Protein AF-A0A2M8CYI6-F1 (afdb_monomer_lite)

Foldseek 3Di:
DFPDDDPFKTKDKDWDWDADPLGKTKIKIWIKMWGDDVQWIKIKIKMKMWIQGSVQSDIWIKMKIKIKTGGQFKIKMKIKIGGPDDKDWRDWDQDPPFDWADWAAFWFAIWIWGWFIWIKIKHFFTKMKMKMKGHDPPFQKMKMKMKMWTDDPADHTKTKIKIKMKHPPDPFKIWIKIWMAIPPPGIDIDIDIGGDDDPDDPPDQDDGNVNVSPDDDDDDNDRDMDIDDTDTDPTDIDFKAWPVPRHGAGEFEEALQFDDPFPRTPVHHHNALVVVLVVDEAQHEYEYEQHPVDCRRQAQAHEAAHHNYEYEFLQAFPWDDQVTIADPVRDGDDIDGNDHRDAAHEHEYPPAQGERYEYFYENYEYERHEYEQHAAEHYEYEFEAAPTEHENYEYYLYEQAQHQESYEYEYAHAGAYAYEYANYEFAHHQEESYEHYDHHPYHDHYECDDDDSHHPHLYEQEHYQAANYEDFDPLAEHEREAYHQVAQPDPDQPDRLFAGDDSYHFKDPPQVQWLFKFFVDPRQFAQFWRTTRNSQGQIWGWDPRFGCVQWDQAPLGIWGFFALPITKIWRAQGPSLQFAFKKKKKWQWFFDDPDQKAFQWWFDFDDQTRTWTFIDHNQWTKIWTAHPHQKIWMWIHDDCDDPNRDRLWMWMWIGGGRDIWIDILLHIDDTDGPDIDRDDTDHHGTITMGQDRDPSNGTGIMIGTIIMGSHGDDSVVVNRRSSMDSNYHYCHPHYDRDND

Sequence (740 aa):
MPLACSEERLLFGDMRFKADNNGNREGNAGIGIRQMKTGGILGGYAMFDRLRSGETDKLHSQMTFGAEWLAEEWEVRSNIYTPLSGEKEVATGTPAGAAIGNPFLSGGGIFVPVAGEQVIREKPLLGMDLEAGFKLPGQNFWLHSGAFTFGPDRSQGITGGRVRAHYDITEYIALTAEGQYDNKRGQQGWLGIRLRVPFGKTEKPDTGLKARMTAAPVRDVDVVTGAQVTKTSPDTATPVVNTATGVQQRILYVDNMAAPGGSGTKEAPFNTLADAETAMQPYDMIYVQAGDGTTAGQDQGITLNQIGVRLIGSGTDFIYNGGHFTHASGTGFKDFILAPATSAPVITNTGADGDGIIITADNIDVVGVTVDGASRDGIVIRANGMGASAQNVAIQNVNATNNRMGIFIHGTNDGAISAHIEGATTTANTQHGIAVYDDTDSLFEVDLGGGALGSSGNNVLTGNGLEDLAVDYDGRTLSVRNNWWGQASGPDADTPDIGITPQIYYGAPINDGLAGHWTFDTEWTTDTTAYDRSGQGNNGTLTGGLSLANQVAGQNREALDFDGINHLITYGNPASLLIDNNISIISKIQTLSTKTESTIFAESGAIVVRDYQLYLRNGEIVFRHANATETVSSGKLSGLTGANNNFSRQVAFTAEGLDATFYLDNEQASLPLDFQVNATPTNTSRRTSISAAFPNSMWEGKLDDIRIYNRALPASEIAELYRMNTSSIVDVGSFLTVAP

Radius of gyration: 49.77 Å; chains: 1; bounding box: 104×49×153 Å

Secondary structure (DSSP, 8-state):
-EEEE-SSEEEEEEEEEEE-TTS-EEEEEEEEEEEEETTEEEEEEEEEEEEE-TTT--EEEEEEEEEEEE-SSEEEEEEEEEE-S--EEEE--PPTTPPB---EEETTEEEEEEPPPBPEEEEEPEEEEEEEEEEPTTSSEEEEEEEEEEE-SSSPPEEEEEEEEEEESSSSEEEEEEEEEETTTEEEEEEEEEE----S--SS---THHHHTTPPP-S--S--EEE----BPPPEEEEPEETTT-SBPBEEEE-TTSPTT--SBTTB-BSSHHHHHHH--TT-EEEE--TTSS-TTS-B-EEE-STT-EEEETTS-EEE-TTTEE-TTSPPPP-EEEE----PPEE-B-STT--SEEE-SSS-EEES-EEE--SS-SEEEEEESTT-EEEEEEEES-EEESSSSSEEEEEETT-EEEEEEES-EEES-SS-SEEEEEE-SS-EEEESSSSSS------EE---SS-SEEEE-TTPEEE-TTBB-SSBTBS--SPPTT-SSPSEEES----TTEEEEE---GGGB-SSEE--TTSS--PEEEETT-SGGGEEE-SSSEEEEEESSS-EEEEE--GGG---S-EEEEEEEEE---SSEEEEEEEE-SSSS--EEEEEETTEEEEEEE-TTSEEEEEEE---SGGG--TT-EEEEEEETTEEEEEETTEEE-----EEEEPPP-----EEEES-SSTT---EEEEEEEEEESSPPPHHHHHHHHH--TT-EEE--SB-SS--

Structure (mmCIF, N/CA/C/O backbone):
data_AF-A0A2M8CYI6-F1
#
_entry.id   AF-A0A2M8CYI6-F1
#
loop_
_atom_site.group_PDB
_atom_site.id
_atom_site.type_symbol
_atom_site.label_atom_id
_atom_site.label_alt_id
_atom_site.label_comp_id
_atom_site.label_asym_id
_atom_site.label_entity_id
_atom_site.label_seq_id
_atom_site.pdbx_PDB_ins_code
_atom_site.Cartn_x
_atom_site.Cartn_y
_atom_site.Cartn_z
_atom_site.occupancy
_atom_site.B_iso_or_equiv
_atom_site.auth_seq_id
_atom_site.auth_comp_id
_atom_site.auth_asym_id
_atom_site.auth_atom_id
_atom_site.pdbx_PDB_model_num
ATOM 1 N N . MET A 1 1 ? -43.611 3.044 82.703 1.00 84.69 1 MET A N 1
ATOM 2 C CA . MET A 1 1 ? -43.933 4.053 83.736 1.00 84.69 1 MET A CA 1
ATOM 3 C C . MET A 1 1 ? -45.439 4.276 83.779 1.00 84.69 1 MET A C 1
ATOM 5 O O . MET A 1 1 ? -46.004 4.552 82.729 1.00 84.69 1 MET A O 1
ATOM 9 N N . PRO A 1 2 ? -46.110 4.137 84.933 1.00 86.62 2 PRO A N 1
ATOM 10 C CA . PRO A 1 2 ? -47.531 4.470 85.056 1.00 86.62 2 PRO A CA 1
ATOM 11 C C . PRO A 1 2 ? -47.754 5.976 84.828 1.00 86.62 2 PRO A C 1
ATOM 13 O O . PRO A 1 2 ? -47.018 6.791 85.374 1.00 86.62 2 PRO A O 1
ATOM 16 N N . LEU A 1 3 ? -48.753 6.332 84.019 1.00 90.69 3 LEU A N 1
ATOM 17 C CA . LEU A 1 3 ? -49.166 7.716 83.737 1.00 90.69 3 LEU A CA 1
ATOM 18 C C . LEU A 1 3 ? -50.488 8.054 84.436 1.00 90.69 3 LEU A C 1
ATOM 20 O O . LEU A 1 3 ? -50.642 9.141 84.980 1.00 90.69 3 LEU A O 1
ATOM 24 N N . ALA A 1 4 ? -51.427 7.105 84.445 1.00 91.06 4 ALA A N 1
ATOM 25 C CA . ALA A 1 4 ? -52.666 7.163 85.215 1.00 91.06 4 ALA A CA 1
ATOM 26 C C . ALA A 1 4 ? -53.081 5.739 85.605 1.00 91.06 4 ALA A C 1
ATOM 28 O O . ALA A 1 4 ? -52.938 4.813 84.807 1.00 91.06 4 ALA A O 1
ATOM 29 N N . CYS A 1 5 ? -53.584 5.543 86.822 1.00 86.50 5 CYS A N 1
ATOM 30 C CA . CYS A 1 5 ? -53.938 4.220 87.334 1.00 86.50 5 CYS A CA 1
ATOM 31 C C . CYS A 1 5 ? -55.245 4.269 88.140 1.00 86.50 5 CYS A C 1
ATOM 33 O O . CYS A 1 5 ? -55.545 5.270 88.786 1.00 86.50 5 CYS A O 1
ATOM 35 N N . SER A 1 6 ? -56.006 3.180 88.100 1.00 88.38 6 SER A N 1
ATOM 36 C CA . SER A 1 6 ? -57.155 2.867 88.961 1.00 88.38 6 SER A CA 1
ATOM 37 C C . SER A 1 6 ? -57.081 1.385 89.347 1.00 88.38 6 SER A C 1
ATOM 39 O O . SER A 1 6 ? -56.191 0.683 88.869 1.00 88.38 6 SER A O 1
ATOM 41 N N . GLU A 1 7 ? -58.016 0.875 90.153 1.00 82.88 7 GLU A N 1
ATOM 42 C CA . GLU A 1 7 ? -57.990 -0.538 90.574 1.00 82.88 7 GLU A CA 1
ATOM 43 C C . GLU A 1 7 ? -57.981 -1.537 89.405 1.00 82.88 7 GLU A C 1
ATOM 45 O O . GLU A 1 7 ? -57.383 -2.605 89.521 1.00 82.88 7 GLU A O 1
ATOM 50 N N . GLU A 1 8 ? -58.584 -1.180 88.265 1.00 89.81 8 GLU A N 1
ATOM 51 C CA . GLU A 1 8 ? -58.709 -2.074 87.108 1.00 89.81 8 GLU A CA 1
ATOM 52 C C . GLU A 1 8 ? -58.065 -1.542 85.820 1.00 89.81 8 GLU A C 1
ATOM 54 O O . GLU A 1 8 ? -58.042 -2.251 84.815 1.00 89.81 8 GLU A O 1
ATOM 59 N N . ARG A 1 9 ? -57.553 -0.306 85.796 1.00 93.88 9 ARG A N 1
ATOM 60 C CA . ARG A 1 9 ? -56.973 0.305 84.583 1.00 93.88 9 ARG A CA 1
ATOM 61 C C . ARG A 1 9 ? -55.606 0.895 84.840 1.00 93.88 9 ARG A C 1
ATOM 63 O O . ARG A 1 9 ? -55.430 1.620 85.813 1.00 93.88 9 ARG A O 1
ATOM 70 N N . LEU A 1 10 ? -54.699 0.692 83.893 1.00 94.06 10 LEU A N 1
ATOM 71 C CA . LEU A 1 10 ? -53.395 1.335 83.855 1.00 94.06 10 LEU A CA 1
ATOM 72 C C . LEU A 1 10 ? -53.159 1.958 82.482 1.00 94.06 10 LEU A C 1
ATOM 74 O O . LEU A 1 10 ? -53.078 1.248 81.485 1.00 94.06 10 LEU A O 1
ATOM 78 N N . LEU A 1 11 ? -52.982 3.274 82.453 1.00 95.56 11 LEU A N 1
ATOM 79 C CA . LEU A 1 11 ? -52.333 3.988 81.362 1.00 95.56 11 LEU A CA 1
ATOM 80 C C . LEU A 1 11 ? -50.841 4.087 81.689 1.00 95.56 11 LEU A C 1
ATOM 82 O O . LEU A 1 11 ? -50.479 4.535 82.779 1.00 95.56 11 LEU A O 1
ATOM 86 N N . PHE A 1 12 ? -49.972 3.690 80.767 1.00 94.31 12 PHE A N 1
ATOM 87 C CA . PHE A 1 12 ? -48.526 3.688 80.972 1.00 94.31 12 PHE A CA 1
ATOM 88 C C . PHE A 1 12 ? -47.776 4.241 79.759 1.00 94.31 12 PHE A C 1
ATOM 90 O O . PHE A 1 12 ? -48.208 4.087 78.622 1.00 94.31 12 PHE A O 1
ATOM 97 N N . GLY A 1 13 ? -46.632 4.868 80.014 1.00 93.62 13 GLY A N 1
ATOM 98 C CA . GLY A 1 13 ? -45.628 5.214 79.015 1.00 93.62 13 GLY A CA 1
ATOM 99 C C . GLY A 1 13 ? -44.461 4.236 79.080 1.00 93.62 13 GLY A C 1
ATOM 100 O O . GLY A 1 13 ? -44.137 3.725 80.155 1.00 93.62 13 GLY A O 1
ATOM 101 N N . ASP A 1 14 ? -43.821 3.974 77.952 1.00 91.88 14 ASP A N 1
ATOM 102 C CA . ASP A 1 14 ? -42.649 3.105 77.849 1.00 91.88 14 ASP A CA 1
ATOM 103 C C . ASP A 1 14 ? -41.581 3.807 77.014 1.00 91.88 14 ASP A C 1
ATOM 105 O O . ASP A 1 14 ? -41.886 4.413 75.988 1.00 91.88 14 ASP A O 1
ATOM 109 N N . MET A 1 15 ? -40.335 3.745 77.472 1.00 91.19 15 MET A N 1
ATOM 110 C CA . MET A 1 15 ? -39.181 4.249 76.737 1.00 91.19 15 MET A CA 1
ATOM 111 C C . MET A 1 15 ? -38.081 3.201 76.790 1.00 91.19 15 MET A C 1
ATOM 113 O O . MET A 1 15 ? -37.804 2.650 77.859 1.00 91.19 15 MET A O 1
ATOM 117 N N . ARG A 1 16 ? -37.458 2.928 75.644 1.00 89.19 16 ARG A N 1
ATOM 118 C CA . ARG A 1 16 ? -36.380 1.947 75.505 1.00 89.19 16 ARG A CA 1
ATOM 119 C C . ARG A 1 16 ? -35.252 2.527 74.680 1.00 89.19 16 ARG A C 1
ATOM 121 O O . ARG A 1 16 ? -35.480 3.297 73.754 1.00 89.19 16 ARG A O 1
ATOM 128 N N . PHE A 1 17 ? -34.046 2.117 75.035 1.00 89.88 17 PHE A N 1
ATOM 129 C CA . PHE A 1 17 ? -32.847 2.382 74.265 1.00 89.88 17 PHE A CA 1
ATOM 130 C C . PHE A 1 17 ? -32.081 1.077 74.130 1.00 89.88 17 PHE A C 1
ATOM 132 O O . PHE A 1 17 ? -31.921 0.350 75.114 1.00 89.88 17 PHE A O 1
ATOM 139 N N . LYS A 1 18 ? -31.612 0.793 72.920 1.00 85.19 18 LYS A N 1
ATOM 140 C CA . LYS A 1 18 ? -30.794 -0.374 72.610 1.00 85.19 18 LYS A CA 1
ATOM 141 C C . LYS A 1 18 ? -29.590 0.062 71.784 1.00 85.19 18 LYS A C 1
ATOM 143 O O . LYS A 1 18 ? -29.688 0.926 70.916 1.00 85.19 18 LYS A O 1
ATOM 148 N N . ALA A 1 19 ? -28.448 -0.536 72.086 1.00 84.12 19 ALA A N 1
ATOM 149 C CA . ALA A 1 19 ? -27.247 -0.445 71.277 1.00 84.12 19 ALA A CA 1
ATOM 150 C C . ALA A 1 19 ? -26.646 -1.845 71.169 1.00 84.12 19 ALA A C 1
ATOM 152 O O . ALA A 1 19 ? -26.674 -2.598 72.146 1.00 84.12 19 ALA A O 1
ATOM 153 N N . ASP A 1 20 ? -26.128 -2.187 69.997 1.00 77.44 20 ASP A N 1
ATOM 154 C CA . ASP A 1 20 ? -25.489 -3.475 69.742 1.00 77.44 20 ASP A CA 1
ATOM 155 C C . ASP A 1 20 ? -24.033 -3.312 69.270 1.00 77.44 20 ASP A C 1
ATOM 157 O O . ASP A 1 20 ? -23.503 -2.206 69.134 1.00 77.44 20 ASP A O 1
ATOM 161 N N . ASN A 1 21 ? -23.362 -4.443 69.063 1.00 76.12 21 ASN A N 1
ATOM 162 C CA . ASN A 1 21 ? -21.988 -4.517 68.568 1.00 76.12 21 ASN A CA 1
ATOM 163 C C . ASN A 1 21 ? -21.862 -4.268 67.055 1.00 76.12 21 ASN A C 1
ATOM 165 O O . ASN A 1 21 ? -20.744 -4.108 66.574 1.00 76.12 21 ASN A O 1
ATOM 169 N N . ASN A 1 22 ? -22.979 -4.200 66.328 1.00 69.44 22 ASN A N 1
ATOM 170 C CA . ASN A 1 22 ? -23.018 -3.894 64.900 1.00 69.44 22 ASN A CA 1
ATOM 171 C C . ASN A 1 22 ? -23.160 -2.385 64.642 1.00 69.44 22 ASN A C 1
ATOM 173 O O . ASN A 1 22 ? -23.341 -1.968 63.504 1.00 69.44 22 ASN A O 1
ATOM 177 N N . GLY A 1 23 ? -23.077 -1.557 65.690 1.00 78.75 23 GLY A N 1
ATOM 178 C CA . GLY A 1 23 ? -23.150 -0.100 65.597 1.00 78.75 23 GLY A CA 1
ATOM 179 C C . GLY A 1 23 ? -24.576 0.450 65.540 1.00 78.75 23 GLY A C 1
ATOM 180 O O . GLY A 1 23 ? -24.738 1.672 65.481 1.00 78.75 23 GLY A O 1
ATOM 181 N N . ASN A 1 24 ? -25.600 -0.409 65.602 1.00 82.06 24 ASN A N 1
ATOM 182 C CA . ASN A 1 24 ? -26.986 0.034 65.621 1.00 82.06 24 ASN A CA 1
ATOM 183 C C . ASN A 1 24 ? -27.279 0.761 66.931 1.00 82.06 24 ASN A C 1
ATOM 185 O O . ASN A 1 24 ? -26.907 0.314 68.022 1.00 82.06 24 ASN A O 1
ATOM 189 N N . ARG A 1 25 ? -27.978 1.892 66.826 1.00 88.38 25 ARG A N 1
ATOM 190 C CA . ARG A 1 25 ? -28.493 2.632 67.982 1.00 88.38 25 ARG A CA 1
ATOM 191 C C . ARG A 1 25 ? -29.968 2.883 67.785 1.00 88.38 25 ARG A C 1
ATOM 193 O O . ARG A 1 25 ? -30.353 3.590 66.858 1.00 88.38 25 ARG A O 1
ATOM 200 N N . GLU A 1 26 ? -30.774 2.349 68.683 1.00 87.38 26 GLU A N 1
ATOM 201 C CA . GLU A 1 26 ? -32.219 2.438 68.598 1.00 87.38 26 GLU A CA 1
ATOM 202 C C . GLU A 1 26 ? -32.817 3.074 69.849 1.00 87.38 26 GLU A C 1
ATOM 204 O O . GLU A 1 26 ? -32.412 2.791 70.980 1.00 87.38 26 GLU A O 1
ATOM 209 N N . GLY A 1 27 ? -33.773 3.972 69.628 1.00 89.94 27 GLY A N 1
ATOM 210 C CA . GLY A 1 27 ? -34.606 4.558 70.663 1.00 89.94 27 GLY A CA 1
ATOM 211 C C . GLY A 1 27 ? -36.076 4.344 70.336 1.00 89.94 27 GLY A C 1
ATOM 212 O O . GLY A 1 27 ? -36.507 4.569 69.205 1.00 89.94 27 GLY A O 1
ATOM 213 N N . ASN A 1 28 ? -36.851 3.957 71.341 1.00 90.44 28 ASN A N 1
ATOM 214 C CA . ASN A 1 28 ? -38.277 3.711 71.208 1.00 90.44 28 ASN A CA 1
ATOM 215 C C . ASN A 1 28 ? -39.036 4.440 72.317 1.00 90.44 28 ASN A C 1
ATOM 217 O O . ASN A 1 28 ? -38.618 4.416 73.477 1.00 90.44 28 ASN A O 1
ATOM 221 N N . ALA A 1 29 ? -40.173 5.041 71.987 1.00 94.00 29 ALA A N 1
ATOM 222 C CA . ALA A 1 29 ? -41.048 5.681 72.963 1.00 94.00 29 ALA A CA 1
ATOM 223 C C . ALA A 1 29 ? -42.514 5.456 72.599 1.00 94.00 29 ALA A C 1
ATOM 225 O O . ALA A 1 29 ? -42.891 5.558 71.433 1.00 94.00 29 ALA A O 1
ATOM 226 N N . GLY A 1 30 ? -43.358 5.180 73.589 1.00 94.12 30 GLY A N 1
ATOM 227 C CA . GLY A 1 30 ? -44.773 4.957 73.329 1.00 94.12 30 GLY A CA 1
ATOM 228 C C . GLY A 1 30 ? -45.658 4.960 74.559 1.00 94.12 30 GLY A C 1
ATOM 229 O O . GLY A 1 30 ? -45.215 5.184 75.688 1.00 94.12 30 GLY A O 1
ATOM 230 N N . ILE A 1 31 ? -46.940 4.723 74.306 1.00 96.31 31 ILE A N 1
ATOM 231 C CA . ILE A 1 31 ? -48.007 4.744 75.301 1.00 96.31 31 ILE A CA 1
ATOM 232 C C . ILE A 1 31 ? -48.863 3.488 75.160 1.00 96.31 31 ILE A C 1
ATOM 234 O O . ILE A 1 31 ? -49.073 2.979 74.058 1.00 96.31 31 ILE A O 1
ATOM 238 N N . GLY A 1 32 ? -49.373 2.989 76.278 1.00 96.31 32 GLY A N 1
ATOM 239 C CA . GLY A 1 32 ? -50.263 1.842 76.301 1.00 96.31 32 GLY A CA 1
ATOM 240 C C . GLY A 1 32 ? -51.297 1.922 77.405 1.00 96.31 32 GLY A C 1
ATOM 241 O O . GLY A 1 32 ? -51.148 2.652 78.386 1.00 96.31 32 GLY A O 1
ATOM 242 N N . ILE A 1 33 ? -52.360 1.148 77.233 1.00 96.38 33 ILE A N 1
ATOM 243 C CA . ILE A 1 33 ? -53.440 0.993 78.196 1.00 96.38 33 ILE A CA 1
ATOM 244 C C . ILE A 1 33 ? -53.646 -0.488 78.496 1.00 96.38 33 ILE A C 1
ATOM 246 O O . ILE A 1 33 ? -53.590 -1.329 77.602 1.00 96.38 33 ILE A O 1
ATOM 250 N N . ARG A 1 34 ? -53.896 -0.807 79.762 1.00 96.44 34 ARG A N 1
ATOM 251 C CA . ARG A 1 34 ? -54.278 -2.135 80.237 1.00 96.44 34 ARG A CA 1
ATOM 252 C C . ARG A 1 34 ? -55.538 -2.042 81.072 1.00 96.44 34 ARG A C 1
ATOM 254 O O . ARG A 1 34 ? -55.675 -1.138 81.894 1.00 96.44 34 ARG A O 1
ATOM 261 N N . GLN A 1 35 ? -56.435 -2.993 80.866 1.00 95.31 35 GLN A N 1
ATOM 262 C CA . GLN A 1 35 ? -57.683 -3.149 81.595 1.00 95.31 35 GLN A CA 1
ATOM 263 C C . GLN A 1 35 ? -57.755 -4.568 82.151 1.00 95.31 35 GLN A C 1
ATOM 265 O O . GLN A 1 35 ? -57.738 -5.543 81.400 1.00 95.31 35 GLN A O 1
ATOM 270 N N . MET A 1 36 ? -57.907 -4.676 83.464 1.00 93.88 36 MET A N 1
ATOM 271 C CA . MET A 1 36 ? -58.189 -5.932 84.138 1.00 93.88 36 MET A CA 1
ATOM 272 C C . MET A 1 36 ? -59.605 -6.402 83.788 1.00 93.88 36 MET A C 1
ATOM 274 O O . MET A 1 36 ? -60.551 -5.611 83.761 1.00 93.88 36 MET A O 1
ATOM 278 N N . LYS A 1 37 ? -59.738 -7.687 83.477 1.00 92.06 37 LYS A N 1
ATOM 279 C CA . LYS A 1 37 ? -60.981 -8.398 83.179 1.00 92.06 37 LYS A CA 1
ATOM 280 C C . LYS A 1 37 ? -61.021 -9.683 84.003 1.00 92.06 37 LYS A C 1
ATOM 282 O O . LYS A 1 37 ? -60.021 -10.105 84.584 1.00 92.06 37 LYS A O 1
ATOM 287 N N . THR A 1 38 ? -62.177 -10.335 84.040 1.00 88.69 38 THR A N 1
ATOM 288 C CA . THR A 1 38 ? -62.292 -11.666 84.640 1.00 88.69 38 THR A CA 1
ATOM 289 C C . THR A 1 38 ? -61.351 -12.633 83.916 1.00 88.69 38 THR A C 1
ATOM 291 O O . THR A 1 38 ? -61.503 -12.863 82.719 1.00 88.69 38 THR A O 1
ATOM 294 N N . GLY A 1 39 ? -60.363 -13.172 84.633 1.00 86.88 39 GLY A N 1
ATOM 295 C CA . GLY A 1 39 ? -59.419 -14.166 84.110 1.00 86.88 39 GLY A CA 1
ATOM 296 C C . GLY A 1 39 ? -58.203 -13.622 83.346 1.00 86.88 39 GLY A C 1
ATOM 297 O O . GLY A 1 39 ? -57.393 -14.425 82.890 1.00 86.88 39 GLY A O 1
ATOM 298 N N . GLY A 1 40 ? -58.028 -12.301 83.213 1.00 93.25 40 GLY A N 1
ATOM 299 C CA . GLY A 1 40 ? -56.863 -11.748 82.515 1.00 93.25 40 GLY A CA 1
ATOM 300 C C . GLY A 1 40 ? -56.850 -10.228 82.372 1.00 93.25 40 GLY A C 1
ATOM 301 O O . GLY A 1 40 ? -57.756 -9.528 82.817 1.00 93.25 40 GLY A O 1
ATOM 302 N N . ILE A 1 41 ? -55.807 -9.703 81.739 1.00 96.25 41 ILE A N 1
ATOM 303 C CA . ILE A 1 41 ? -55.648 -8.284 81.412 1.00 96.25 41 ILE A CA 1
ATOM 304 C C . ILE A 1 41 ? -55.648 -8.135 79.900 1.00 96.25 41 ILE A C 1
ATOM 306 O O . ILE A 1 41 ? -54.809 -8.730 79.228 1.00 96.25 41 ILE A O 1
ATOM 310 N N . LEU A 1 42 ? -56.539 -7.290 79.388 1.00 96.56 42 LEU A N 1
ATOM 311 C CA . LEU A 1 42 ? -56.519 -6.850 77.998 1.00 96.56 42 LEU A CA 1
ATOM 312 C C . LEU A 1 42 ? -55.676 -5.577 77.890 1.00 96.56 42 LEU A C 1
ATOM 314 O O . LEU A 1 42 ? -55.958 -4.589 78.573 1.00 96.56 42 LEU A O 1
ATOM 318 N N . GLY A 1 43 ? -54.653 -5.601 77.043 1.00 96.31 43 GLY A N 1
ATOM 319 C CA . GLY A 1 43 ? -53.737 -4.491 76.815 1.00 96.31 43 GLY A CA 1
ATOM 320 C C . GLY A 1 43 ? -53.620 -4.110 75.345 1.00 96.31 43 GLY A C 1
ATOM 321 O O . GLY A 1 43 ? -53.745 -4.954 74.463 1.00 96.31 43 GLY A O 1
ATOM 322 N N . GLY A 1 44 ? -53.347 -2.834 75.095 1.00 96.56 44 GLY A N 1
ATOM 323 C CA . GLY A 1 44 ? -52.979 -2.324 73.778 1.00 96.56 44 GLY A CA 1
ATOM 324 C C . GLY A 1 44 ? -51.986 -1.174 73.898 1.00 96.56 44 GLY A C 1
ATOM 325 O O . GLY A 1 44 ? -52.055 -0.398 74.855 1.00 96.56 44 GLY A O 1
ATOM 326 N N . TYR A 1 45 ? -51.054 -1.062 72.956 1.00 96.12 45 TYR A N 1
ATOM 327 C CA . TYR A 1 45 ? -50.051 0.003 72.950 1.00 96.12 45 TYR A CA 1
ATOM 328 C C . TYR A 1 45 ? -49.631 0.422 71.544 1.00 96.12 45 TYR A C 1
ATOM 330 O O . TYR A 1 45 ? -49.740 -0.346 70.590 1.00 96.12 45 TYR A O 1
ATOM 338 N N . ALA A 1 46 ? -49.115 1.645 71.443 1.00 95.62 46 ALA A N 1
ATOM 339 C CA . ALA A 1 46 ? -48.480 2.179 70.248 1.00 95.62 46 ALA A CA 1
ATOM 340 C C . ALA A 1 46 ? -47.096 2.731 70.607 1.00 95.62 46 ALA A C 1
ATOM 342 O O . ALA A 1 46 ? -46.947 3.436 71.609 1.00 95.62 46 ALA A O 1
ATOM 343 N N . MET A 1 47 ? -46.092 2.412 69.794 1.00 93.25 47 MET A N 1
ATOM 344 C CA . MET A 1 47 ? -44.701 2.827 69.977 1.00 93.25 47 MET A CA 1
ATOM 345 C C . MET A 1 47 ? -44.192 3.485 68.699 1.00 93.25 47 MET A C 1
ATOM 347 O O . MET A 1 47 ? -44.538 3.061 67.599 1.00 93.25 47 MET A O 1
ATOM 351 N N . PHE A 1 48 ? -43.377 4.520 68.858 1.00 94.50 48 PHE A N 1
ATOM 352 C CA . PHE A 1 48 ? -42.551 5.082 67.803 1.00 94.50 48 PHE A CA 1
ATOM 353 C C . PHE A 1 48 ? -41.123 4.581 67.984 1.00 94.50 48 PHE A C 1
ATOM 355 O O . PHE A 1 48 ? -40.547 4.723 69.066 1.00 94.50 48 PHE A O 1
ATOM 362 N N . ASP A 1 49 ? -40.565 4.034 66.915 1.00 91.19 49 ASP A N 1
ATOM 363 C CA . ASP A 1 49 ? -39.261 3.391 66.884 1.00 91.19 49 ASP A CA 1
ATOM 364 C C . ASP A 1 49 ? -38.329 4.191 65.956 1.00 91.19 49 ASP A C 1
ATOM 366 O O . ASP A 1 49 ? -38.713 4.603 64.851 1.00 91.19 49 ASP A O 1
ATOM 370 N N . ARG A 1 50 ? -37.106 4.473 66.420 1.00 91.94 50 ARG A N 1
ATOM 371 C CA . ARG A 1 50 ? -36.089 5.232 65.682 1.00 91.94 50 ARG A CA 1
ATOM 372 C C . ARG A 1 50 ? -34.746 4.519 65.753 1.00 91.94 50 ARG A C 1
ATOM 374 O O . ARG A 1 50 ? -34.068 4.578 66.777 1.00 91.94 50 ARG A O 1
ATOM 381 N N . LEU A 1 51 ? -34.338 3.948 64.628 1.00 88.81 51 LEU A N 1
ATOM 382 C CA . LEU A 1 51 ? -33.055 3.277 64.445 1.00 88.81 51 LEU A CA 1
ATOM 383 C C . LEU A 1 51 ? -32.067 4.202 63.725 1.00 88.81 51 LEU A C 1
ATOM 385 O O . LEU A 1 51 ? -32.405 4.812 62.713 1.00 88.81 51 LEU A O 1
ATOM 389 N N . ARG A 1 52 ? -30.830 4.276 64.211 1.00 88.38 52 ARG A N 1
ATOM 390 C CA . ARG A 1 52 ? -29.646 4.671 63.441 1.00 88.38 52 ARG A CA 1
ATOM 391 C C . ARG A 1 52 ? -28.901 3.392 63.074 1.00 88.38 52 ARG A C 1
ATOM 393 O O . ARG A 1 52 ? -28.396 2.720 63.973 1.00 88.38 52 ARG A O 1
ATOM 400 N N . SER A 1 53 ? -28.889 3.062 61.785 1.00 80.75 53 SER A N 1
ATOM 401 C CA . SER A 1 53 ? -28.239 1.859 61.259 1.00 80.75 53 SER A CA 1
ATOM 402 C C . SER A 1 53 ? -26.729 1.958 61.449 1.00 80.75 53 SER A C 1
ATOM 404 O O . SER A 1 53 ? -26.126 2.967 61.082 1.00 80.75 53 SER A O 1
ATOM 406 N N . GLY A 1 54 ? -26.119 0.931 62.032 1.00 71.94 54 GLY A N 1
ATOM 407 C CA . GLY A 1 54 ? -24.669 0.839 62.184 1.00 71.94 54 GLY A CA 1
ATOM 408 C C . GLY A 1 54 ? -23.942 0.534 60.876 1.00 71.94 54 GLY A C 1
ATOM 409 O O . GLY A 1 54 ? -22.762 0.846 60.749 1.00 71.94 54 GLY A O 1
ATOM 410 N N . GLU A 1 55 ? -24.655 -0.013 59.888 1.00 70.50 55 GLU A N 1
ATOM 411 C CA . GLU A 1 55 ? -24.113 -0.342 58.567 1.00 70.50 55 GLU A CA 1
ATOM 412 C C . GLU A 1 55 ? -24.020 0.894 57.658 1.00 70.50 55 GLU A C 1
ATOM 414 O O . GLU A 1 55 ? -23.059 1.052 56.910 1.00 70.50 55 GLU A O 1
ATOM 419 N N . THR A 1 56 ? -25.003 1.795 57.730 1.00 70.44 56 THR A N 1
ATOM 420 C CA . THR A 1 56 ? -25.188 2.861 56.725 1.00 70.44 56 THR A CA 1
ATOM 421 C C . THR A 1 56 ? -25.195 4.275 57.307 1.00 70.44 56 THR A C 1
ATOM 423 O O . THR A 1 56 ? -25.270 5.265 56.573 1.00 70.44 56 THR A O 1
ATOM 426 N N . ASP A 1 57 ? -25.197 4.380 58.636 1.00 80.19 57 ASP A N 1
ATOM 427 C CA . ASP A 1 57 ? -25.425 5.600 59.410 1.00 80.19 57 ASP A CA 1
ATOM 428 C C . ASP A 1 57 ? -26.773 6.301 59.132 1.00 80.19 57 ASP A C 1
ATOM 430 O O . ASP A 1 57 ? -27.024 7.427 59.579 1.00 80.19 57 ASP A O 1
ATOM 434 N N . LYS A 1 58 ? -27.687 5.653 58.393 1.00 84.12 58 LYS A N 1
ATOM 435 C CA . LYS A 1 58 ? -28.995 6.218 58.056 1.00 84.12 58 LYS A CA 1
ATOM 436 C C . LYS A 1 58 ? -29.991 6.024 59.194 1.00 84.12 58 LYS A C 1
ATOM 438 O O . LYS A 1 58 ? -30.002 5.027 59.911 1.00 84.12 58 LYS A O 1
ATOM 443 N N . LEU A 1 59 ? -30.875 7.012 59.332 1.00 88.81 59 LEU A N 1
ATOM 444 C CA . LEU A 1 59 ? -31.945 6.999 60.327 1.00 88.81 59 LEU A CA 1
ATOM 445 C C . LEU A 1 59 ? -33.241 6.406 59.762 1.00 88.81 59 LEU A C 1
ATOM 447 O O . LEU A 1 59 ? -33.798 6.983 58.829 1.00 88.81 59 LEU A O 1
ATOM 451 N N . HIS A 1 60 ? -33.782 5.359 60.369 1.00 88.25 60 HIS A N 1
ATOM 452 C CA . HIS A 1 60 ? -35.051 4.734 59.987 1.00 88.25 60 HIS A CA 1
ATOM 453 C C . HIS A 1 60 ? -36.100 4.900 61.080 1.00 88.25 60 HIS A C 1
ATOM 455 O O . HIS A 1 60 ? -35.774 4.926 62.266 1.00 88.25 60 HIS A O 1
ATOM 461 N N . SER A 1 61 ? -37.360 5.051 60.678 1.00 90.88 61 SER A N 1
ATOM 462 C CA . SER A 1 61 ? -38.492 5.181 61.595 1.00 90.88 61 SER A CA 1
ATOM 463 C C . SER A 1 61 ? -39.597 4.191 61.286 1.00 90.88 61 SER A C 1
ATOM 465 O O . SER A 1 61 ? -39.920 3.958 60.119 1.00 90.88 61 SER A O 1
ATOM 467 N N . GLN A 1 62 ? -40.216 3.684 62.346 1.00 91.44 62 GLN A N 1
ATOM 468 C CA . GLN A 1 62 ? -41.315 2.729 62.302 1.00 91.44 62 GLN A CA 1
ATOM 469 C C . GLN A 1 62 ? -42.310 3.035 63.435 1.00 91.44 62 GLN A C 1
ATOM 471 O O . GLN A 1 62 ? -41.962 3.690 64.419 1.00 91.44 62 GLN A O 1
ATOM 476 N N . MET A 1 63 ? -43.559 2.606 63.276 1.00 92.62 63 MET A N 1
ATOM 477 C CA . MET A 1 63 ? -44.519 2.504 64.374 1.00 92.62 63 MET A CA 1
ATOM 478 C C . MET A 1 63 ? -44.817 1.048 64.683 1.00 92.62 63 MET A C 1
ATOM 480 O O . MET A 1 63 ? -45.058 0.266 63.765 1.00 92.62 63 MET A O 1
ATOM 484 N N . THR A 1 64 ? -44.914 0.721 65.965 1.00 94.00 64 THR A N 1
ATOM 485 C CA . THR A 1 64 ? -45.382 -0.584 66.430 1.00 94.00 64 THR A CA 1
ATOM 486 C C . THR A 1 64 ? -46.739 -0.445 67.106 1.00 94.00 64 THR A C 1
ATOM 488 O O . THR A 1 64 ? -46.891 0.360 68.025 1.00 94.00 64 THR A O 1
ATOM 491 N N . PHE A 1 65 ? -47.709 -1.262 66.706 1.00 95.50 65 PHE A N 1
ATOM 492 C CA . PHE A 1 65 ? -48.999 -1.402 67.379 1.00 95.50 65 PHE A CA 1
ATOM 493 C C . PHE A 1 65 ? -49.100 -2.799 67.978 1.00 95.50 65 PHE A C 1
ATOM 495 O O . PHE A 1 65 ? -49.002 -3.784 67.251 1.00 95.50 65 PHE A O 1
ATOM 502 N N . GLY A 1 66 ? -49.280 -2.883 69.294 1.00 95.94 66 GLY A N 1
ATOM 503 C CA . GLY A 1 66 ? -49.326 -4.147 70.021 1.00 95.94 66 GLY A CA 1
ATOM 504 C C . GLY A 1 66 ? -50.653 -4.373 70.730 1.00 95.94 66 GLY A C 1
ATOM 505 O O . GLY A 1 66 ? -51.271 -3.429 71.227 1.00 95.94 66 GLY A O 1
ATOM 506 N N . ALA A 1 67 ? -51.061 -5.636 70.809 1.00 96.75 67 ALA A N 1
ATOM 507 C CA . ALA A 1 67 ? -52.192 -6.106 71.599 1.00 96.75 67 ALA A CA 1
ATOM 508 C C . ALA A 1 67 ? -51.746 -7.256 72.512 1.00 96.75 67 ALA A C 1
ATOM 510 O O . ALA A 1 67 ? -50.931 -8.090 72.119 1.00 96.75 67 ALA A O 1
ATOM 511 N N . GLU A 1 68 ? -52.272 -7.297 73.736 1.00 96.50 68 GLU A N 1
ATOM 512 C CA . GLU A 1 68 ? -51.871 -8.259 74.766 1.00 96.50 68 GLU A CA 1
ATOM 513 C C . GLU A 1 68 ? -53.088 -8.834 75.500 1.00 96.50 68 GLU A C 1
ATOM 515 O O . GLU A 1 68 ? -53.994 -8.097 75.895 1.00 96.50 68 GLU A O 1
ATOM 520 N N . TRP A 1 69 ? -53.063 -10.140 75.766 1.00 96.62 69 TRP A N 1
ATOM 521 C CA . TRP A 1 69 ? -53.889 -10.791 76.779 1.00 96.62 69 TRP A CA 1
ATOM 522 C C . TRP A 1 69 ? -52.985 -11.464 77.813 1.00 96.62 69 TRP A C 1
ATOM 524 O O . TRP A 1 69 ? -52.238 -12.384 77.481 1.00 96.62 69 TRP A O 1
ATOM 534 N N . LEU A 1 70 ? -53.038 -11.005 79.066 1.00 94.69 70 LEU A N 1
ATOM 535 C CA . LEU A 1 70 ? -52.169 -11.478 80.149 1.00 94.69 70 LEU A CA 1
ATOM 536 C C . LEU A 1 70 ? -53.007 -12.167 81.236 1.00 94.69 70 LEU A C 1
ATOM 538 O O . LEU A 1 70 ? -53.672 -11.489 82.019 1.00 94.69 70 LEU A O 1
ATOM 542 N N . ALA A 1 71 ? -52.972 -13.497 81.309 1.00 92.44 71 ALA A N 1
ATOM 543 C CA . ALA A 1 71 ? -53.516 -14.268 82.431 1.00 92.44 71 ALA A CA 1
ATOM 544 C C . ALA A 1 71 ? -52.415 -14.550 83.472 1.00 92.44 71 ALA A C 1
ATOM 546 O O . ALA A 1 71 ? -51.266 -14.159 83.283 1.00 92.44 71 ALA A O 1
ATOM 547 N N . GLU A 1 72 ? -52.720 -15.209 84.593 1.00 87.69 72 GLU A N 1
ATOM 548 C CA . GLU A 1 72 ? -51.687 -15.524 85.599 1.00 87.69 72 GLU A CA 1
ATOM 549 C C . GLU A 1 72 ? -50.664 -16.543 85.085 1.00 87.69 72 GLU A C 1
ATOM 551 O O . GLU A 1 72 ? -49.462 -16.355 85.273 1.00 87.69 72 GLU A O 1
ATOM 556 N N . GLU A 1 73 ? -51.137 -17.567 84.375 1.00 90.62 73 GLU A N 1
ATOM 557 C CA . GLU A 1 73 ? -50.328 -18.717 83.949 1.00 90.62 73 GLU A CA 1
ATOM 558 C C . GLU A 1 73 ? -50.096 -18.785 82.437 1.00 90.62 73 GLU A C 1
ATOM 560 O O . GLU A 1 73 ? -49.300 -19.597 81.980 1.00 90.62 73 GLU A O 1
ATOM 565 N N . TRP A 1 74 ? -50.737 -17.926 81.644 1.00 93.06 74 TRP A N 1
ATOM 566 C CA . TRP A 1 74 ? -50.503 -17.853 80.202 1.00 93.06 74 TRP A CA 1
ATOM 567 C C . TRP A 1 74 ? -50.655 -16.429 79.665 1.00 93.06 74 TRP A C 1
ATOM 569 O O . TRP A 1 74 ? -51.227 -15.554 80.316 1.00 93.06 74 TRP A O 1
ATOM 579 N N . GLU A 1 75 ? -50.096 -16.166 78.490 1.00 95.44 75 GLU A N 1
ATOM 580 C CA . GLU A 1 75 ? -50.262 -14.907 77.770 1.00 95.44 75 GLU A CA 1
ATOM 581 C C . GLU A 1 75 ? -50.213 -15.100 76.260 1.00 95.44 75 GLU A C 1
ATOM 583 O O . GLU A 1 75 ? -49.591 -16.035 75.764 1.00 95.44 75 GLU A O 1
ATOM 588 N N . VAL A 1 76 ? -50.852 -14.184 75.539 1.00 95.94 76 VAL A N 1
ATOM 589 C CA . VAL A 1 76 ? -50.722 -14.049 74.087 1.00 95.94 76 VAL A CA 1
ATOM 590 C C . VAL A 1 76 ? -50.502 -12.581 73.764 1.00 95.94 76 VAL A C 1
ATOM 592 O O . VAL A 1 76 ? -51.148 -11.706 74.346 1.00 95.94 76 VAL A O 1
ATOM 595 N N . ARG A 1 77 ? -49.574 -12.307 72.853 1.00 96.19 77 ARG A N 1
ATOM 596 C CA . ARG A 1 77 ? -49.233 -10.960 72.402 1.00 96.19 77 ARG A CA 1
ATOM 597 C C . ARG A 1 77 ? -49.038 -10.957 70.899 1.00 96.19 77 ARG A C 1
ATOM 599 O O . ARG A 1 77 ? -48.508 -11.917 70.352 1.00 96.19 77 ARG A O 1
ATOM 606 N N . SER A 1 78 ? -49.448 -9.878 70.252 1.00 95.69 78 SER A N 1
ATOM 607 C CA . SER A 1 78 ? -49.243 -9.677 68.820 1.00 95.69 78 SER A CA 1
ATOM 608 C C . SER A 1 78 ? -48.817 -8.249 68.544 1.00 95.69 78 SER A C 1
ATOM 610 O O . SER A 1 78 ? -49.407 -7.327 69.116 1.00 95.69 78 SER A O 1
ATOM 612 N N . ASN A 1 79 ? -47.876 -8.065 67.626 1.00 96.25 79 ASN A N 1
ATOM 613 C CA . ASN A 1 79 ? -47.410 -6.755 67.187 1.00 96.25 79 ASN A CA 1
ATOM 614 C C . ASN A 1 79 ? -47.537 -6.598 65.671 1.00 96.25 79 ASN A C 1
ATOM 616 O O . ASN A 1 79 ? -47.346 -7.552 64.924 1.00 96.25 79 ASN A O 1
ATOM 620 N N . ILE A 1 80 ? -47.823 -5.379 65.217 1.00 93.62 80 ILE A N 1
ATOM 621 C CA . ILE A 1 80 ? -47.747 -4.967 63.812 1.00 93.62 80 ILE A CA 1
ATOM 622 C C . ILE A 1 80 ? -46.773 -3.796 63.716 1.00 93.62 80 ILE A C 1
ATOM 624 O O . ILE A 1 80 ? -46.895 -2.816 64.450 1.00 93.62 80 ILE A O 1
ATOM 628 N N . TYR A 1 81 ? -45.844 -3.891 62.776 1.00 92.31 81 TYR A N 1
ATOM 629 C CA . TYR A 1 81 ? -44.728 -2.982 62.562 1.00 92.31 81 TYR A CA 1
ATOM 630 C C . TYR A 1 81 ? -44.906 -2.246 61.241 1.00 92.31 81 TYR A C 1
ATOM 632 O O . TYR A 1 81 ? -44.825 -2.864 60.185 1.00 92.31 81 TYR A O 1
ATOM 640 N N . THR A 1 82 ? -45.144 -0.936 61.282 1.00 91.31 82 THR A N 1
ATOM 641 C CA . THR A 1 82 ? -45.454 -0.105 60.109 1.00 91.31 82 THR A CA 1
ATOM 642 C C . THR A 1 82 ? -44.337 0.906 59.827 1.00 91.31 82 THR A C 1
ATOM 644 O O . THR A 1 82 ? -44.124 1.811 60.635 1.00 91.31 82 THR A O 1
ATOM 647 N N . PRO A 1 83 ? -43.614 0.787 58.700 1.00 88.69 83 PRO A N 1
ATOM 648 C CA . PRO A 1 83 ? -42.614 1.754 58.251 1.00 88.69 83 PRO A CA 1
ATOM 649 C C . PRO A 1 83 ? -43.141 3.190 58.182 1.00 88.69 83 PRO A C 1
ATOM 651 O O . PRO A 1 83 ? -44.205 3.434 57.621 1.00 88.69 83 PRO A O 1
ATOM 654 N N . LEU A 1 84 ? -42.366 4.151 58.692 1.00 88.31 84 LEU A N 1
ATOM 655 C CA . LEU A 1 84 ? -42.620 5.589 58.524 1.00 88.31 84 LEU A CA 1
ATOM 656 C C . LEU A 1 84 ? -41.589 6.284 57.624 1.00 88.31 84 LEU A C 1
ATOM 658 O O . LEU A 1 84 ? -41.864 7.360 57.097 1.00 88.31 84 LEU A O 1
ATOM 662 N N . SER A 1 85 ? -40.394 5.712 57.456 1.00 83.56 85 SER A N 1
ATOM 663 C CA . SER A 1 85 ? -39.381 6.219 56.522 1.00 83.56 85 SER A CA 1
ATOM 664 C C . SER A 1 85 ? -39.298 5.364 55.260 1.00 83.56 85 SER A C 1
ATOM 666 O O . SER A 1 85 ? -39.315 4.139 55.344 1.00 83.56 85 SER A O 1
ATOM 668 N N . GLY A 1 86 ? -39.167 6.019 54.104 1.00 78.00 86 GLY A N 1
ATOM 669 C CA . GLY A 1 86 ? -38.935 5.360 52.816 1.00 78.00 86 GLY A CA 1
ATOM 670 C C . GLY A 1 86 ? -37.484 4.914 52.599 1.00 78.00 86 GLY A C 1
ATOM 671 O O . GLY A 1 86 ? -36.643 5.019 53.492 1.00 78.00 86 GLY A O 1
ATOM 672 N N . GLU A 1 87 ? -37.207 4.436 51.385 1.00 74.62 87 GLU A N 1
ATOM 673 C CA . GLU A 1 87 ? -35.885 3.972 50.942 1.00 74.62 87 GLU A CA 1
ATOM 674 C C . GLU A 1 87 ? -34.804 5.051 51.082 1.00 74.62 87 GLU A C 1
ATOM 676 O O . GLU A 1 87 ? -35.018 6.215 50.735 1.00 74.62 87 GLU A O 1
ATOM 681 N N . LYS A 1 88 ? -33.620 4.647 51.556 1.00 75.69 88 LYS A N 1
ATOM 682 C CA . LYS A 1 88 ? -32.431 5.501 51.649 1.00 75.69 88 LYS A CA 1
ATOM 683 C C . LYS A 1 88 ? -31.261 4.877 50.900 1.00 75.69 88 LYS A C 1
ATOM 685 O O . LYS A 1 88 ? -30.994 3.687 51.041 1.00 75.69 88 LYS A O 1
ATOM 690 N N . GLU A 1 89 ? -30.580 5.697 50.108 1.00 69.25 89 GLU A N 1
ATOM 691 C CA . GLU A 1 89 ? -29.409 5.314 49.317 1.00 69.25 89 GLU A CA 1
ATOM 692 C C . GLU A 1 89 ? -28.128 5.430 50.150 1.00 69.25 89 GLU A C 1
ATOM 694 O O . GLU A 1 89 ? -27.962 6.390 50.916 1.00 69.25 89 GLU A O 1
ATOM 699 N N . VAL A 1 90 ? -27.262 4.421 50.043 1.00 62.75 90 VAL A N 1
ATOM 700 C CA . VAL A 1 90 ? -26.142 4.214 50.974 1.00 62.75 90 VAL A CA 1
ATOM 701 C C . VAL A 1 90 ? -24.784 4.285 50.277 1.00 62.75 90 VAL A C 1
ATOM 703 O O . VAL A 1 90 ? -23.878 4.899 50.834 1.00 62.75 90 VAL A O 1
ATOM 706 N N . ALA A 1 91 ? -24.645 3.720 49.073 1.00 57.50 91 ALA A N 1
ATOM 707 C CA . ALA A 1 91 ? -23.391 3.742 48.319 1.00 57.50 91 ALA A CA 1
ATOM 708 C C . ALA A 1 91 ? -23.614 3.629 46.800 1.00 57.50 91 ALA A C 1
ATOM 710 O O . ALA A 1 91 ? -24.475 2.861 46.359 1.00 57.50 91 ALA A O 1
ATOM 711 N N . THR A 1 92 ? -22.786 4.362 46.048 1.00 52.72 92 THR A N 1
ATOM 712 C CA . THR A 1 92 ? -22.496 4.185 44.620 1.00 52.72 92 THR A CA 1
ATOM 713 C C . THR A 1 92 ? -21.018 3.828 44.478 1.00 52.72 92 THR A C 1
ATOM 715 O O . THR A 1 92 ? -20.163 4.371 45.184 1.00 52.72 92 THR A O 1
ATOM 718 N N . GLY A 1 93 ? -20.702 2.886 43.599 1.00 50.66 93 GLY A N 1
ATOM 719 C CA . GLY A 1 93 ? -19.321 2.567 43.270 1.00 50.66 93 GLY A CA 1
ATOM 720 C C . GLY A 1 93 ? -19.230 1.474 42.218 1.00 50.66 93 GLY A C 1
ATOM 721 O O . GLY A 1 93 ? -19.880 0.432 42.330 1.00 50.66 93 GLY A O 1
ATOM 722 N N . THR A 1 94 ? -18.403 1.708 41.202 1.00 47.31 94 THR A N 1
ATOM 723 C CA . THR A 1 94 ? -17.980 0.684 40.247 1.00 47.31 94 THR A CA 1
ATOM 724 C C . THR A 1 94 ? -17.096 -0.329 40.979 1.00 47.31 94 THR A C 1
ATOM 726 O O . THR A 1 94 ? -16.105 0.075 41.595 1.00 47.31 94 THR A O 1
ATOM 729 N N . PRO A 1 95 ? -17.407 -1.636 40.954 1.00 46.78 95 PRO A N 1
ATOM 730 C CA . PRO A 1 95 ? -16.539 -2.634 41.563 1.00 46.78 95 PRO A CA 1
ATOM 731 C C . PRO A 1 95 ? -15.137 -2.581 40.944 1.00 46.78 95 PRO A C 1
ATOM 733 O O . PRO A 1 95 ? -14.991 -2.585 39.720 1.00 46.78 95 PRO A O 1
ATOM 736 N N . ALA A 1 96 ? -14.096 -2.592 41.777 1.00 42.09 96 ALA A N 1
ATOM 737 C CA . ALA A 1 96 ? -12.755 -2.923 41.309 1.00 42.09 96 ALA A CA 1
ATOM 738 C C . ALA A 1 96 ? -12.786 -4.355 40.739 1.00 42.09 96 ALA A C 1
ATOM 740 O O . ALA A 1 96 ? -13.113 -5.296 41.461 1.00 42.09 96 ALA A O 1
ATOM 741 N N . GLY A 1 97 ? -12.500 -4.513 39.441 1.00 49.28 97 GLY A N 1
ATOM 742 C CA . GLY A 1 97 ? -12.598 -5.801 38.740 1.00 49.28 97 GLY A CA 1
ATOM 743 C C . GLY A 1 97 ? -13.973 -6.122 38.138 1.00 49.28 97 GLY A C 1
ATOM 744 O O . GLY A 1 97 ? -14.271 -7.296 37.926 1.00 49.28 97 GLY A O 1
ATOM 745 N N . ALA A 1 98 ? -14.819 -5.116 37.872 1.00 52.62 98 ALA A N 1
ATOM 746 C CA . ALA A 1 98 ? -16.040 -5.302 37.085 1.00 52.62 98 ALA A CA 1
ATOM 747 C C . ALA A 1 98 ? -15.730 -6.008 35.751 1.00 52.62 98 ALA A C 1
ATOM 749 O O . ALA A 1 98 ? -14.757 -5.664 35.078 1.00 52.62 98 ALA A O 1
ATOM 750 N N . ALA A 1 99 ? -16.544 -7.005 35.388 1.00 55.44 99 ALA A N 1
ATOM 751 C CA . ALA A 1 99 ? -16.373 -7.746 34.146 1.00 55.44 99 ALA A CA 1
ATOM 752 C C . ALA A 1 99 ? -16.453 -6.779 32.960 1.00 55.44 99 ALA A C 1
ATOM 754 O O . ALA A 1 99 ? -17.465 -6.105 32.758 1.00 55.44 99 ALA A O 1
ATOM 755 N N . ILE A 1 100 ? -15.359 -6.707 32.214 1.00 64.50 100 ILE A N 1
ATOM 756 C CA . ILE A 1 100 ? -15.263 -5.949 30.979 1.00 64.50 100 ILE A CA 1
ATOM 757 C C . ILE A 1 100 ? -15.795 -6.862 29.868 1.00 64.50 100 ILE A C 1
ATOM 759 O O . ILE A 1 100 ? -15.304 -7.983 29.723 1.00 64.50 100 ILE A O 1
ATOM 763 N N . GLY A 1 101 ? -16.829 -6.438 29.139 1.00 70.56 101 GLY A N 1
ATOM 764 C CA . GLY A 1 101 ? -17.332 -7.223 28.007 1.00 70.56 101 GLY A CA 1
ATOM 765 C C . GLY A 1 101 ? -16.486 -7.034 26.745 1.00 70.56 101 GLY A C 1
ATOM 766 O O . GLY A 1 101 ? -15.471 -6.340 26.754 1.00 70.56 101 GLY A O 1
ATOM 767 N N . ASN A 1 102 ? -16.897 -7.667 25.646 1.00 79.25 102 ASN A N 1
ATOM 768 C CA . ASN A 1 102 ? -16.140 -7.612 24.394 1.00 79.25 102 ASN A CA 1
ATOM 769 C C . ASN A 1 102 ? -16.192 -6.206 23.767 1.00 79.25 102 ASN A C 1
ATOM 771 O O . ASN A 1 102 ? -17.255 -5.573 23.809 1.00 79.25 102 ASN A O 1
ATOM 775 N N . PRO A 1 103 ? -15.087 -5.721 23.169 1.00 86.25 103 PRO A N 1
ATOM 776 C CA . PRO A 1 103 ? -15.086 -4.450 22.460 1.00 86.25 103 PRO A CA 1
ATOM 777 C C . PRO A 1 103 ? -16.014 -4.503 21.238 1.00 86.25 103 PRO A C 1
ATOM 779 O O . PRO A 1 103 ? -16.196 -5.550 20.619 1.00 86.25 103 PRO A O 1
ATOM 782 N N . PHE A 1 104 ? -16.601 -3.365 20.879 1.00 86.81 104 PHE A N 1
ATOM 783 C CA . PHE A 1 104 ? -17.500 -3.227 19.739 1.00 86.81 104 PHE A CA 1
ATOM 784 C C . PHE A 1 104 ? -17.347 -1.865 19.054 1.00 86.81 104 PHE A C 1
ATOM 786 O O . PHE A 1 104 ? -16.906 -0.882 19.649 1.00 86.81 104 PHE A O 1
ATOM 793 N N . LEU A 1 105 ? -17.742 -1.815 17.783 1.00 90.00 105 LEU A N 1
ATOM 794 C CA . LEU A 1 105 ? -17.732 -0.611 16.952 1.00 90.00 105 LEU A CA 1
ATOM 795 C C . LEU A 1 105 ? -19.041 0.174 17.094 1.00 90.00 105 LEU A C 1
ATOM 797 O O . LEU A 1 105 ? -20.119 -0.398 16.891 1.00 90.00 105 LEU A O 1
ATOM 801 N N . SER A 1 106 ? -18.945 1.474 17.370 1.00 87.56 106 SER A N 1
ATOM 802 C CA . SER A 1 106 ? -20.085 2.398 17.466 1.00 87.56 106 SER A CA 1
ATOM 803 C C . SER A 1 106 ? -19.632 3.824 17.162 1.00 87.56 106 SER A C 1
ATOM 805 O O . SER A 1 106 ? -18.522 4.202 17.547 1.00 87.56 106 SER A O 1
ATOM 807 N N . GLY A 1 107 ? -20.454 4.633 16.489 1.00 89.62 107 GLY A N 1
ATOM 808 C CA . GLY A 1 107 ? -20.050 5.988 16.120 1.00 89.62 107 GLY A CA 1
ATOM 809 C C . GLY A 1 107 ? -18.762 5.987 15.292 1.00 89.62 107 GLY A C 1
ATOM 810 O O . GLY A 1 107 ? -18.586 5.172 14.390 1.00 89.62 107 GLY A O 1
ATOM 811 N N . GLY A 1 108 ? -17.841 6.892 15.620 1.00 91.12 108 GLY A N 1
ATOM 812 C CA . GLY A 1 108 ? -16.500 6.953 15.032 1.00 91.12 108 GLY A CA 1
ATOM 813 C C . GLY A 1 108 ? -15.414 6.334 15.914 1.00 91.12 108 GLY A C 1
ATOM 814 O O . GLY A 1 108 ? -14.324 6.889 15.975 1.00 91.12 108 GLY A O 1
ATOM 815 N N . GLY A 1 109 ? -15.692 5.268 16.677 1.00 93.12 109 GLY A N 1
ATOM 816 C CA . GLY A 1 109 ? -14.687 4.682 17.572 1.00 93.12 109 GLY A CA 1
ATOM 817 C C . GLY A 1 109 ? -14.968 3.252 18.032 1.00 93.12 109 GLY A C 1
ATOM 818 O O . GLY A 1 109 ? -15.916 2.596 17.593 1.00 93.12 109 GLY A O 1
ATOM 819 N N . ILE A 1 110 ? -14.109 2.778 18.935 1.00 92.06 110 ILE A N 1
ATOM 820 C CA . ILE A 1 110 ? -14.202 1.460 19.572 1.00 92.06 110 ILE A CA 1
ATOM 821 C C . ILE A 1 110 ? -14.611 1.660 21.027 1.00 92.06 110 ILE A C 1
ATOM 823 O O . ILE A 1 110 ? -14.036 2.489 21.735 1.00 92.06 110 ILE A O 1
ATOM 827 N N . PHE A 1 111 ? -15.590 0.885 21.475 1.00 88.19 111 PHE A N 1
ATOM 828 C CA . PHE A 1 111 ? -16.138 0.972 22.818 1.00 88.19 111 PHE A CA 1
ATOM 829 C C . PHE A 1 111 ? -16.156 -0.382 23.499 1.00 88.19 111 PHE A C 1
ATOM 831 O O . PHE A 1 111 ? -16.202 -1.425 22.855 1.00 88.19 111 PHE A O 1
ATOM 838 N N . VAL A 1 112 ? -16.144 -0.358 24.822 1.00 83.94 112 VAL A N 1
ATOM 839 C CA . VAL A 1 112 ? -16.164 -1.551 25.655 1.00 83.94 112 VAL A CA 1
ATOM 840 C C . VAL A 1 112 ? -17.276 -1.406 26.689 1.00 83.94 112 VAL A C 1
ATOM 842 O O . VAL A 1 112 ? -17.348 -0.373 27.356 1.00 83.94 112 VAL A O 1
ATOM 845 N N . PRO A 1 113 ? -18.158 -2.403 26.854 1.00 78.00 113 PRO A N 1
ATOM 846 C CA . PRO A 1 113 ? -19.195 -2.341 27.869 1.00 78.00 113 PRO A CA 1
ATOM 847 C C . PRO A 1 113 ? -18.596 -2.625 29.252 1.00 78.00 113 PRO A C 1
ATOM 849 O O . PRO A 1 113 ? -17.873 -3.607 29.456 1.00 78.00 113 PRO A O 1
ATOM 852 N N . VAL A 1 114 ? -18.930 -1.766 30.213 1.00 69.94 114 VAL A N 1
ATOM 853 C CA . VAL A 1 114 ? -18.569 -1.901 31.625 1.00 69.94 114 VAL A CA 1
ATOM 854 C C . VAL A 1 114 ? -19.847 -2.132 32.426 1.00 69.94 114 VAL A C 1
ATOM 856 O O . VAL A 1 114 ? -20.788 -1.338 32.337 1.00 69.94 114 VAL A O 1
ATOM 859 N N . ALA A 1 115 ? -19.876 -3.213 33.213 1.00 59.56 115 ALA A N 1
ATOM 860 C CA . ALA A 1 115 ? -21.019 -3.547 34.060 1.00 59.56 115 ALA A CA 1
ATOM 861 C C . ALA A 1 115 ? -21.409 -2.356 34.960 1.00 59.56 115 ALA A C 1
ATOM 863 O O . ALA A 1 115 ? -20.557 -1.784 35.645 1.00 59.56 115 ALA A O 1
ATOM 864 N N . GLY A 1 116 ? -22.694 -1.985 34.941 1.00 54.28 116 GLY A N 1
ATOM 865 C CA . GLY A 1 116 ? -23.210 -0.800 35.633 1.00 54.28 116 GLY A CA 1
ATOM 866 C C . GLY A 1 116 ? -22.999 -0.799 37.156 1.00 54.28 116 GLY A C 1
ATOM 867 O O . GLY A 1 116 ? -22.891 -1.850 37.791 1.00 54.28 116 GLY A O 1
ATOM 868 N N . GLU A 1 117 ? -22.975 0.401 37.751 1.00 51.72 117 GLU A N 1
ATOM 869 C CA . GLU A 1 117 ? -22.834 0.610 39.202 1.00 51.72 117 GLU A CA 1
ATOM 870 C C . GLU A 1 117 ? -23.887 -0.166 40.015 1.00 51.72 117 GLU A C 1
ATOM 872 O O . GLU A 1 117 ? -25.072 -0.185 39.671 1.00 51.72 117 GLU A O 1
ATOM 877 N N . GLN A 1 118 ? -23.472 -0.761 41.142 1.00 53.66 118 GLN A N 1
ATOM 878 C CA . GLN A 1 118 ? -24.407 -1.311 42.125 1.00 53.66 118 GLN A CA 1
ATOM 879 C C . GLN A 1 118 ? -24.839 -0.221 43.109 1.00 53.66 118 GLN A C 1
ATOM 881 O O . GLN A 1 118 ? -24.009 0.360 43.806 1.00 53.66 118 GLN A O 1
ATOM 886 N N . VAL A 1 119 ? -26.150 0.019 43.209 1.00 56.09 119 VAL A N 1
ATOM 887 C CA . VAL A 1 119 ? -26.733 0.927 44.209 1.00 56.09 119 VAL A CA 1
ATOM 888 C C . VAL A 1 119 ? -27.322 0.117 45.359 1.00 56.09 119 VAL A C 1
ATOM 890 O O . VAL A 1 119 ? -28.268 -0.648 45.163 1.00 56.09 119 VAL A O 1
ATOM 893 N N . ILE A 1 120 ? -26.808 0.310 46.576 1.00 61.28 120 ILE A N 1
ATOM 894 C CA . ILE A 1 120 ? -27.373 -0.305 47.787 1.00 61.28 120 ILE A CA 1
ATOM 895 C C . ILE A 1 120 ? -28.435 0.625 48.389 1.00 61.28 120 ILE A C 1
ATOM 897 O O . ILE A 1 120 ? -28.185 1.807 48.649 1.00 61.28 120 ILE A O 1
ATOM 901 N N . ARG A 1 121 ? -29.632 0.074 48.630 1.00 69.31 121 ARG A N 1
ATOM 902 C CA . ARG A 1 121 ? -30.767 0.749 49.280 1.00 69.31 121 ARG A CA 1
ATOM 903 C C . ARG A 1 121 ? -31.154 0.023 50.562 1.00 69.31 121 ARG A C 1
ATOM 905 O O . ARG A 1 121 ? -31.283 -1.200 50.555 1.00 69.31 121 ARG A O 1
ATOM 912 N N . GLU A 1 122 ? -31.408 0.793 51.615 1.00 74.31 122 GLU A N 1
ATOM 913 C CA . GLU A 1 122 ? -31.887 0.313 52.914 1.00 74.31 122 GLU A CA 1
ATOM 914 C C . GLU A 1 122 ? -33.267 0.921 53.222 1.00 74.31 122 GLU A C 1
ATOM 916 O O . GLU A 1 122 ? -33.497 2.113 52.980 1.00 74.31 122 GLU A O 1
ATOM 921 N N . LYS A 1 123 ? -34.198 0.122 53.762 1.00 78.62 123 LYS A N 1
ATOM 922 C CA . LYS A 1 123 ? -35.504 0.593 54.261 1.00 78.62 123 LYS A CA 1
ATOM 923 C C . LYS A 1 123 ? -36.036 -0.258 55.420 1.00 78.62 123 LYS A C 1
ATOM 925 O O . LYS A 1 123 ? -35.744 -1.454 55.439 1.00 78.62 123 LYS A O 1
ATOM 930 N N . PRO A 1 124 ? -36.860 0.300 56.328 1.00 84.19 124 PRO A N 1
ATOM 931 C CA . PRO A 1 124 ? -37.608 -0.486 57.306 1.00 84.19 124 PRO A CA 1
ATOM 932 C C . PRO A 1 124 ? -38.726 -1.293 56.632 1.00 84.19 124 PRO A C 1
ATOM 934 O O . PRO A 1 124 ? -39.352 -0.825 55.678 1.00 84.19 124 PRO A O 1
ATOM 937 N N . LEU A 1 125 ? -38.989 -2.501 57.132 1.00 85.31 125 LEU A N 1
ATOM 938 C CA . LEU A 1 125 ? -39.980 -3.425 56.568 1.00 85.31 125 LEU A CA 1
ATOM 939 C C . LEU A 1 125 ? -41.321 -3.380 57.314 1.00 85.31 125 LEU A C 1
ATOM 941 O O . LEU A 1 125 ? -41.370 -3.151 58.522 1.00 85.31 125 LEU A O 1
ATOM 945 N N . LEU A 1 126 ? -42.418 -3.614 56.588 1.00 88.12 126 LEU A N 1
ATOM 946 C CA . LEU A 1 126 ? -43.723 -3.902 57.188 1.00 88.12 126 LEU A CA 1
ATOM 947 C C . LEU A 1 126 ? -43.683 -5.315 57.763 1.00 88.12 126 LEU A C 1
ATOM 949 O O . LEU A 1 126 ? -43.272 -6.242 57.066 1.00 88.12 126 LEU A O 1
ATOM 953 N N . GLY A 1 127 ? -44.133 -5.502 58.997 1.00 90.44 127 GLY A N 1
ATOM 954 C CA . GLY A 1 127 ? -44.143 -6.831 59.595 1.00 90.44 127 GLY A CA 1
ATOM 955 C C . GLY A 1 127 ? -45.161 -7.021 60.694 1.00 90.44 127 GLY A C 1
ATOM 956 O O . GLY A 1 127 ? -45.881 -6.100 61.077 1.00 90.44 127 GLY A O 1
ATOM 957 N N . MET A 1 128 ? -45.215 -8.245 61.193 1.00 92.12 128 MET A N 1
ATOM 958 C CA . MET A 1 128 ? -46.024 -8.631 62.335 1.00 92.12 128 MET A CA 1
ATOM 959 C C . MET A 1 128 ? -45.366 -9.772 63.106 1.00 92.12 128 MET A C 1
ATOM 961 O O . MET A 1 128 ? -44.640 -10.584 62.526 1.00 92.12 128 MET A O 1
ATOM 965 N N . ASP A 1 129 ? -45.670 -9.859 64.395 1.00 93.81 129 ASP A N 1
ATOM 966 C CA . ASP A 1 129 ? -45.348 -11.012 65.227 1.00 93.81 129 ASP A CA 1
ATOM 967 C C . ASP A 1 129 ? -46.555 -11.474 66.052 1.00 93.81 129 ASP A C 1
ATOM 969 O O . ASP A 1 129 ? -47.521 -10.735 66.276 1.00 93.81 129 ASP A O 1
ATOM 973 N N . LEU A 1 130 ? -46.498 -12.735 66.468 1.00 94.56 130 LEU A N 1
ATOM 974 C CA . LEU A 1 130 ? -47.422 -13.351 67.408 1.00 94.56 130 LEU A CA 1
ATOM 975 C C . LEU A 1 130 ? -46.617 -14.245 68.351 1.00 94.56 130 LEU A C 1
ATOM 977 O O . LEU A 1 130 ? -45.904 -15.138 67.895 1.00 94.56 130 LEU A O 1
ATOM 981 N N . GLU A 1 131 ? -46.757 -14.039 69.657 1.00 95.25 131 GLU A N 1
ATOM 982 C CA . GLU A 1 131 ? -46.100 -14.822 70.705 1.00 95.25 131 GLU A CA 1
ATOM 983 C C . GLU A 1 131 ? -47.137 -15.329 71.714 1.00 95.25 131 GLU A C 1
ATOM 985 O O . GLU A 1 131 ? -47.988 -14.575 72.190 1.00 95.25 131 GLU A O 1
ATOM 990 N N . ALA A 1 132 ? -47.046 -16.609 72.070 1.00 96.00 132 ALA A N 1
ATOM 991 C CA . ALA A 1 132 ? -47.794 -17.216 73.161 1.00 96.00 132 ALA A CA 1
ATOM 992 C C . ALA A 1 132 ? -46.824 -17.705 74.241 1.00 96.00 132 ALA A C 1
ATOM 994 O O . ALA A 1 132 ? -45.787 -18.296 73.939 1.00 96.00 132 ALA A O 1
ATOM 995 N N . GLY A 1 133 ? -47.161 -17.465 75.506 1.00 94.75 133 GLY A N 1
ATOM 996 C CA . GLY A 1 133 ? -46.346 -17.847 76.652 1.00 94.75 133 GLY A CA 1
ATOM 997 C C . GLY A 1 133 ? -47.141 -18.573 77.720 1.00 94.75 133 GLY A C 1
ATOM 998 O O . GLY A 1 133 ? -48.315 -18.281 77.930 1.00 94.75 133 GLY A O 1
ATOM 999 N N . PHE A 1 134 ? -46.490 -19.485 78.432 1.00 94.75 134 PHE A N 1
ATOM 1000 C CA . PHE A 1 134 ? -47.061 -20.188 79.574 1.00 94.75 134 PHE A CA 1
ATOM 1001 C C . PHE A 1 134 ? -46.065 -20.279 80.729 1.00 94.75 134 PHE A C 1
ATOM 1003 O O . PHE A 1 134 ? -44.852 -20.390 80.536 1.00 94.75 134 PHE A O 1
ATOM 1010 N N . LYS A 1 135 ? -46.599 -20.226 81.945 1.00 92.31 135 LYS A N 1
ATOM 1011 C CA . LYS A 1 135 ? -45.867 -20.404 83.193 1.00 92.31 135 LYS A CA 1
ATOM 1012 C C . LYS A 1 135 ? -45.884 -21.880 83.568 1.00 92.31 135 LYS A C 1
ATOM 1014 O O . LYS A 1 135 ? -46.940 -22.507 83.552 1.00 92.31 135 LYS A O 1
ATOM 1019 N N . LEU A 1 136 ? -44.733 -22.440 83.927 1.00 90.00 136 LEU A N 1
ATOM 1020 C CA . LEU A 1 136 ? -44.684 -23.807 84.437 1.00 90.00 136 LEU A CA 1
ATOM 1021 C C . LEU A 1 136 ? -45.338 -23.877 85.831 1.00 90.00 136 LEU A C 1
ATOM 1023 O O . LEU A 1 136 ? -44.990 -23.070 86.701 1.00 90.00 136 LEU A O 1
ATOM 1027 N N . PRO A 1 137 ? -46.251 -24.837 86.080 1.00 84.56 137 PRO A N 1
ATOM 1028 C CA . PRO A 1 137 ? -46.922 -24.969 87.370 1.00 84.56 137 PRO A CA 1
ATOM 1029 C C . PRO A 1 137 ? -45.933 -25.092 88.533 1.00 84.56 137 PRO A C 1
ATOM 1031 O O . PRO A 1 137 ? -44.981 -25.871 88.481 1.00 84.56 137 PRO A O 1
ATOM 1034 N N . GLY A 1 138 ? -46.156 -24.314 89.595 1.00 78.06 138 GLY A N 1
ATOM 1035 C CA . GLY A 1 138 ? -45.317 -24.325 90.799 1.00 78.06 138 GLY A CA 1
ATOM 1036 C C . GLY A 1 138 ? -43.914 -23.726 90.630 1.00 78.06 138 GLY A C 1
ATOM 1037 O O . GLY A 1 138 ? -43.134 -23.764 91.578 1.00 78.06 138 GLY A O 1
ATOM 1038 N N . GLN A 1 139 ? -43.581 -23.162 89.464 1.00 82.94 139 GLN A N 1
ATOM 1039 C CA . GLN A 1 139 ? -42.273 -22.569 89.185 1.00 82.94 139 GLN A CA 1
ATOM 1040 C C . GLN A 1 139 ? -42.412 -21.119 88.721 1.00 82.94 139 GLN A C 1
ATOM 1042 O O . GLN A 1 139 ? -43.373 -20.747 88.055 1.00 82.94 139 GLN A O 1
ATOM 1047 N N . ASN A 1 140 ? -41.410 -20.288 88.999 1.00 87.06 140 ASN A N 1
ATOM 1048 C CA . ASN A 1 140 ? -41.298 -18.950 88.410 1.00 87.06 140 ASN A CA 1
ATOM 1049 C C . ASN A 1 140 ? -40.583 -18.992 87.052 1.00 87.06 140 ASN A C 1
ATOM 1051 O O . ASN A 1 140 ? -39.707 -18.182 86.765 1.00 87.06 140 ASN A O 1
ATOM 1055 N N . PHE A 1 141 ? -40.946 -19.979 86.234 1.00 93.19 141 PHE A N 1
ATOM 1056 C CA . PHE A 1 141 ? -40.380 -20.208 84.915 1.00 93.19 141 PHE A CA 1
ATOM 1057 C C . PHE A 1 141 ? -41.455 -20.015 83.854 1.00 93.19 141 PHE A C 1
ATOM 1059 O O . PHE A 1 141 ? -42.534 -20.601 83.939 1.00 93.19 141 PHE A O 1
ATOM 1066 N N . TRP A 1 142 ? -41.139 -19.221 82.844 1.00 93.12 142 TRP A N 1
ATOM 1067 C CA . TRP A 1 142 ? -41.985 -18.970 81.691 1.00 93.12 142 TRP A CA 1
ATOM 1068 C C . TRP A 1 142 ? -41.309 -19.458 80.425 1.00 93.12 142 TRP A C 1
ATOM 1070 O O . TRP A 1 142 ? -40.125 -19.184 80.218 1.00 93.12 142 TRP A O 1
ATOM 1080 N N . LEU A 1 143 ? -42.093 -20.098 79.564 1.00 95.00 143 LEU A N 1
ATOM 1081 C CA . LEU A 1 143 ? -41.701 -20.436 78.206 1.00 95.00 143 LEU A CA 1
ATOM 1082 C C . LEU A 1 143 ? -42.634 -19.750 77.213 1.00 95.00 143 LEU A C 1
ATOM 1084 O O . LEU A 1 143 ? -43.851 -19.754 77.383 1.00 95.00 143 LEU A O 1
ATOM 1088 N N . HIS A 1 144 ? -42.046 -19.201 76.163 1.00 94.94 144 HIS A N 1
ATOM 1089 C CA . HIS A 1 144 ? -42.696 -18.476 75.088 1.00 94.94 144 HIS A CA 1
ATOM 1090 C C . HIS A 1 144 ? -42.304 -19.080 73.754 1.00 94.94 144 HIS A C 1
ATOM 1092 O O . HIS A 1 144 ? -41.144 -19.432 73.540 1.00 94.94 144 HIS A O 1
ATOM 1098 N N . SER A 1 145 ? -43.268 -19.157 72.848 1.00 94.75 145 SER A N 1
ATOM 1099 C CA . SER A 1 145 ? -43.050 -19.511 71.454 1.00 94.75 145 SER A CA 1
ATOM 1100 C C . SER A 1 145 ? -43.836 -18.550 70.575 1.00 94.75 145 SER A C 1
ATOM 1102 O O . SER A 1 145 ? -44.994 -18.238 70.858 1.00 94.75 145 SER A O 1
ATOM 1104 N N . GLY A 1 146 ? -43.198 -18.062 69.522 1.00 93.81 146 GLY A N 1
ATOM 1105 C CA . GLY A 1 146 ? -43.804 -17.120 68.601 1.00 93.81 146 GLY A CA 1
ATOM 1106 C C . GLY A 1 146 ? -43.282 -17.261 67.183 1.00 93.81 146 GLY A C 1
ATOM 1107 O O . GLY A 1 146 ? -42.268 -17.915 66.930 1.00 93.81 146 GLY A O 1
ATOM 1108 N N . ALA A 1 147 ? -43.993 -16.628 66.263 1.00 93.50 147 ALA A N 1
ATOM 1109 C CA . ALA A 1 147 ? -43.618 -16.508 64.865 1.00 93.50 147 ALA A CA 1
ATOM 1110 C C . ALA A 1 147 ? -43.670 -15.038 64.451 1.00 93.50 147 ALA A C 1
ATOM 1112 O O . ALA A 1 147 ? -44.503 -14.274 64.941 1.00 93.50 147 ALA A O 1
ATOM 1113 N N . PHE A 1 148 ? -42.787 -14.652 63.538 1.00 92.19 148 PHE A N 1
ATOM 1114 C CA . PHE A 1 148 ? -42.736 -13.304 62.990 1.00 92.19 148 PHE A CA 1
ATOM 1115 C C . PHE A 1 148 ? -42.534 -13.346 61.479 1.00 92.19 148 PHE A C 1
ATOM 1117 O O . PHE A 1 148 ? -41.889 -14.248 60.935 1.00 92.19 148 PHE A O 1
ATOM 1124 N N . THR A 1 149 ? -43.083 -12.350 60.794 1.00 89.69 149 THR A N 1
ATOM 1125 C CA . THR A 1 149 ? -42.876 -12.146 59.363 1.00 89.69 149 THR A CA 1
ATOM 1126 C C . THR A 1 149 ? -42.739 -10.661 59.060 1.00 89.69 149 THR A C 1
ATOM 1128 O O . THR A 1 149 ? -43.498 -9.836 59.564 1.00 89.69 149 THR A O 1
ATOM 1131 N N . PHE A 1 150 ? -41.760 -10.322 58.231 1.00 87.50 150 PHE A N 1
ATOM 1132 C CA . PHE A 1 150 ? -41.532 -8.989 57.695 1.00 87.50 150 PHE A CA 1
ATOM 1133 C C . PHE A 1 150 ? -41.558 -9.109 56.172 1.00 87.50 150 PHE A C 1
ATOM 1135 O O . PHE A 1 150 ? -40.702 -9.755 55.557 1.00 87.50 150 PHE A O 1
ATOM 1142 N N . GLY A 1 151 ? -42.620 -8.561 55.585 1.00 74.38 151 GLY A N 1
ATOM 1143 C CA . GLY A 1 151 ? -42.959 -8.719 54.178 1.00 74.38 151 GLY A CA 1
ATOM 1144 C C . GLY A 1 151 ? -42.079 -7.856 53.270 1.00 74.38 151 GLY A C 1
ATOM 1145 O O . GLY A 1 151 ? -41.670 -6.759 53.667 1.00 74.38 151 GLY A O 1
ATOM 1146 N N . PRO A 1 152 ? -41.782 -8.318 52.043 1.00 63.88 152 PRO A N 1
ATOM 1147 C CA . PRO A 1 152 ? -40.997 -7.541 51.103 1.00 63.88 152 PRO A CA 1
ATOM 1148 C C . PRO A 1 152 ? -41.860 -6.574 50.289 1.00 63.88 152 PRO A C 1
ATOM 1150 O O . PRO A 1 152 ? -43.028 -6.827 50.018 1.00 63.88 152 PRO A O 1
ATOM 1153 N N . ASP A 1 153 ? -41.228 -5.506 49.816 1.00 53.69 153 ASP A N 1
ATOM 1154 C CA . ASP A 1 153 ? -41.731 -4.682 48.706 1.00 53.69 153 ASP A CA 1
ATOM 1155 C C . ASP A 1 153 ? -40.889 -4.926 47.428 1.00 53.69 153 ASP A C 1
ATOM 1157 O O . ASP A 1 153 ? -41.394 -4.815 46.318 1.00 53.69 153 ASP A O 1
ATOM 1161 N N . ARG A 1 154 ? -39.609 -5.339 47.553 1.00 51.75 154 ARG A N 1
ATOM 1162 C CA . ARG A 1 154 ? -38.694 -5.588 46.406 1.00 51.75 154 ARG A CA 1
ATOM 1163 C C . ARG A 1 154 ? -37.615 -6.675 46.608 1.00 51.75 154 ARG A C 1
ATOM 1165 O O . ARG A 1 154 ? -36.778 -6.860 45.733 1.00 51.75 154 ARG A O 1
ATOM 1172 N N . SER A 1 155 ? -37.605 -7.379 47.742 1.00 55.81 155 SER A N 1
ATOM 1173 C CA . SER A 1 155 ? -36.608 -8.408 48.101 1.00 55.81 155 SER A CA 1
ATOM 1174 C C . SER A 1 155 ? -37.297 -9.700 48.571 1.00 55.81 155 SER A C 1
ATOM 1176 O O . SER A 1 155 ? -38.507 -9.849 48.430 1.00 55.81 155 SER A O 1
ATOM 1178 N N . GLN A 1 156 ? -36.562 -10.668 49.119 1.00 60.78 156 GLN A N 1
ATOM 1179 C CA . GLN A 1 156 ? -37.182 -11.807 49.804 1.00 60.78 156 GLN A CA 1
ATOM 1180 C C . GLN A 1 156 ? -37.494 -11.438 51.263 1.00 60.78 156 GLN A C 1
ATOM 1182 O O . GLN A 1 156 ? -36.600 -10.988 51.977 1.00 60.78 156 GLN A O 1
ATOM 1187 N N . GLY A 1 157 ? -38.740 -11.645 51.702 1.00 72.88 157 GLY A N 1
ATOM 1188 C CA . GLY A 1 157 ? -39.183 -11.350 53.071 1.00 72.88 157 GLY A CA 1
ATOM 1189 C C . GLY A 1 157 ? -38.467 -12.177 54.143 1.00 72.88 157 GLY A C 1
ATOM 1190 O O . GLY A 1 157 ? -37.953 -13.264 53.866 1.00 72.88 157 GLY A O 1
ATOM 1191 N N . ILE A 1 158 ? -38.465 -11.665 55.374 1.00 83.62 158 ILE A N 1
ATOM 1192 C CA . ILE A 1 158 ? -37.914 -12.347 56.552 1.00 83.62 158 ILE A CA 1
ATOM 1193 C C . ILE A 1 158 ? -39.065 -13.064 57.250 1.00 83.62 158 ILE A C 1
ATOM 1195 O O . ILE A 1 158 ? -40.074 -12.446 57.571 1.00 83.62 158 ILE A O 1
ATOM 1199 N N . THR A 1 159 ? -38.964 -14.367 57.473 1.00 87.88 159 THR A N 1
ATOM 1200 C CA . THR A 1 159 ? -39.968 -15.133 58.226 1.00 87.88 159 THR A CA 1
ATOM 1201 C C . THR A 1 159 ? -39.272 -16.147 59.109 1.00 87.88 159 THR A C 1
ATOM 1203 O O . THR A 1 159 ? -38.350 -16.834 58.663 1.00 87.88 159 THR A O 1
ATOM 1206 N N . GLY A 1 160 ? -39.702 -16.216 60.365 1.00 91.19 160 GLY A N 1
ATOM 1207 C CA . GLY A 1 160 ? -39.011 -16.989 61.379 1.00 91.19 160 GLY A CA 1
ATOM 1208 C C . GLY A 1 160 ? -39.854 -17.316 62.601 1.00 91.19 160 GLY A C 1
ATOM 1209 O O . GLY A 1 160 ? -40.991 -16.866 62.755 1.00 91.19 160 GLY A O 1
ATOM 1210 N N . GLY A 1 161 ? -39.260 -18.132 63.465 1.00 92.50 161 GLY A N 1
ATOM 1211 C CA . GLY A 1 161 ? -39.796 -18.509 64.765 1.00 92.50 161 GLY A CA 1
ATOM 1212 C C . GLY A 1 161 ? -38.859 -18.077 65.887 1.00 92.50 161 GLY A C 1
ATOM 1213 O O . GLY A 1 161 ? -37.640 -18.031 65.708 1.00 92.50 161 GLY A O 1
ATOM 1214 N N . ARG A 1 162 ? -39.431 -17.784 67.055 1.00 93.19 162 ARG A N 1
ATOM 1215 C CA . ARG A 1 162 ? -38.716 -17.409 68.279 1.00 93.19 162 ARG A CA 1
ATOM 1216 C C . ARG A 1 162 ? -39.188 -18.276 69.441 1.00 93.19 162 ARG A C 1
ATOM 1218 O O . ARG A 1 162 ? -40.379 -18.549 69.583 1.00 93.19 162 ARG A O 1
ATOM 1225 N N . VAL A 1 163 ? -38.249 -18.688 70.282 1.00 94.00 163 VAL A N 1
ATOM 1226 C CA . VAL A 1 163 ? -38.504 -19.308 71.582 1.00 94.00 163 VAL A CA 1
ATOM 1227 C C . VAL A 1 163 ? -37.787 -18.487 72.637 1.00 94.00 163 VAL A C 1
ATOM 1229 O O . VAL A 1 163 ? -36.593 -18.215 72.518 1.00 94.00 163 VAL A O 1
ATOM 1232 N N . ARG A 1 164 ? -38.506 -18.103 73.686 1.00 93.31 164 ARG A N 1
ATOM 1233 C CA . ARG A 1 164 ? -37.955 -17.328 74.795 1.00 93.31 164 ARG A CA 1
ATOM 1234 C C . ARG A 1 164 ? -38.314 -18.004 76.104 1.00 93.31 164 ARG A C 1
ATOM 1236 O O . ARG A 1 164 ? -39.442 -18.421 76.312 1.00 93.31 164 ARG A O 1
ATOM 1243 N N . ALA A 1 165 ? -37.351 -18.106 76.999 1.00 93.44 165 ALA A N 1
ATOM 1244 C CA . ALA A 1 165 ? -37.554 -18.568 78.354 1.00 93.44 165 ALA A CA 1
ATOM 1245 C C . ALA A 1 165 ? -37.110 -17.481 79.326 1.00 93.44 165 ALA A C 1
ATOM 1247 O O . ALA A 1 165 ? -36.134 -16.765 79.081 1.00 93.44 165 ALA A O 1
ATOM 1248 N N . HIS A 1 166 ? -37.808 -17.354 80.447 1.00 92.81 166 HIS A N 1
ATOM 1249 C CA . HIS A 1 166 ? -37.269 -16.596 81.565 1.00 92.81 166 HIS A CA 1
ATOM 1250 C C . HIS A 1 166 ? -37.586 -17.248 82.902 1.00 92.81 166 HIS A C 1
ATOM 1252 O O . HIS A 1 166 ? -38.648 -17.838 83.087 1.00 92.81 166 HIS A O 1
ATOM 1258 N N . TYR A 1 167 ? -36.636 -17.129 83.821 1.00 93.69 167 TYR A N 1
ATOM 1259 C CA . TYR A 1 167 ? -36.733 -17.622 85.183 1.00 93.69 167 TYR A CA 1
ATOM 1260 C C . TYR A 1 167 ? -36.572 -16.451 86.147 1.00 93.69 167 TYR A C 1
ATOM 1262 O O . TYR A 1 167 ? -35.488 -15.864 86.228 1.00 93.69 167 TYR A O 1
ATOM 1270 N N . ASP A 1 168 ? -37.644 -16.098 86.855 1.00 89.06 168 ASP A N 1
ATOM 1271 C CA . ASP A 1 168 ? -37.601 -15.049 87.871 1.00 89.06 168 ASP A CA 1
ATOM 1272 C C . ASP A 1 168 ? -36.982 -15.631 89.153 1.00 89.06 168 ASP A C 1
ATOM 1274 O O . ASP A 1 168 ? -37.629 -16.374 89.896 1.00 89.06 168 ASP A O 1
ATOM 1278 N N . ILE A 1 169 ? -35.708 -15.306 89.404 1.00 88.56 169 ILE A N 1
ATOM 1279 C CA . ILE A 1 169 ? -34.986 -15.708 90.623 1.00 88.56 169 ILE A CA 1
ATOM 1280 C C . ILE A 1 169 ? -35.585 -14.970 91.823 1.00 88.56 169 ILE A C 1
ATOM 1282 O O . ILE A 1 169 ? -35.827 -15.555 92.878 1.00 88.56 169 ILE A O 1
ATOM 1286 N N . THR A 1 170 ? -35.822 -13.671 91.649 1.00 84.12 170 THR A N 1
ATOM 1287 C CA . THR A 1 170 ? -36.504 -12.792 92.602 1.00 84.12 170 THR A CA 1
ATOM 1288 C C . THR A 1 170 ? -37.411 -11.834 91.833 1.00 84.12 170 THR A C 1
ATOM 1290 O O . THR A 1 170 ? -37.361 -11.760 90.608 1.00 84.12 170 THR A O 1
ATOM 1293 N N . GLU A 1 171 ? -38.205 -11.027 92.536 1.00 75.44 171 GLU A N 1
ATOM 1294 C CA . GLU A 1 171 ? -38.981 -9.945 91.911 1.00 75.44 171 GLU A CA 1
ATOM 1295 C C . GLU A 1 171 ? -38.110 -8.862 91.226 1.00 75.44 171 GLU A C 1
ATOM 1297 O O . GLU A 1 171 ? -38.615 -8.080 90.416 1.00 75.44 171 GLU A O 1
ATOM 1302 N N . TYR A 1 172 ? -36.801 -8.840 91.513 1.00 83.56 172 TYR A N 1
ATOM 1303 C CA . TYR A 1 172 ? -35.832 -7.874 90.986 1.00 83.56 172 TYR A CA 1
ATOM 1304 C C . TYR A 1 172 ? -34.913 -8.453 89.907 1.00 83.56 172 TYR A C 1
ATOM 1306 O O . TYR A 1 172 ? -34.358 -7.689 89.119 1.00 83.56 172 TYR A O 1
ATOM 1314 N N . ILE A 1 173 ? -34.705 -9.772 89.876 1.00 90.00 173 ILE A N 1
ATOM 1315 C CA . ILE A 1 173 ? -33.693 -10.415 89.030 1.00 90.00 173 ILE A CA 1
ATOM 1316 C C . ILE A 1 173 ? -34.309 -11.604 88.300 1.00 90.00 173 ILE A C 1
ATOM 1318 O O . ILE A 1 173 ? -34.830 -12.523 88.933 1.00 90.00 173 ILE A O 1
ATOM 1322 N N . ALA A 1 174 ? -34.162 -11.625 86.977 1.00 90.56 174 ALA A N 1
ATOM 1323 C CA . ALA A 1 174 ? -34.541 -12.764 86.150 1.00 90.56 174 ALA A CA 1
ATOM 1324 C C . ALA A 1 174 ? -33.417 -13.166 85.191 1.00 90.56 174 ALA A C 1
ATOM 1326 O O . ALA A 1 174 ? -32.705 -12.311 84.661 1.00 90.56 174 ALA A O 1
ATOM 1327 N N . LEU A 1 175 ? -33.291 -14.468 84.941 1.00 94.88 175 LEU A N 1
ATOM 1328 C CA . LEU A 1 175 ? -32.491 -14.997 83.837 1.00 94.88 175 LEU A CA 1
ATOM 1329 C C . LEU A 1 175 ? -33.372 -15.098 82.601 1.00 94.88 175 LEU A C 1
ATOM 1331 O O . LEU A 1 175 ? -34.512 -15.548 82.692 1.00 94.88 175 LEU A O 1
ATOM 1335 N N . THR A 1 176 ? -32.847 -14.701 81.450 1.00 93.69 176 THR A N 1
ATOM 1336 C CA . THR A 1 176 ? -33.544 -14.785 80.167 1.00 93.69 176 THR A CA 1
ATOM 1337 C C . THR A 1 176 ? -32.708 -15.572 79.174 1.00 93.69 176 THR A C 1
ATOM 1339 O O . THR A 1 176 ? -31.506 -15.343 79.065 1.00 93.69 176 THR A O 1
ATOM 1342 N N . ALA A 1 177 ? -33.351 -16.455 78.424 1.00 94.50 177 ALA A N 1
ATOM 1343 C CA . ALA A 1 177 ? -32.770 -17.129 77.276 1.00 94.50 177 ALA A CA 1
ATOM 1344 C C . ALA A 1 177 ? -33.697 -16.932 76.079 1.00 94.50 177 ALA A C 1
ATOM 1346 O O . ALA A 1 177 ? -34.911 -17.064 76.211 1.00 94.50 177 ALA A O 1
ATOM 1347 N N . GLU A 1 178 ? -33.143 -16.613 74.923 1.00 92.19 178 GLU A N 1
ATOM 1348 C CA . GLU A 1 178 ? -33.900 -16.452 73.688 1.00 92.19 178 GLU A CA 1
ATOM 1349 C C . GLU A 1 178 ? -33.154 -17.137 72.551 1.00 92.19 178 GLU A C 1
ATOM 1351 O O . GLU A 1 178 ? -31.934 -17.034 72.453 1.00 92.19 178 GLU A O 1
ATOM 1356 N N . GLY A 1 179 ? -33.886 -17.852 71.708 1.00 92.31 179 GLY A N 1
ATOM 1357 C CA . GLY A 1 179 ? -33.390 -18.424 70.469 1.00 92.31 179 GLY A CA 1
ATOM 1358 C C . GLY A 1 179 ? -34.366 -18.108 69.350 1.00 92.31 179 GLY A C 1
ATOM 1359 O O . GLY A 1 179 ? -35.579 -18.212 69.530 1.00 92.31 179 GLY A O 1
ATOM 1360 N N . GLN A 1 180 ? -33.851 -17.731 68.190 1.00 91.62 180 GLN A N 1
ATOM 1361 C CA . GLN A 1 180 ? -34.671 -17.506 67.010 1.00 91.62 180 GLN A CA 1
ATOM 1362 C C . GLN A 1 180 ? -34.022 -18.091 65.764 1.00 91.62 180 GLN A C 1
ATOM 1364 O O . GLN A 1 180 ? -32.803 -18.245 65.682 1.00 91.62 180 GLN A O 1
ATOM 1369 N N . TYR A 1 181 ? -34.863 -18.425 64.796 1.00 91.19 181 TYR A N 1
ATOM 1370 C CA . TYR A 1 181 ? -34.446 -18.844 63.469 1.00 91.19 181 TYR A CA 1
ATOM 1371 C C . TYR A 1 181 ? -35.282 -18.113 62.431 1.00 91.19 181 TYR A C 1
ATOM 1373 O O . TYR A 1 181 ? -36.510 -18.122 62.523 1.00 91.19 181 TYR A O 1
ATOM 1381 N N . ASP A 1 182 ? -34.629 -17.543 61.424 1.00 86.38 182 ASP A N 1
ATOM 1382 C CA . ASP A 1 182 ? -35.303 -17.036 60.235 1.00 86.38 182 ASP A CA 1
ATOM 1383 C C . ASP A 1 182 ? -34.558 -17.392 58.945 1.00 86.38 182 ASP A C 1
ATOM 1385 O O . ASP A 1 182 ? -33.375 -17.742 58.937 1.00 86.38 182 ASP A O 1
ATOM 1389 N N . ASN A 1 183 ? -35.288 -17.304 57.836 1.00 80.00 183 ASN A N 1
ATOM 1390 C CA . ASN A 1 183 ? -34.838 -17.650 56.488 1.00 80.00 183 ASN A CA 1
ATOM 1391 C C . ASN A 1 183 ? -33.720 -16.749 55.913 1.00 80.00 183 ASN A C 1
ATOM 1393 O O . ASN A 1 183 ? -33.272 -17.008 54.795 1.00 80.00 183 ASN A O 1
ATOM 1397 N N . LYS A 1 184 ? -33.281 -15.696 56.618 1.00 78.06 184 LYS A N 1
ATOM 1398 C CA . LYS A 1 184 ? -32.226 -14.774 56.162 1.00 78.06 184 LYS A CA 1
ATOM 1399 C C . LYS A 1 184 ? -30.998 -14.773 57.059 1.00 78.06 184 LYS A C 1
ATOM 1401 O O . LYS A 1 184 ? -29.884 -14.880 56.559 1.00 78.06 184 LYS A O 1
ATOM 1406 N N . ARG A 1 185 ? -31.198 -14.656 58.367 1.00 76.44 185 ARG A N 1
ATOM 1407 C CA . ARG A 1 185 ? -30.143 -14.522 59.377 1.00 76.44 185 ARG A CA 1
ATOM 1408 C C . ARG A 1 185 ? -29.736 -15.866 59.985 1.00 76.44 185 ARG A C 1
ATOM 1410 O O . ARG A 1 185 ? -28.734 -15.925 60.690 1.00 76.44 185 ARG A O 1
ATOM 1417 N N . GLY A 1 186 ? -30.471 -16.944 59.700 1.00 85.31 186 GLY A N 1
ATOM 1418 C CA . GLY A 1 186 ? -30.194 -18.271 60.245 1.00 85.31 186 GLY A CA 1
ATOM 1419 C C . GLY A 1 186 ? -30.523 -18.364 61.737 1.00 85.31 186 GLY A C 1
ATOM 1420 O O . GLY A 1 186 ? -31.466 -17.734 62.209 1.00 85.31 186 GLY A O 1
ATOM 1421 N N . GLN A 1 187 ? -29.780 -19.194 62.476 1.00 89.25 187 GLN A N 1
ATOM 1422 C CA . GLN A 1 187 ? -29.974 -19.384 63.919 1.00 89.25 187 GLN A CA 1
ATOM 1423 C C . GLN A 1 187 ? -29.278 -18.278 64.720 1.00 89.25 187 GLN A C 1
ATOM 1425 O O . GLN A 1 187 ? -28.096 -18.007 64.518 1.00 89.25 187 GLN A O 1
ATOM 1430 N N . GLN A 1 188 ? -29.996 -17.682 65.669 1.00 84.81 188 GLN A N 1
ATOM 1431 C CA . GLN A 1 188 ? -29.486 -16.667 66.590 1.00 84.81 188 GLN A CA 1
ATOM 1432 C C . GLN A 1 188 ? -29.939 -16.985 68.018 1.00 84.81 188 GLN A C 1
ATOM 1434 O O . GLN A 1 188 ? -30.991 -17.596 68.219 1.00 84.81 188 GLN A O 1
ATOM 1439 N N . GLY A 1 189 ? -29.164 -16.572 69.021 1.00 87.50 189 GLY A N 1
ATOM 1440 C CA . GLY A 1 189 ? -29.530 -16.794 70.415 1.00 87.50 189 GLY A CA 1
ATOM 1441 C C . GLY A 1 189 ? -28.840 -15.853 71.392 1.00 87.50 189 GLY A C 1
ATOM 1442 O O . GLY A 1 189 ? -27.736 -15.369 71.142 1.00 87.50 189 GLY A O 1
ATOM 1443 N N . TRP A 1 190 ? -29.508 -15.615 72.518 1.00 85.62 190 TRP A N 1
ATOM 1444 C CA . TRP A 1 190 ? -29.088 -14.692 73.565 1.00 85.62 190 TRP A CA 1
ATOM 1445 C C . TRP A 1 190 ? -29.326 -15.292 74.945 1.00 85.62 190 TRP A C 1
ATOM 1447 O O . TRP A 1 190 ? -30.357 -15.908 75.215 1.00 85.62 190 TRP A O 1
ATOM 1457 N N . LEU A 1 191 ? -28.383 -15.039 75.847 1.00 92.69 191 LEU A N 1
ATOM 1458 C CA . LEU A 1 191 ? -28.554 -15.212 77.284 1.00 92.69 191 LEU A CA 1
ATOM 1459 C C . LEU A 1 191 ? -28.451 -13.836 77.934 1.00 92.69 191 LEU A C 1
ATOM 1461 O O . LEU A 1 191 ? -27.611 -13.024 77.548 1.00 92.69 191 LEU A O 1
ATOM 1465 N N . GLY A 1 192 ? -29.307 -13.564 78.911 1.00 90.94 192 GLY A N 1
ATOM 1466 C CA . GLY A 1 192 ? -29.383 -12.256 79.547 1.00 90.94 192 GLY A CA 1
ATOM 1467 C C . GLY A 1 192 ? -29.763 -12.329 81.017 1.00 90.94 192 GLY A C 1
ATOM 1468 O O . GLY A 1 192 ? -30.362 -13.297 81.488 1.00 90.94 192 GLY A O 1
ATOM 1469 N N . ILE A 1 193 ? -29.415 -11.266 81.736 1.00 92.56 193 ILE A N 1
ATOM 1470 C CA . ILE A 1 193 ? -29.871 -11.000 83.099 1.00 92.56 193 ILE A CA 1
ATOM 1471 C C . ILE A 1 193 ? -30.735 -9.746 83.034 1.00 92.56 193 ILE A C 1
ATOM 1473 O O . ILE A 1 193 ? -30.294 -8.699 82.561 1.00 92.56 193 ILE A O 1
ATOM 1477 N N . ARG A 1 194 ? -31.971 -9.841 83.517 1.00 89.25 194 ARG A N 1
ATOM 1478 C CA . ARG A 1 194 ? -32.883 -8.707 83.643 1.00 89.25 194 ARG A CA 1
ATOM 1479 C C . ARG A 1 194 ? -32.873 -8.213 85.081 1.00 89.25 194 ARG A C 1
ATOM 1481 O O . ARG A 1 194 ? -33.183 -8.976 85.991 1.00 89.25 194 ARG A O 1
ATOM 1488 N N . LEU A 1 195 ? -32.595 -6.925 85.256 1.00 90.12 195 LEU A N 1
ATOM 1489 C CA . LEU A 1 195 ? -32.713 -6.222 86.530 1.00 90.12 195 LEU A CA 1
ATOM 1490 C C . LEU A 1 195 ? -33.957 -5.329 86.501 1.00 90.12 195 LEU A C 1
ATOM 1492 O O . LEU A 1 195 ? -34.120 -4.509 85.598 1.00 90.12 195 LEU A O 1
ATOM 1496 N N . ARG A 1 196 ? -34.847 -5.490 87.479 1.00 85.38 196 ARG A N 1
ATOM 1497 C CA . ARG A 1 196 ? -36.040 -4.662 87.671 1.00 85.38 196 ARG A CA 1
ATOM 1498 C C . ARG A 1 196 ? -35.843 -3.797 88.909 1.00 85.38 196 ARG A C 1
ATOM 1500 O O . ARG A 1 196 ? -35.700 -4.318 90.008 1.00 85.38 196 ARG A O 1
ATOM 1507 N N . VAL A 1 197 ? -35.887 -2.480 88.728 1.00 84.19 197 VAL A N 1
ATOM 1508 C CA . VAL A 1 197 ? -35.804 -1.501 89.819 1.00 84.19 197 VAL A CA 1
ATOM 1509 C C . VAL A 1 197 ? -37.160 -0.798 89.936 1.00 84.19 197 VAL A C 1
ATOM 1511 O O . VAL A 1 197 ? -37.485 0.022 89.074 1.00 84.19 197 VAL A O 1
ATOM 1514 N N . PRO A 1 198 ? -38.000 -1.138 90.930 1.00 76.06 198 PRO A N 1
ATOM 1515 C CA . PRO A 1 198 ? -39.259 -0.436 91.144 1.00 76.06 198 PRO A CA 1
ATOM 1516 C C . PRO A 1 198 ? -39.005 0.951 91.747 1.00 76.06 198 PRO A C 1
ATOM 1518 O O . PRO A 1 198 ? -38.166 1.119 92.630 1.00 76.06 198 PRO A O 1
ATOM 1521 N N . PHE A 1 199 ? -39.762 1.947 91.291 1.00 76.44 199 PHE A N 1
ATOM 1522 C CA . PHE A 1 199 ? -39.756 3.293 91.861 1.00 76.44 199 PHE A CA 1
ATOM 1523 C C . PHE A 1 199 ? -40.998 3.481 92.749 1.00 76.44 199 PHE A C 1
ATOM 1525 O O . PHE A 1 199 ? -42.117 3.308 92.267 1.00 76.44 199 PHE A O 1
ATOM 1532 N N . GLY A 1 200 ? -40.812 3.847 94.025 1.00 70.19 200 GLY A N 1
ATOM 1533 C CA . GLY A 1 200 ? -41.891 4.094 95.001 1.00 70.19 200 GLY A CA 1
ATOM 1534 C C . GLY A 1 200 ? -41.783 3.246 96.281 1.00 70.19 200 GLY A C 1
ATOM 1535 O O . GLY A 1 200 ? -40.985 2.318 96.344 1.00 70.19 200 GLY A O 1
ATOM 1536 N N . LYS A 1 201 ? -42.566 3.576 97.324 1.00 58.44 201 LYS A N 1
ATOM 1537 C CA . LYS A 1 201 ? -42.644 2.778 98.567 1.00 58.44 201 LYS A CA 1
ATOM 1538 C C . LYS A 1 201 ? -43.544 1.555 98.343 1.00 58.44 201 LYS A C 1
ATOM 1540 O O . LYS A 1 201 ? -44.751 1.714 98.190 1.00 58.44 201 LYS A O 1
ATOM 1545 N N . THR A 1 202 ? -42.978 0.353 98.337 1.00 54.78 202 THR A N 1
ATOM 1546 C CA . THR A 1 202 ? -43.714 -0.920 98.274 1.00 54.78 202 THR A CA 1
ATOM 1547 C C . THR A 1 202 ? -43.978 -1.444 99.687 1.00 54.78 202 THR A C 1
ATOM 1549 O O . THR A 1 202 ? -43.073 -1.964 100.329 1.00 54.78 202 THR A O 1
ATOM 1552 N N . GLU A 1 203 ? -45.210 -1.326 100.198 1.00 53.12 203 GLU A N 1
ATOM 1553 C CA . GLU A 1 203 ? -45.574 -1.961 101.482 1.00 53.12 203 GLU A CA 1
ATOM 1554 C C . GLU A 1 203 ? -45.930 -3.452 101.327 1.00 53.12 203 GLU A C 1
ATOM 1556 O O . GLU A 1 203 ? -45.784 -4.200 102.291 1.00 53.12 203 GLU A O 1
ATOM 1561 N N . LYS A 1 204 ? -46.297 -3.913 100.118 1.00 57.25 204 LYS A N 1
ATOM 1562 C CA . LYS A 1 204 ? -46.327 -5.329 99.688 1.00 57.25 204 LYS A CA 1
ATOM 1563 C C . LYS A 1 204 ? -46.161 -5.418 98.161 1.00 57.25 204 LYS A C 1
ATOM 1565 O O . LYS A 1 204 ? -46.705 -4.554 97.473 1.00 57.25 204 LYS A O 1
ATOM 1570 N N . PRO A 1 205 ? -45.457 -6.424 97.615 1.00 62.72 205 PRO A N 1
ATOM 1571 C CA . PRO A 1 205 ? -45.461 -6.669 96.178 1.00 62.72 205 PRO A CA 1
ATOM 1572 C C . PRO A 1 205 ? -46.845 -7.142 95.718 1.00 62.72 205 PRO A C 1
ATOM 1574 O O . PRO A 1 205 ? -47.474 -7.973 96.377 1.00 62.72 205 PRO A O 1
ATOM 1577 N N . ASP A 1 206 ? -47.325 -6.601 94.596 1.00 68.38 206 ASP A N 1
ATOM 1578 C CA . ASP A 1 206 ? -48.548 -7.083 93.954 1.00 68.38 206 ASP A CA 1
ATOM 1579 C C . ASP A 1 206 ? -48.393 -8.570 93.598 1.00 68.38 206 ASP A C 1
ATOM 1581 O O . ASP A 1 206 ? -47.349 -8.996 93.102 1.00 68.38 206 ASP A O 1
ATOM 1585 N N . THR A 1 207 ? -49.439 -9.367 93.826 1.00 69.31 207 THR A N 1
ATOM 1586 C CA . THR A 1 207 ? -49.478 -10.798 93.488 1.00 69.31 207 THR A CA 1
ATOM 1587 C C . THR A 1 207 ? -50.603 -11.103 92.495 1.00 69.31 207 THR A C 1
ATOM 1589 O O . THR A 1 207 ? -51.517 -10.298 92.293 1.00 69.31 207 THR A O 1
ATOM 1592 N N . GLY A 1 208 ? -50.511 -12.255 91.824 1.00 79.44 208 GLY A N 1
ATOM 1593 C CA . GLY A 1 208 ? -51.497 -12.692 90.829 1.00 79.44 208 GLY A CA 1
ATOM 1594 C C . GLY A 1 208 ? -51.614 -11.741 89.633 1.00 79.44 208 GLY A C 1
ATOM 1595 O O . GLY A 1 208 ? -50.628 -11.137 89.198 1.00 79.44 208 GLY A O 1
ATOM 1596 N N . LEU A 1 209 ? -52.829 -11.574 89.107 1.00 83.94 209 LEU A N 1
ATOM 1597 C CA . LEU A 1 209 ? -53.114 -10.682 87.973 1.00 83.94 209 LEU A CA 1
ATOM 1598 C C . LEU A 1 209 ? -52.647 -9.235 88.199 1.00 83.94 209 LEU A C 1
ATOM 1600 O O . LEU A 1 209 ? -52.187 -8.597 87.255 1.00 83.94 209 LEU A O 1
ATOM 1604 N N . LYS A 1 210 ? -52.691 -8.700 89.426 1.00 82.00 210 LYS A N 1
ATOM 1605 C CA . LYS A 1 210 ? -52.261 -7.312 89.692 1.00 82.00 210 LYS A CA 1
ATOM 1606 C C . LYS A 1 210 ? -50.781 -7.093 89.369 1.00 82.00 210 LYS A C 1
ATOM 1608 O O . LYS A 1 210 ? -50.441 -6.097 88.735 1.00 82.00 210 LYS A O 1
ATOM 1613 N N . ALA A 1 211 ? -49.928 -8.076 89.660 1.00 81.44 211 ALA A N 1
ATOM 1614 C CA . ALA A 1 211 ? -48.499 -8.033 89.336 1.00 81.44 211 ALA A CA 1
ATOM 1615 C C . ALA A 1 211 ? -48.228 -7.921 87.824 1.00 81.44 211 ALA A C 1
ATOM 1617 O O . ALA A 1 211 ? -47.195 -7.411 87.390 1.00 81.44 211 ALA A O 1
ATOM 1618 N N . ARG A 1 212 ? -49.167 -8.402 87.001 1.00 86.94 212 ARG A N 1
ATOM 1619 C CA . ARG A 1 212 ? -49.064 -8.401 85.537 1.00 86.94 212 ARG A CA 1
ATOM 1620 C C . ARG A 1 212 ? -49.438 -7.061 84.914 1.00 86.94 212 ARG A C 1
ATOM 1622 O O . ARG A 1 212 ? -49.009 -6.793 83.793 1.00 86.94 212 ARG A O 1
ATOM 1629 N N . MET A 1 213 ? -50.138 -6.182 85.637 1.00 87.62 213 MET A N 1
ATOM 1630 C CA . MET A 1 213 ? -50.473 -4.836 85.151 1.00 87.62 213 MET A CA 1
ATOM 1631 C C . MET A 1 213 ? -49.222 -4.017 84.832 1.00 87.62 213 MET A C 1
ATOM 1633 O O . MET A 1 213 ? -49.235 -3.241 83.882 1.00 87.62 213 MET A O 1
ATOM 1637 N N . THR A 1 214 ? -48.121 -4.230 85.553 1.00 85.88 214 THR A N 1
ATOM 1638 C CA . THR A 1 214 ? -46.853 -3.503 85.377 1.00 85.88 214 THR A CA 1
ATOM 1639 C C . THR A 1 214 ? -45.813 -4.263 84.546 1.00 85.88 214 THR A C 1
ATOM 1641 O O . THR A 1 214 ? -44.677 -3.806 84.419 1.00 85.88 214 THR A O 1
ATOM 1644 N N . ALA A 1 215 ? -46.174 -5.400 83.935 1.00 85.62 215 ALA A N 1
ATOM 1645 C CA . ALA A 1 215 ? -45.265 -6.165 83.083 1.00 85.62 215 ALA A CA 1
ATOM 1646 C C . ALA A 1 215 ? -44.768 -5.328 81.890 1.00 85.62 215 ALA A C 1
ATOM 1648 O O . ALA A 1 215 ? -45.530 -4.570 81.294 1.00 85.62 215 ALA A O 1
ATOM 1649 N N . ALA A 1 216 ? -43.509 -5.470 81.482 1.00 85.06 216 ALA A N 1
ATOM 1650 C CA . ALA A 1 216 ? -43.040 -4.771 80.288 1.00 85.06 216 ALA A CA 1
ATOM 1651 C C . ALA A 1 216 ? -43.803 -5.270 79.038 1.00 85.06 216 ALA A C 1
ATOM 1653 O O . ALA A 1 216 ? -44.058 -6.478 78.930 1.00 85.06 216 ALA A O 1
ATOM 1654 N N . PRO A 1 217 ? -44.168 -4.381 78.096 1.00 87.38 217 PRO A N 1
ATOM 1655 C CA . PRO A 1 217 ? -44.591 -4.794 76.761 1.00 87.38 217 PRO A CA 1
ATOM 1656 C C . PRO A 1 217 ? -43.539 -5.695 76.102 1.00 87.38 217 PRO A C 1
ATOM 1658 O O . PRO A 1 217 ? -42.338 -5.476 76.298 1.00 87.38 217 PRO A O 1
ATOM 1661 N N . VAL A 1 218 ? -43.961 -6.692 75.332 1.00 86.06 218 VAL A N 1
ATOM 1662 C CA . VAL A 1 218 ? -43.051 -7.604 74.624 1.00 86.06 218 VAL A CA 1
ATOM 1663 C C . VAL A 1 218 ? -43.316 -7.471 73.135 1.00 86.06 218 VAL A C 1
ATOM 1665 O O . VAL A 1 218 ? -44.424 -7.695 72.658 1.00 86.06 218 VAL A O 1
ATOM 1668 N N . ARG A 1 219 ? -42.268 -7.058 72.438 1.00 85.12 219 ARG A N 1
ATOM 1669 C CA . ARG A 1 219 ? -42.197 -6.804 71.006 1.00 85.12 219 ARG A CA 1
ATOM 1670 C C . ARG A 1 219 ? -40.740 -6.925 70.598 1.00 85.12 219 ARG A C 1
ATOM 1672 O O . ARG A 1 219 ? -39.861 -6.781 71.456 1.00 85.12 219 ARG A O 1
ATOM 1679 N N . ASP A 1 220 ? -40.491 -7.104 69.313 1.00 75.56 220 ASP A N 1
ATOM 1680 C CA . ASP A 1 220 ? -39.193 -6.756 68.756 1.00 75.56 220 ASP A CA 1
ATOM 1681 C C . ASP A 1 220 ? -38.857 -5.281 69.037 1.00 75.56 220 ASP A C 1
ATOM 1683 O O . ASP A 1 220 ? -39.701 -4.381 68.917 1.00 75.56 220 ASP A O 1
ATOM 1687 N N . VAL A 1 221 ? -37.640 -5.073 69.528 1.00 59.56 221 VAL A N 1
ATOM 1688 C CA . VAL A 1 221 ? -37.089 -3.753 69.854 1.00 59.56 221 VAL A CA 1
ATOM 1689 C C . VAL A 1 221 ? -36.195 -3.265 68.718 1.00 59.56 221 VAL A C 1
ATOM 1691 O O . VAL A 1 221 ? -35.738 -2.140 68.811 1.00 59.56 221 VAL A O 1
ATOM 1694 N N . ASP A 1 222 ? -35.980 -4.078 67.677 1.00 70.19 222 ASP A N 1
ATOM 1695 C CA . ASP A 1 222 ? -35.171 -3.723 66.516 1.00 70.19 222 ASP A CA 1
ATOM 1696 C C . ASP A 1 222 ? -36.048 -3.341 65.320 1.00 70.19 222 ASP A C 1
ATOM 1698 O O . ASP A 1 222 ? -36.918 -4.110 64.896 1.00 70.19 222 ASP A O 1
ATOM 1702 N N . VAL A 1 223 ? -35.773 -2.189 64.703 1.00 72.19 223 VAL A N 1
ATOM 1703 C CA . VAL A 1 223 ? -36.302 -1.888 63.368 1.00 72.19 223 VAL A CA 1
ATOM 1704 C C . VAL A 1 223 ? -35.660 -2.844 62.366 1.00 72.19 223 VAL A C 1
ATOM 1706 O O . VAL A 1 223 ? -34.475 -2.755 62.048 1.00 72.19 223 VAL A O 1
ATOM 1709 N N . VAL A 1 224 ? -36.467 -3.744 61.811 1.00 74.06 224 VAL A N 1
ATOM 1710 C CA . VAL A 1 224 ? -36.014 -4.670 60.772 1.00 74.06 224 VAL A CA 1
ATOM 1711 C C . VAL A 1 224 ? -35.839 -3.919 59.451 1.00 74.06 224 VAL A C 1
ATOM 1713 O O . VAL A 1 224 ? -36.823 -3.456 58.862 1.00 74.06 224 VAL A O 1
ATOM 1716 N N . THR A 1 225 ? -34.597 -3.817 58.968 1.00 71.31 225 THR A N 1
ATOM 1717 C CA . THR A 1 225 ? -34.276 -3.248 57.653 1.00 71.31 225 THR A CA 1
ATOM 1718 C C . THR A 1 225 ? -34.028 -4.338 56.609 1.00 71.31 225 THR A C 1
ATOM 1720 O O . THR A 1 225 ? -33.530 -5.423 56.903 1.00 71.31 225 THR A O 1
ATOM 1723 N N . GLY A 1 226 ? -34.428 -4.065 55.365 1.00 64.12 226 GLY A N 1
ATOM 1724 C CA . GLY A 1 226 ? -34.070 -4.877 54.205 1.00 64.12 226 GLY A CA 1
ATOM 1725 C C . GLY A 1 226 ? -33.010 -4.165 53.373 1.00 64.12 226 GLY A C 1
ATOM 1726 O O . GLY A 1 226 ? -33.252 -3.047 52.915 1.00 64.12 226 GLY A O 1
ATOM 1727 N N . ALA A 1 227 ? -31.874 -4.824 53.146 1.00 59.00 227 ALA A N 1
ATOM 1728 C CA . ALA A 1 227 ? -30.881 -4.423 52.157 1.00 59.00 227 ALA A CA 1
ATOM 1729 C C . ALA A 1 227 ? -31.043 -5.308 50.914 1.00 59.00 227 ALA A C 1
ATOM 1731 O O . ALA A 1 227 ? -30.972 -6.527 51.033 1.00 59.00 227 ALA A O 1
ATOM 1732 N N . GLN A 1 228 ? -31.310 -4.689 49.760 1.00 55.25 228 GLN A N 1
ATOM 1733 C CA . GLN A 1 228 ? -31.068 -5.165 48.382 1.00 55.25 228 GLN A CA 1
ATOM 1734 C C . GLN A 1 228 ? -32.205 -4.768 47.440 1.00 55.25 228 GLN A C 1
ATOM 1736 O O . GLN A 1 228 ? -33.260 -5.399 47.387 1.00 55.25 228 GLN A O 1
ATOM 1741 N N . VAL A 1 229 ? -31.918 -3.762 46.616 1.00 48.03 229 VAL A N 1
ATOM 1742 C CA . VAL A 1 229 ? -32.472 -3.648 45.268 1.00 48.03 229 VAL A CA 1
ATOM 1743 C C . VAL A 1 229 ? -31.296 -3.323 44.361 1.00 48.03 229 VAL A C 1
ATOM 1745 O O . VAL A 1 229 ? -30.861 -2.177 44.312 1.00 48.03 229 VAL A O 1
ATOM 1748 N N . THR A 1 230 ? -30.772 -4.324 43.658 1.00 51.53 230 THR A N 1
ATOM 1749 C CA . THR A 1 230 ? -29.810 -4.092 42.581 1.00 51.53 230 THR A CA 1
ATOM 1750 C C . THR A 1 230 ? -30.566 -3.458 41.422 1.00 51.53 230 THR A C 1
ATOM 1752 O O . THR A 1 230 ? -31.364 -4.120 40.761 1.00 51.53 230 THR A O 1
ATOM 1755 N N . LYS A 1 231 ? -30.341 -2.170 41.173 1.00 43.66 231 LYS A N 1
ATOM 1756 C CA . LYS A 1 231 ? -30.508 -1.634 39.823 1.00 43.66 231 LYS A CA 1
ATOM 1757 C C . LYS A 1 231 ? -29.137 -1.693 39.174 1.00 43.66 231 LYS A C 1
ATOM 1759 O O . LYS A 1 231 ? -28.260 -0.940 39.574 1.00 43.66 231 LYS A O 1
ATOM 1764 N N . THR A 1 232 ? -28.960 -2.580 38.205 1.00 46.12 232 THR A N 1
ATOM 1765 C CA . THR A 1 232 ? -27.941 -2.383 37.177 1.00 46.12 232 THR A CA 1
ATOM 1766 C C . THR A 1 232 ? -28.351 -1.128 36.412 1.00 46.12 232 THR A C 1
ATOM 1768 O O . THR A 1 232 ? -29.440 -1.075 35.833 1.00 46.12 232 THR A O 1
ATOM 1771 N N . SER A 1 233 ? -27.532 -0.078 36.470 1.00 43.59 233 SER A N 1
ATOM 1772 C CA . SER A 1 233 ? -27.579 0.960 35.434 1.00 43.59 233 SER A CA 1
ATOM 1773 C C . SER A 1 233 ? -27.380 0.277 34.068 1.00 43.59 233 SER A C 1
ATOM 1775 O O . SER A 1 233 ? -26.699 -0.754 34.041 1.00 43.59 233 SER A O 1
ATOM 1777 N N . PRO A 1 234 ? -27.968 0.763 32.956 1.00 47.22 234 PRO A N 1
ATOM 1778 C CA . PRO A 1 234 ? -27.622 0.245 31.632 1.00 47.22 234 PRO A CA 1
ATOM 1779 C C . PRO A 1 234 ? -26.099 0.229 31.452 1.00 47.22 234 PRO A C 1
ATOM 1781 O O . PRO A 1 234 ? -25.427 1.143 31.935 1.00 47.22 234 PRO A O 1
ATOM 1784 N N . ASP A 1 235 ? -25.579 -0.816 30.802 1.00 52.75 235 ASP A N 1
ATOM 1785 C CA . ASP A 1 235 ? -24.149 -0.987 30.534 1.00 52.75 235 ASP A CA 1
ATOM 1786 C C . ASP A 1 235 ? -23.572 0.314 29.962 1.00 52.75 235 ASP A C 1
ATOM 1788 O O . ASP A 1 235 ? -23.978 0.786 28.898 1.00 52.75 235 ASP A O 1
ATOM 1792 N N . THR A 1 236 ? -22.651 0.934 30.696 1.00 65.81 236 THR A N 1
ATOM 1793 C CA . THR A 1 236 ? -21.941 2.120 30.212 1.00 65.81 236 THR A CA 1
ATOM 1794 C C . THR A 1 236 ? -20.836 1.653 29.281 1.00 65.81 236 THR A C 1
ATOM 1796 O O . THR A 1 236 ? -19.986 0.859 29.677 1.00 65.81 236 THR A O 1
ATOM 1799 N N . ALA A 1 237 ? -20.848 2.139 28.043 1.00 78.69 237 ALA A N 1
ATOM 1800 C CA . ALA A 1 237 ? -19.797 1.874 27.074 1.00 78.69 237 ALA A CA 1
ATOM 1801 C C . ALA A 1 237 ? -18.675 2.913 27.230 1.00 78.69 237 ALA A C 1
ATOM 1803 O O . ALA A 1 237 ? -18.924 4.113 27.103 1.00 78.69 237 ALA A O 1
ATOM 1804 N N . THR A 1 238 ? -17.451 2.476 27.521 1.00 85.06 238 THR A N 1
ATOM 1805 C CA . THR A 1 238 ? -16.268 3.343 27.622 1.00 85.06 238 THR A CA 1
ATOM 1806 C C . THR A 1 238 ? -15.481 3.323 26.312 1.00 85.06 238 THR A C 1
ATOM 1808 O O . THR A 1 238 ? -15.348 2.256 25.708 1.00 85.06 238 THR A O 1
ATOM 1811 N N . PRO A 1 239 ? -14.962 4.469 25.834 1.00 89.06 239 PRO A N 1
ATOM 1812 C CA . PRO A 1 239 ? -14.128 4.490 24.641 1.00 89.06 239 PRO A CA 1
ATOM 1813 C C . PRO A 1 239 ? -12.772 3.834 24.913 1.00 89.06 239 PRO A C 1
ATOM 1815 O O . PRO A 1 239 ? -12.177 3.996 25.981 1.00 89.06 239 PRO A O 1
ATOM 1818 N N . VAL A 1 240 ? -12.275 3.117 23.915 1.00 89.44 240 VAL A N 1
ATOM 1819 C CA . VAL A 1 240 ? -10.910 2.591 23.873 1.00 89.44 240 VAL A CA 1
ATOM 1820 C C . VAL A 1 240 ? -9.958 3.695 23.432 1.00 89.44 240 VAL A C 1
ATOM 1822 O O . VAL A 1 240 ? -10.309 4.524 22.587 1.00 89.44 240 VAL A O 1
ATOM 1825 N N . VAL A 1 241 ? -8.744 3.689 23.982 1.00 90.25 241 VAL A N 1
ATOM 1826 C CA . VAL A 1 241 ? -7.697 4.642 23.608 1.00 90.25 241 VAL A CA 1
ATOM 1827 C C . VAL A 1 241 ? -6.616 3.986 22.755 1.00 90.25 241 VAL A C 1
ATOM 1829 O O . VAL A 1 241 ? -6.301 2.804 22.910 1.00 90.25 241 VAL A O 1
ATOM 1832 N N . ASN A 1 242 ? -6.045 4.777 21.855 1.00 91.12 242 ASN A N 1
ATOM 1833 C CA . ASN A 1 242 ? -4.858 4.421 21.096 1.00 91.12 242 ASN A CA 1
ATOM 1834 C C . ASN A 1 242 ? -3.637 4.411 22.031 1.00 91.12 242 ASN A C 1
ATOM 1836 O O . ASN A 1 242 ? -3.426 5.357 22.791 1.00 91.12 242 ASN A O 1
ATOM 1840 N N . THR A 1 243 ? -2.824 3.358 21.979 1.00 88.81 243 THR A N 1
ATOM 1841 C CA . THR A 1 243 ? -1.660 3.194 22.866 1.00 88.81 243 THR A CA 1
ATOM 1842 C C . THR A 1 243 ? -0.570 4.243 22.624 1.00 88.81 243 THR A C 1
ATOM 1844 O O . THR A 1 243 ? 0.110 4.632 23.571 1.00 88.81 243 THR A O 1
ATOM 1847 N N . ALA A 1 244 ? -0.403 4.726 21.389 1.00 89.19 244 ALA A N 1
ATOM 1848 C CA . ALA A 1 244 ? 0.615 5.718 21.047 1.00 89.19 244 ALA A CA 1
ATOM 1849 C C . ALA A 1 244 ? 0.226 7.135 21.501 1.00 89.19 244 ALA A C 1
ATOM 1851 O O . ALA A 1 244 ? 1.082 7.885 21.967 1.00 89.19 244 ALA A O 1
ATOM 1852 N N . THR A 1 245 ? -1.055 7.506 21.395 1.00 91.31 245 THR A N 1
ATOM 1853 C CA . THR A 1 245 ? -1.512 8.875 21.708 1.00 91.31 245 THR A CA 1
ATOM 1854 C C . THR A 1 245 ? -2.148 9.022 23.089 1.00 91.31 245 THR A C 1
ATOM 1856 O O . THR A 1 245 ? -2.205 10.130 23.620 1.00 91.31 245 THR A O 1
ATOM 1859 N N . GLY A 1 246 ? -2.665 7.937 23.674 1.00 90.12 246 GLY A N 1
ATOM 1860 C CA . GLY A 1 246 ? -3.472 7.968 24.898 1.00 90.12 246 GLY A CA 1
ATOM 1861 C C . GLY A 1 246 ? -4.855 8.615 24.726 1.00 90.12 246 GLY A C 1
ATOM 1862 O O . GLY A 1 246 ? -5.559 8.828 25.713 1.00 90.12 246 GLY A O 1
ATOM 1863 N N . VAL A 1 247 ? -5.253 8.939 23.492 1.00 91.50 247 VAL A N 1
ATOM 1864 C CA . VAL A 1 247 ? -6.545 9.553 23.145 1.00 91.50 247 VAL A CA 1
ATOM 1865 C C . VAL A 1 247 ? -7.492 8.483 22.603 1.00 91.50 247 VAL A C 1
ATOM 1867 O O . VAL A 1 247 ? -7.051 7.431 22.143 1.00 91.50 247 VAL A O 1
ATOM 1870 N N . GLN A 1 248 ? -8.804 8.735 22.667 1.00 93.00 248 GLN A N 1
ATOM 1871 C CA . GLN A 1 248 ? -9.816 7.863 22.068 1.00 93.00 248 GLN A CA 1
ATOM 1872 C C . GLN A 1 248 ? -9.453 7.507 20.621 1.00 93.00 248 GLN A C 1
ATOM 1874 O O . GLN A 1 248 ? -9.197 8.397 19.809 1.00 93.00 248 GLN A O 1
ATOM 1879 N N . GLN A 1 249 ? -9.492 6.212 20.299 1.00 94.62 249 GLN A N 1
ATOM 1880 C CA . GLN A 1 249 ? -9.289 5.755 18.931 1.00 94.62 249 GLN A CA 1
ATOM 1881 C C . GLN A 1 249 ? -10.453 6.216 18.052 1.00 94.62 249 GLN A C 1
ATOM 1883 O O . GLN A 1 249 ? -11.614 5.878 18.309 1.00 94.62 249 GLN A O 1
ATOM 1888 N N . ARG A 1 250 ? -10.116 6.962 17.002 1.00 96.50 250 ARG A N 1
ATOM 1889 C CA . ARG A 1 250 ? -11.042 7.394 15.960 1.00 96.50 250 ARG A CA 1
ATOM 1890 C C . ARG A 1 250 ? -11.057 6.403 14.802 1.00 96.50 250 ARG A C 1
ATOM 1892 O O . ARG A 1 250 ? -10.016 5.860 14.430 1.00 96.50 250 ARG A O 1
ATOM 1899 N N . ILE A 1 251 ? -12.241 6.187 14.243 1.00 97.94 251 ILE A N 1
ATOM 1900 C CA . ILE A 1 251 ? -12.470 5.396 13.037 1.00 97.94 251 ILE A CA 1
ATOM 1901 C C . ILE A 1 251 ? -13.323 6.221 12.074 1.00 97.94 251 ILE A C 1
ATOM 1903 O O . ILE A 1 251 ? -14.412 6.659 12.449 1.00 97.94 251 ILE A O 1
ATOM 1907 N N . LEU A 1 252 ? -12.833 6.395 10.850 1.00 98.56 252 LEU A N 1
ATOM 1908 C CA . LEU A 1 252 ? -13.560 6.960 9.721 1.00 98.56 252 LEU A CA 1
ATOM 1909 C C . LEU A 1 252 ? -14.118 5.813 8.876 1.00 98.56 252 LEU A C 1
ATOM 1911 O O . LEU A 1 252 ? -13.364 4.989 8.367 1.00 98.56 252 LEU A O 1
ATOM 1915 N N . TYR A 1 253 ? -15.437 5.741 8.747 1.00 98.44 253 TYR A N 1
ATOM 1916 C CA . TYR A 1 253 ? -16.120 4.718 7.958 1.00 98.44 253 TYR A CA 1
ATOM 1917 C C . TYR A 1 253 ? -16.381 5.229 6.548 1.00 98.44 253 TYR A C 1
ATOM 1919 O O . TYR A 1 253 ? -16.899 6.336 6.390 1.00 98.44 253 TYR A O 1
ATOM 1927 N N . VAL A 1 254 ? -16.078 4.404 5.548 1.00 98.44 254 VAL A N 1
ATOM 1928 C CA . VAL A 1 254 ? -16.327 4.687 4.130 1.00 98.44 254 VAL A CA 1
ATOM 1929 C C . VAL A 1 254 ? -17.155 3.560 3.523 1.00 98.44 254 VAL A C 1
ATOM 1931 O O . VAL A 1 254 ? -16.845 2.386 3.718 1.00 98.44 254 VAL A O 1
ATOM 1934 N N . ASP A 1 255 ? -18.213 3.912 2.802 1.00 97.38 255 ASP A N 1
ATOM 1935 C CA . ASP A 1 255 ? -19.100 2.982 2.102 1.00 97.38 255 ASP A CA 1
ATOM 1936 C C . ASP A 1 255 ? -19.739 3.709 0.912 1.00 97.38 255 ASP A C 1
ATOM 1938 O O . ASP A 1 255 ? -20.484 4.667 1.113 1.00 97.38 255 ASP A O 1
ATOM 1942 N N . ASN A 1 256 ? -19.474 3.277 -0.324 1.00 95.88 256 ASN A N 1
ATOM 1943 C CA . ASN A 1 256 ? -20.026 3.953 -1.508 1.00 95.88 256 ASN A CA 1
ATOM 1944 C C . ASN A 1 256 ? -21.544 3.846 -1.645 1.00 95.88 256 ASN A C 1
ATOM 1946 O O . ASN A 1 256 ? -22.149 4.604 -2.404 1.00 95.88 256 ASN A O 1
ATOM 1950 N N . MET A 1 257 ? -22.180 2.946 -0.899 1.00 95.62 257 MET A N 1
ATOM 1951 C CA . MET A 1 257 ? -23.633 2.862 -0.847 1.00 95.62 257 MET A CA 1
ATOM 1952 C C . MET A 1 257 ? -24.243 3.903 0.102 1.00 95.62 257 MET A C 1
ATOM 1954 O O . MET A 1 257 ? -25.467 4.072 0.124 1.00 95.62 257 MET A O 1
ATOM 1958 N N . ALA A 1 258 ? -23.424 4.594 0.904 1.00 95.19 258 ALA A N 1
ATOM 1959 C CA . ALA A 1 258 ? -23.888 5.617 1.828 1.00 95.19 258 ALA A CA 1
ATOM 1960 C C . ALA A 1 258 ? -24.387 6.870 1.091 1.00 95.19 258 ALA A C 1
ATOM 1962 O O . ALA A 1 258 ? -23.963 7.213 -0.014 1.00 95.19 258 ALA A O 1
ATOM 1963 N N . ALA A 1 259 ? -25.304 7.593 1.733 1.00 92.94 259 ALA A N 1
ATOM 1964 C CA . ALA A 1 259 ? -25.770 8.868 1.208 1.00 92.94 259 ALA A CA 1
ATOM 1965 C C . ALA A 1 259 ? -24.641 9.923 1.249 1.00 92.94 259 ALA A C 1
ATOM 1967 O O . ALA A 1 259 ? -23.880 9.954 2.220 1.00 92.94 259 ALA A O 1
ATOM 1968 N N . PRO A 1 260 ? -24.564 10.834 0.258 1.00 93.69 260 PRO A N 1
ATOM 1969 C CA . PRO A 1 260 ? -23.594 11.922 0.274 1.00 93.69 260 PRO A CA 1
ATOM 1970 C C . PRO A 1 260 ? -23.677 12.791 1.532 1.00 93.69 260 PRO A C 1
ATOM 1972 O O . PRO A 1 260 ? -24.771 13.098 2.012 1.00 93.69 260 PRO A O 1
ATOM 1975 N N . GLY A 1 261 ? -22.519 13.241 2.025 1.00 89.19 261 GLY A N 1
ATOM 1976 C CA . GLY A 1 261 ? -22.428 14.137 3.184 1.00 89.19 261 GLY A CA 1
ATOM 1977 C C . GLY A 1 261 ? -22.535 13.444 4.547 1.00 89.19 261 GLY A C 1
ATOM 1978 O O . GLY A 1 261 ? -22.869 14.100 5.536 1.00 89.19 261 GLY A O 1
ATOM 1979 N N . GLY A 1 262 ? -22.277 12.134 4.610 1.00 91.75 262 GLY A N 1
ATOM 1980 C CA . GLY A 1 262 ? -22.114 11.420 5.875 1.00 91.75 262 GLY A CA 1
ATOM 1981 C C . GLY A 1 262 ? -20.967 11.982 6.722 1.00 91.75 262 GLY A C 1
ATOM 1982 O O . GLY A 1 262 ? -20.080 12.673 6.230 1.00 91.75 262 GLY A O 1
ATOM 1983 N N . SER A 1 263 ? -20.994 11.708 8.025 1.00 92.81 263 SER A N 1
ATOM 1984 C CA . SER A 1 263 ? -20.016 12.227 8.991 1.00 92.81 263 SER A CA 1
ATOM 1985 C C . SER A 1 263 ? -18.803 11.314 9.206 1.00 92.81 263 SER A C 1
ATOM 1987 O O . SER A 1 263 ? -18.009 11.577 10.107 1.00 92.81 263 SER A O 1
ATOM 1989 N N . GLY A 1 264 ? -18.690 10.216 8.455 1.00 94.06 264 GLY A N 1
ATOM 1990 C CA . GLY A 1 264 ? -17.632 9.218 8.628 1.00 94.06 264 GLY A CA 1
ATOM 1991 C C . GLY A 1 264 ? -17.808 8.336 9.863 1.00 94.06 264 GLY A C 1
ATOM 1992 O O . GLY A 1 264 ? -16.868 7.663 10.269 1.00 94.06 264 GLY A O 1
ATOM 1993 N N . THR A 1 265 ? -18.988 8.326 10.487 1.00 94.69 265 THR A N 1
ATOM 1994 C CA . THR A 1 265 ? -19.301 7.411 11.596 1.00 94.69 265 THR A CA 1
ATOM 1995 C C . THR A 1 265 ? -19.911 6.126 11.055 1.00 94.69 265 THR A C 1
ATOM 1997 O O . THR A 1 265 ? -20.428 6.103 9.944 1.00 94.69 265 THR A O 1
ATOM 2000 N N . LYS A 1 266 ? -19.929 5.056 11.849 1.00 91.06 266 LYS A N 1
ATOM 2001 C CA . LYS A 1 266 ? -20.537 3.781 11.450 1.00 91.06 266 LYS A CA 1
ATOM 2002 C C . LYS A 1 266 ? -21.999 3.919 11.002 1.00 91.06 266 LYS A C 1
ATOM 2004 O O . LYS A 1 266 ? -22.435 3.215 10.100 1.00 91.06 266 LYS A O 1
ATOM 2009 N N . GLU A 1 267 ? -22.763 4.809 11.632 1.00 90.50 267 GLU A N 1
ATOM 2010 C CA . GLU A 1 267 ? -24.184 5.039 11.335 1.00 90.50 267 GLU A CA 1
ATOM 2011 C C . GLU A 1 267 ? -24.410 6.025 10.177 1.00 90.50 267 GLU A C 1
ATOM 2013 O O . GLU A 1 267 ? -25.508 6.070 9.623 1.00 90.50 267 GLU A O 1
ATOM 2018 N N . ALA A 1 268 ? -23.393 6.815 9.822 1.00 91.88 268 ALA A N 1
ATOM 2019 C CA . ALA A 1 268 ? -23.406 7.746 8.697 1.00 91.88 268 ALA A CA 1
ATOM 2020 C C . ALA A 1 268 ? -22.013 7.788 8.034 1.00 91.88 268 ALA A C 1
ATOM 2022 O O . ALA A 1 268 ? -21.283 8.773 8.219 1.00 91.88 268 ALA A O 1
ATOM 2023 N N . PRO A 1 269 ? -21.622 6.720 7.308 1.00 97.25 269 PRO A N 1
ATOM 2024 C CA . PRO A 1 269 ? -20.309 6.630 6.673 1.00 97.25 269 PRO A CA 1
ATOM 2025 C C . PRO A 1 269 ? -20.107 7.731 5.633 1.00 97.25 269 PRO A C 1
ATOM 2027 O O . PRO A 1 269 ? -21.075 8.242 5.067 1.00 97.25 269 PRO A O 1
ATOM 2030 N N . PHE A 1 270 ? -18.854 8.078 5.352 1.00 98.38 270 PHE A N 1
ATOM 2031 C CA . PHE A 1 270 ? -18.529 8.824 4.143 1.00 98.38 270 PHE A CA 1
ATOM 2032 C C . PHE A 1 270 ? -18.870 7.981 2.917 1.00 98.38 270 PHE A C 1
ATOM 2034 O O . PHE A 1 270 ? -18.627 6.775 2.903 1.00 98.38 270 PHE A O 1
ATOM 2041 N N . ASN A 1 271 ? -19.405 8.618 1.879 1.00 97.12 271 ASN A N 1
ATOM 2042 C CA . ASN A 1 271 ? -19.689 7.938 0.620 1.00 97.12 271 ASN A CA 1
ATOM 2043 C C . ASN A 1 271 ? -18.483 7.926 -0.331 1.00 97.12 271 ASN A C 1
ATOM 2045 O O . ASN A 1 271 ? -18.552 7.277 -1.371 1.00 97.12 271 ASN A O 1
ATOM 2049 N N . THR A 1 272 ? -17.402 8.648 -0.004 1.00 97.56 272 THR A N 1
ATOM 2050 C CA . THR A 1 272 ? -16.187 8.703 -0.824 1.00 97.56 272 THR A CA 1
ATOM 2051 C C . THR A 1 272 ? -14.900 8.582 -0.011 1.00 97.56 272 THR A C 1
ATOM 2053 O O . THR A 1 272 ? -14.854 8.956 1.165 1.00 97.56 272 THR A O 1
ATOM 2056 N N . LEU A 1 273 ? -13.828 8.103 -0.653 1.00 96.94 273 LEU A N 1
ATOM 2057 C CA . LEU A 1 273 ? -12.476 8.151 -0.077 1.00 96.94 273 LEU A CA 1
ATOM 2058 C C . LEU A 1 273 ? -11.941 9.583 0.041 1.00 96.94 273 LEU A C 1
ATOM 2060 O O . LEU A 1 273 ? -11.216 9.874 0.986 1.00 96.94 273 LEU A O 1
ATOM 2064 N N . ALA A 1 274 ? -12.341 10.488 -0.855 1.00 96.50 274 ALA A N 1
ATOM 2065 C CA . ALA A 1 274 ? -11.922 11.889 -0.817 1.00 96.50 274 ALA A CA 1
ATOM 2066 C C . ALA A 1 274 ? -12.415 12.617 0.450 1.00 96.50 274 ALA A C 1
ATOM 2068 O O . ALA A 1 274 ? -11.683 13.412 1.050 1.00 96.50 274 ALA A O 1
ATOM 2069 N N . ASP A 1 275 ? -13.637 12.317 0.902 1.00 97.88 275 ASP A N 1
ATOM 2070 C CA . ASP A 1 275 ? -14.159 12.844 2.168 1.00 97.88 275 ASP A CA 1
ATOM 2071 C C . ASP A 1 275 ? -13.373 12.291 3.367 1.00 97.88 275 ASP A C 1
ATOM 2073 O O . ASP A 1 275 ? -13.055 13.031 4.303 1.00 97.88 275 ASP A O 1
ATOM 2077 N N . ALA A 1 276 ? -13.004 11.006 3.320 1.00 98.00 276 ALA A N 1
ATOM 2078 C CA . ALA A 1 276 ? -12.180 10.381 4.350 1.00 98.00 276 ALA A CA 1
ATOM 2079 C C . ALA A 1 276 ? -10.765 10.972 4.393 1.00 98.00 276 ALA A C 1
ATOM 2081 O O . ALA A 1 276 ? -10.290 11.300 5.478 1.00 98.00 276 ALA A O 1
ATOM 2082 N N . GLU A 1 277 ? -10.125 11.180 3.238 1.00 98.06 277 GLU A N 1
ATOM 2083 C CA . GLU A 1 277 ? -8.821 11.844 3.123 1.00 98.06 277 GLU A CA 1
ATOM 2084 C C . GLU A 1 277 ? -8.861 13.254 3.726 1.00 98.06 277 GLU A C 1
ATOM 2086 O O . GLU A 1 277 ? -7.983 13.630 4.500 1.00 98.06 277 GLU A O 1
ATOM 2091 N N . THR A 1 278 ? -9.925 14.011 3.448 1.00 97.94 278 THR A N 1
ATOM 2092 C CA . THR A 1 278 ? -10.109 15.368 3.985 1.00 97.94 278 THR A CA 1
ATOM 2093 C C . THR A 1 278 ? -10.288 15.375 5.511 1.00 97.94 278 THR A C 1
ATOM 2095 O O . THR A 1 278 ? -9.860 16.314 6.185 1.00 97.94 278 THR A O 1
ATOM 2098 N N . ALA A 1 279 ? -10.936 14.351 6.075 1.00 97.94 279 ALA A N 1
ATOM 2099 C CA . ALA A 1 279 ? -11.211 14.243 7.510 1.00 97.94 279 ALA A CA 1
ATOM 2100 C C . ALA A 1 279 ? -10.085 13.575 8.325 1.00 97.94 279 ALA A C 1
ATOM 2102 O O . ALA A 1 279 ? -10.092 13.668 9.562 1.00 97.94 279 ALA A O 1
ATOM 2103 N N . MET A 1 280 ? -9.156 12.900 7.642 1.00 98.25 280 MET A N 1
ATOM 2104 C CA . MET A 1 280 ? -8.078 12.093 8.209 1.00 98.25 280 MET A CA 1
ATOM 2105 C C . MET A 1 280 ? -7.169 12.904 9.139 1.00 98.25 280 MET A C 1
ATOM 2107 O O . MET A 1 280 ? -6.734 14.014 8.832 1.00 98.25 280 MET A O 1
ATOM 2111 N N . GLN A 1 281 ? -6.857 12.319 10.292 1.00 97.75 281 GLN A N 1
ATOM 2112 C CA . GLN A 1 281 ? -5.925 12.853 11.283 1.00 97.75 281 GLN A CA 1
ATOM 2113 C C . GLN A 1 281 ? -4.862 11.813 11.665 1.00 97.75 281 GLN A C 1
ATOM 2115 O O . GLN A 1 281 ? -5.051 10.622 11.411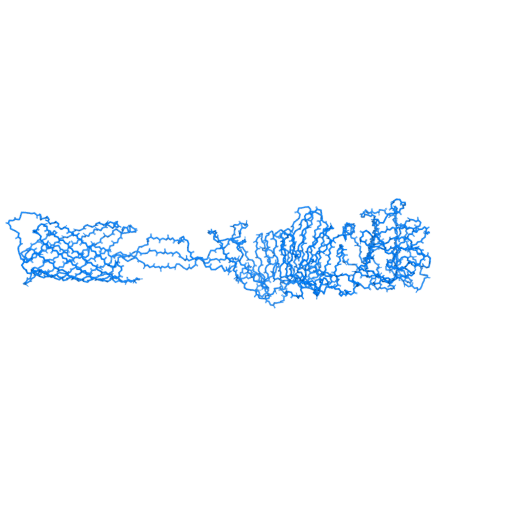 1.00 97.75 281 GLN A O 1
ATOM 2120 N N . PRO A 1 282 ? -3.746 12.232 12.297 1.00 98.25 282 PRO A N 1
ATOM 2121 C CA . PRO A 1 282 ? -2.751 11.303 12.821 1.00 98.25 282 PRO A CA 1
ATOM 2122 C C . PRO A 1 282 ? -3.373 10.212 13.695 1.00 98.25 282 PRO A C 1
ATOM 2124 O O . PRO A 1 282 ? -4.169 10.510 14.587 1.00 98.25 282 PRO A O 1
ATOM 2127 N N . TYR A 1 283 ? -2.953 8.966 13.474 1.00 96.88 283 TYR A N 1
ATOM 2128 C CA . TYR A 1 283 ? -3.410 7.766 14.182 1.00 96.88 283 TYR A CA 1
ATOM 2129 C C . TYR A 1 283 ? -4.894 7.397 13.984 1.00 96.88 283 TYR A C 1
ATOM 2131 O O . TYR A 1 283 ? -5.430 6.584 14.746 1.00 96.88 283 TYR A O 1
ATOM 2139 N N . ASP A 1 284 ? -5.570 7.963 12.977 1.00 97.75 284 ASP A N 1
ATOM 2140 C CA . ASP A 1 284 ? -6.917 7.537 12.584 1.00 97.75 284 ASP A CA 1
ATOM 2141 C C . ASP A 1 284 ? -6.901 6.142 11.939 1.00 97.75 284 ASP A C 1
ATOM 2143 O O . ASP A 1 284 ? -5.956 5.737 11.263 1.00 97.75 284 ASP A O 1
ATOM 2147 N N . MET A 1 285 ? -7.999 5.408 12.102 1.00 98.00 285 MET A N 1
ATOM 2148 C CA . MET A 1 285 ? -8.273 4.215 11.303 1.00 98.00 285 MET A CA 1
ATOM 2149 C C . MET A 1 285 ? -9.334 4.559 10.265 1.00 98.00 285 MET A C 1
ATOM 2151 O O . MET A 1 285 ? -10.359 5.138 10.610 1.00 98.00 285 MET A O 1
ATOM 2155 N N . ILE A 1 286 ? -9.124 4.187 9.013 1.00 98.62 286 ILE A N 1
ATOM 2156 C CA . ILE A 1 286 ? -10.099 4.318 7.935 1.00 98.62 286 ILE A CA 1
ATOM 2157 C C . ILE A 1 286 ? -10.601 2.912 7.622 1.00 98.62 286 ILE A C 1
ATOM 2159 O O . ILE A 1 286 ? -9.830 2.074 7.162 1.00 98.62 286 ILE A O 1
ATOM 2163 N N . TYR A 1 287 ? -11.874 2.637 7.900 1.00 98.56 287 TYR A N 1
ATOM 2164 C CA . TYR A 1 287 ? -12.504 1.354 7.598 1.00 98.56 287 TYR A CA 1
ATOM 2165 C C . TYR A 1 287 ? -13.382 1.478 6.352 1.00 98.56 287 TYR A C 1
ATOM 2167 O O . TYR A 1 287 ? -14.403 2.171 6.375 1.00 98.56 287 TYR A O 1
ATOM 2175 N N . VAL A 1 288 ? -12.981 0.813 5.270 1.00 98.44 288 VAL A N 1
ATOM 2176 C CA . VAL A 1 288 ? -13.640 0.890 3.961 1.00 98.44 288 VAL A CA 1
ATOM 2177 C C . VAL A 1 288 ? -14.438 -0.386 3.719 1.00 98.44 288 VAL A C 1
ATOM 2179 O O . VAL A 1 288 ? -13.880 -1.482 3.649 1.00 98.44 288 VAL A O 1
ATOM 2182 N N . GLN A 1 289 ? -15.754 -0.250 3.590 1.00 96.81 289 GLN A N 1
ATOM 2183 C CA . GLN A 1 289 ? -16.638 -1.357 3.245 1.00 96.81 289 GLN A CA 1
ATOM 2184 C C . GLN A 1 289 ? -16.607 -1.645 1.745 1.00 96.81 289 GLN A C 1
ATOM 2186 O O . GLN A 1 289 ? -16.464 -0.730 0.937 1.00 96.81 289 GLN A O 1
ATOM 2191 N N . ALA A 1 290 ? -16.827 -2.911 1.383 1.00 96.06 290 ALA A N 1
ATOM 2192 C CA . ALA A 1 290 ? -16.983 -3.356 -0.001 1.00 96.06 290 ALA A CA 1
ATOM 2193 C C . ALA A 1 290 ? -18.072 -2.584 -0.756 1.00 96.06 290 ALA A C 1
ATOM 2195 O O . ALA A 1 290 ? -17.971 -2.411 -1.969 1.00 96.06 290 ALA A O 1
ATOM 2196 N N . GLY A 1 291 ? -19.109 -2.152 -0.030 1.00 94.19 291 GLY A N 1
ATOM 2197 C CA . GLY A 1 291 ? -20.243 -1.432 -0.584 1.00 94.19 291 GLY A CA 1
ATOM 2198 C C . GLY A 1 291 ? -20.935 -2.240 -1.680 1.00 94.19 291 GLY A C 1
ATOM 2199 O O . GLY A 1 291 ? -21.276 -3.408 -1.476 1.00 94.19 291 GLY A O 1
ATOM 2200 N N . ASP A 1 292 ? -21.120 -1.632 -2.849 1.00 94.62 292 ASP A N 1
ATOM 2201 C CA . ASP A 1 292 ? -21.712 -2.293 -4.018 1.00 94.62 292 ASP A CA 1
ATOM 2202 C C . ASP A 1 292 ? -20.715 -3.126 -4.851 1.00 94.62 292 ASP A C 1
ATOM 2204 O O . ASP A 1 292 ? -21.103 -3.729 -5.854 1.00 94.62 292 ASP A O 1
ATOM 2208 N N . GLY A 1 293 ? -19.446 -3.187 -4.430 1.00 92.38 293 GLY A N 1
ATOM 2209 C CA . GLY A 1 293 ? -18.369 -3.903 -5.116 1.00 92.38 293 GLY A CA 1
ATOM 2210 C C . GLY A 1 293 ? -17.796 -3.173 -6.333 1.00 92.38 293 GLY A C 1
ATOM 2211 O O . GLY A 1 293 ? -16.976 -3.748 -7.046 1.00 92.38 293 GLY A O 1
ATOM 2212 N N . THR A 1 294 ? -18.220 -1.935 -6.595 1.00 94.25 294 THR A N 1
ATOM 2213 C CA . THR A 1 294 ? -17.664 -1.078 -7.648 1.00 94.25 294 THR A CA 1
ATOM 2214 C C . THR A 1 294 ? -16.704 -0.042 -7.070 1.00 94.25 294 THR A C 1
ATOM 2216 O O . THR A 1 294 ? -16.583 0.114 -5.858 1.00 94.25 294 THR A O 1
ATOM 2219 N N . THR A 1 295 ? -16.033 0.695 -7.949 1.00 93.50 295 THR A N 1
ATOM 2220 C CA . THR A 1 295 ? -15.145 1.799 -7.579 1.00 93.50 295 THR A CA 1
ATOM 2221 C C . THR A 1 295 ? -15.867 3.138 -7.418 1.00 93.50 295 THR A C 1
ATOM 2223 O O . THR A 1 295 ? -15.216 4.155 -7.198 1.00 93.50 295 THR A O 1
ATOM 2226 N N . ALA A 1 296 ? -17.195 3.197 -7.569 1.00 93.62 296 ALA A N 1
ATOM 2227 C CA . ALA A 1 296 ? -17.927 4.460 -7.568 1.00 93.62 296 ALA A CA 1
ATOM 2228 C C . ALA A 1 296 ? -17.773 5.192 -6.223 1.00 93.62 296 ALA A C 1
ATOM 2230 O O . ALA A 1 296 ? -18.258 4.713 -5.210 1.00 93.62 296 ALA A O 1
ATOM 2231 N N . GLY A 1 297 ? -17.133 6.367 -6.198 1.00 91.44 297 GLY A N 1
ATOM 2232 C CA . GLY A 1 297 ? -16.823 7.080 -4.948 1.00 91.44 297 GLY A CA 1
ATOM 2233 C C . GLY A 1 297 ? -15.493 6.660 -4.304 1.00 91.44 297 GLY A C 1
ATOM 2234 O O . GLY A 1 297 ? -15.027 7.307 -3.364 1.00 91.44 297 GLY A O 1
ATOM 2235 N N . GLN A 1 298 ? -14.837 5.632 -4.837 1.00 96.25 298 GLN A N 1
ATOM 2236 C CA . GLN A 1 298 ? -13.472 5.205 -4.516 1.00 96.25 298 GLN A CA 1
ATOM 2237 C C . GLN A 1 298 ? -12.529 5.302 -5.731 1.00 96.25 298 GLN A C 1
ATOM 2239 O O . GLN A 1 298 ? -11.504 4.628 -5.772 1.00 96.25 298 GLN A O 1
ATOM 2244 N N . ASP A 1 299 ? -12.870 6.128 -6.722 1.00 96.19 299 ASP A N 1
ATOM 2245 C CA . ASP A 1 299 ? -12.224 6.223 -8.039 1.00 96.19 299 ASP A CA 1
ATOM 2246 C C . ASP A 1 299 ? -11.291 7.427 -8.223 1.00 96.19 299 ASP A C 1
ATOM 2248 O O . ASP A 1 299 ? -10.862 7.723 -9.342 1.00 96.19 299 ASP A O 1
ATOM 2252 N N . GLN A 1 300 ? -10.980 8.112 -7.123 1.00 96.44 300 GLN A N 1
ATOM 2253 C CA . GLN A 1 300 ? -10.061 9.255 -7.059 1.00 96.44 300 GLN A CA 1
ATOM 2254 C C . GLN A 1 300 ? -8.770 8.933 -6.286 1.00 96.44 300 GLN A C 1
ATOM 2256 O O . GLN A 1 300 ? -7.963 9.825 -6.033 1.00 96.44 300 GLN A O 1
ATOM 2261 N N . GLY A 1 301 ? -8.581 7.667 -5.907 1.00 97.31 301 GLY A N 1
ATOM 2262 C CA . GLY A 1 301 ? -7.510 7.220 -5.026 1.00 97.31 301 GLY A CA 1
ATOM 2263 C C . GLY A 1 301 ? -7.599 7.779 -3.602 1.00 97.31 301 GLY A C 1
ATOM 2264 O O . GLY A 1 301 ? -8.617 8.344 -3.190 1.00 97.31 301 GLY A O 1
ATOM 2265 N N . ILE A 1 302 ? -6.527 7.579 -2.833 1.00 98.44 302 ILE A N 1
ATOM 2266 C CA . ILE A 1 302 ? -6.342 8.161 -1.498 1.00 98.44 302 ILE A CA 1
ATOM 2267 C C . ILE A 1 302 ? -4.857 8.384 -1.186 1.00 98.44 302 ILE A C 1
ATOM 2269 O O . ILE A 1 302 ? -4.017 7.521 -1.442 1.00 98.44 302 ILE A O 1
ATOM 2273 N N . THR A 1 303 ? -4.531 9.524 -0.579 1.00 98.62 303 THR A N 1
ATOM 2274 C CA . THR A 1 303 ? -3.194 9.838 -0.062 1.00 98.62 303 THR A CA 1
ATOM 2275 C C . THR A 1 303 ? -3.152 9.733 1.461 1.00 98.62 303 THR A C 1
ATOM 2277 O O . THR A 1 303 ? -3.728 10.550 2.176 1.00 98.62 303 THR A O 1
ATOM 2280 N N . LEU A 1 304 ? -2.398 8.765 1.977 1.00 98.75 304 LEU A N 1
ATOM 2281 C CA . LEU A 1 304 ? -2.125 8.550 3.396 1.00 98.75 304 LEU A CA 1
ATOM 2282 C C . LEU A 1 304 ? -0.878 9.349 3.812 1.00 98.75 304 LEU A C 1
ATOM 2284 O O . LEU A 1 304 ? 0.259 8.880 3.725 1.00 98.75 304 LEU A O 1
ATOM 2288 N N . ASN A 1 305 ? -1.104 10.593 4.242 1.00 97.81 305 ASN A N 1
ATOM 2289 C CA . ASN A 1 305 ? -0.057 11.562 4.597 1.00 97.81 305 ASN A CA 1
ATOM 2290 C C . ASN A 1 305 ? -0.007 11.929 6.093 1.00 97.81 305 ASN A C 1
ATOM 2292 O O . ASN A 1 305 ? 0.736 12.833 6.477 1.00 97.81 305 ASN A O 1
ATOM 2296 N N . GLN A 1 306 ? -0.793 11.259 6.938 1.00 98.31 306 GLN A N 1
ATOM 2297 C CA . GLN A 1 306 ? -0.790 11.458 8.388 1.00 98.31 306 GLN A CA 1
ATOM 2298 C C . GLN A 1 306 ? -0.170 10.245 9.077 1.00 98.31 306 GLN A C 1
ATOM 2300 O O . GLN A 1 306 ? -0.567 9.116 8.810 1.00 98.31 306 GLN A O 1
ATOM 2305 N N . ILE A 1 307 ? 0.771 10.480 9.993 1.00 98.00 307 ILE A N 1
ATOM 2306 C CA . ILE A 1 307 ? 1.456 9.416 10.741 1.00 98.00 307 ILE A CA 1
ATOM 2307 C C . ILE A 1 307 ? 0.466 8.485 11.454 1.00 98.00 307 ILE A C 1
ATOM 2309 O O . ILE A 1 307 ? -0.510 8.947 12.050 1.00 98.00 307 ILE A O 1
ATOM 2313 N N . GLY A 1 308 ? 0.742 7.181 11.453 1.00 97.12 308 GLY A N 1
ATOM 2314 C CA . GLY A 1 308 ? -0.006 6.214 12.261 1.00 97.12 308 GLY A CA 1
ATOM 2315 C C . GLY A 1 308 ? -1.359 5.796 11.686 1.00 97.12 308 GLY A C 1
ATOM 2316 O O . GLY A 1 308 ? -2.109 5.108 12.382 1.00 97.12 308 GLY A O 1
ATOM 2317 N N . VAL A 1 309 ? -1.717 6.258 10.482 1.00 98.31 309 VAL A N 1
ATOM 2318 C CA . VAL A 1 309 ? -3.008 5.940 9.863 1.00 98.31 309 VAL A CA 1
ATOM 2319 C C . VAL A 1 309 ? -3.064 4.491 9.399 1.00 98.31 309 VAL A C 1
ATOM 2321 O O . VAL A 1 309 ? -2.115 3.956 8.834 1.00 98.31 309 VAL A O 1
ATOM 2324 N N . ARG A 1 310 ? -4.226 3.867 9.597 1.00 97.88 310 ARG A N 1
ATOM 2325 C CA . ARG A 1 310 ? -4.509 2.506 9.130 1.00 97.88 310 ARG A CA 1
ATOM 2326 C C . ARG A 1 310 ? -5.667 2.506 8.154 1.00 97.88 310 ARG A C 1
ATOM 2328 O O . ARG A 1 310 ? -6.782 2.820 8.558 1.00 97.88 310 ARG A O 1
ATOM 2335 N N . LEU A 1 311 ? -5.433 2.112 6.910 1.00 98.75 311 LEU A N 1
ATOM 2336 C CA . LEU A 1 311 ? -6.474 1.866 5.920 1.00 98.75 311 LEU A CA 1
ATOM 2337 C C . LEU A 1 311 ? -6.834 0.378 5.929 1.00 98.75 311 LEU A C 1
ATOM 2339 O O . LEU A 1 311 ? -6.030 -0.471 5.557 1.00 98.75 311 LEU A O 1
ATOM 2343 N N . ILE A 1 312 ? -8.047 0.060 6.369 1.00 98.56 312 ILE A N 1
ATOM 2344 C CA . ILE A 1 312 ? -8.525 -1.310 6.551 1.00 98.56 312 ILE A CA 1
ATOM 2345 C C . ILE A 1 312 ? -9.748 -1.510 5.667 1.00 98.56 312 ILE A C 1
ATOM 2347 O O . ILE A 1 312 ? -10.809 -0.937 5.912 1.00 98.56 312 ILE A O 1
ATOM 2351 N N . GLY A 1 313 ? -9.611 -2.336 4.640 1.00 98.38 313 GLY A N 1
ATOM 2352 C CA . GLY A 1 313 ? -10.730 -2.786 3.833 1.00 98.38 313 GLY A CA 1
ATOM 2353 C C . GLY A 1 313 ? -11.472 -3.943 4.491 1.00 98.38 313 GLY A C 1
ATOM 2354 O O . GLY A 1 313 ? -10.897 -4.756 5.213 1.00 98.38 313 GLY A O 1
ATOM 2355 N N . SER A 1 314 ? -12.762 -4.071 4.193 1.00 97.38 314 SER A N 1
ATOM 2356 C CA . SER A 1 314 ? -13.580 -5.195 4.653 1.00 97.38 314 SER A CA 1
ATOM 2357 C C . SER A 1 314 ? -13.187 -6.553 4.058 1.00 97.38 314 SER A C 1
ATOM 2359 O O . SER A 1 314 ? -13.843 -7.539 4.376 1.00 97.38 314 SER A O 1
ATOM 2361 N N . GLY A 1 315 ? -12.148 -6.640 3.217 1.00 95.81 315 GLY A N 1
ATOM 2362 C CA . GLY A 1 315 ? -11.616 -7.902 2.689 1.00 95.81 315 GLY A CA 1
ATOM 2363 C C . GLY A 1 315 ? -10.853 -8.733 3.720 1.00 95.81 315 GLY A C 1
ATOM 2364 O O . GLY A 1 315 ? -10.523 -9.882 3.452 1.00 95.81 315 GLY A O 1
ATOM 2365 N N . THR A 1 316 ? -10.602 -8.172 4.901 1.00 95.56 316 THR A N 1
ATOM 2366 C CA . THR A 1 316 ? -9.970 -8.846 6.036 1.00 95.56 316 THR A CA 1
ATOM 2367 C C . THR A 1 316 ? -10.766 -8.606 7.318 1.00 95.56 316 THR A C 1
ATOM 2369 O O . THR A 1 316 ? -11.612 -7.707 7.385 1.00 95.56 316 THR A O 1
ATOM 2372 N N . ASP A 1 317 ? -10.495 -9.404 8.349 1.00 93.75 317 ASP A N 1
ATOM 2373 C CA . ASP A 1 317 ? -11.070 -9.183 9.669 1.00 93.75 317 ASP A CA 1
ATOM 2374 C C . ASP A 1 317 ? -10.550 -7.854 10.230 1.00 93.75 31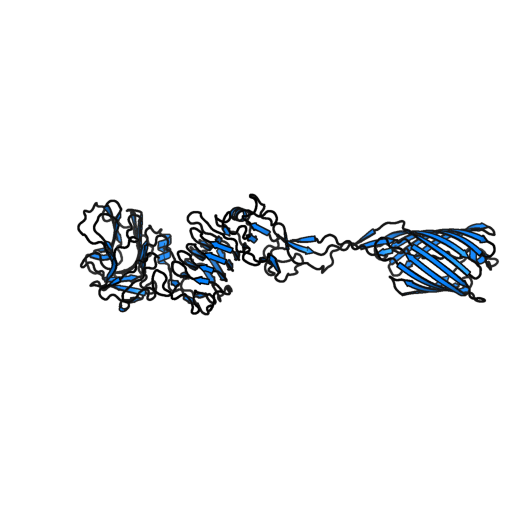7 ASP A C 1
ATOM 2376 O O . ASP A 1 317 ? -9.344 -7.630 10.364 1.00 93.75 317 ASP A O 1
ATOM 2380 N N . PHE A 1 318 ? -11.461 -6.976 10.645 1.00 93.88 318 PHE A N 1
ATOM 2381 C CA . PHE A 1 318 ? -11.086 -5.830 11.456 1.00 93.88 318 PHE A CA 1
ATOM 2382 C C . PHE A 1 318 ? -10.882 -6.317 12.891 1.00 93.88 318 PHE A C 1
ATOM 2384 O O . PHE A 1 318 ? -11.835 -6.510 13.646 1.00 93.88 318 PHE A O 1
ATOM 2391 N N . ILE A 1 319 ? -9.623 -6.513 13.273 1.00 89.25 319 ILE A N 1
ATOM 2392 C CA . ILE A 1 319 ? -9.236 -7.054 14.575 1.00 89.25 319 ILE A CA 1
ATOM 2393 C C . ILE A 1 319 ? -8.873 -5.933 15.557 1.00 89.25 319 ILE A C 1
ATOM 2395 O O . ILE A 1 319 ? -8.101 -5.019 15.266 1.00 89.25 319 ILE A O 1
ATOM 2399 N N . TYR A 1 320 ? -9.397 -6.042 16.774 1.00 84.94 320 TYR A N 1
ATOM 2400 C CA . TYR A 1 320 ? -8.875 -5.355 17.944 1.00 84.94 320 TYR A CA 1
ATOM 2401 C C . TYR A 1 320 ? -7.518 -5.961 18.313 1.00 84.94 320 TYR A C 1
ATOM 2403 O O . TYR A 1 320 ? -7.473 -7.110 18.741 1.00 84.94 320 TYR A O 1
ATOM 2411 N N . ASN A 1 321 ? -6.435 -5.194 18.197 1.00 79.94 321 ASN A N 1
ATOM 2412 C CA . ASN A 1 321 ? -5.075 -5.640 18.500 1.00 79.94 321 ASN A CA 1
ATOM 2413 C C . ASN A 1 321 ? -4.584 -5.065 19.842 1.00 79.94 321 ASN A C 1
ATOM 2415 O O . ASN A 1 321 ? -4.521 -3.845 20.025 1.00 79.94 321 ASN A O 1
ATOM 2419 N N . GLY A 1 322 ? -4.189 -5.946 20.768 1.00 66.25 322 GLY A N 1
ATOM 2420 C CA . GLY A 1 322 ? -3.736 -5.565 22.113 1.00 66.25 322 GLY A CA 1
ATOM 2421 C C . GLY A 1 322 ? -2.476 -4.684 22.164 1.00 66.25 322 GLY A C 1
ATOM 2422 O O . GLY A 1 322 ? -2.249 -4.018 23.172 1.00 66.25 322 GLY A O 1
ATOM 2423 N N . GLY A 1 323 ? -1.674 -4.640 21.095 1.00 77.75 323 GLY A N 1
ATOM 2424 C CA . GLY A 1 323 ? -0.512 -3.753 20.968 1.00 77.75 323 GLY A CA 1
ATOM 2425 C C . GLY A 1 323 ? -0.869 -2.303 20.623 1.00 77.75 323 GLY A C 1
ATOM 2426 O O . GLY A 1 323 ? -0.165 -1.382 21.033 1.00 77.75 323 GLY A O 1
ATOM 2427 N N . HIS A 1 324 ? -1.990 -2.074 19.933 1.00 81.69 324 HIS A N 1
ATOM 2428 C CA . HIS A 1 324 ? -2.386 -0.737 19.460 1.00 81.69 324 HIS A CA 1
ATOM 2429 C C . HIS A 1 324 ? -3.432 -0.059 20.337 1.00 81.69 324 HIS A C 1
ATOM 2431 O O . HIS A 1 324 ? -3.595 1.160 20.270 1.00 81.69 324 HIS A O 1
ATOM 2437 N N . PHE A 1 325 ? -4.127 -0.837 21.164 1.00 85.81 325 PHE A N 1
ATOM 2438 C CA . PHE A 1 325 ? -5.286 -0.362 21.899 1.00 85.81 325 PHE A CA 1
ATOM 2439 C C . PHE A 1 325 ? -5.226 -0.738 23.375 1.00 85.81 325 PHE A C 1
ATOM 2441 O O . PHE A 1 325 ? -4.981 -1.891 23.735 1.00 85.81 325 PHE A O 1
ATOM 2448 N N . THR A 1 326 ? -5.567 0.210 24.244 1.00 78.81 326 THR A N 1
ATOM 2449 C CA . THR A 1 326 ? -5.645 -0.013 25.693 1.00 78.81 326 THR A CA 1
ATOM 2450 C C . THR A 1 326 ? -6.993 0.436 26.257 1.00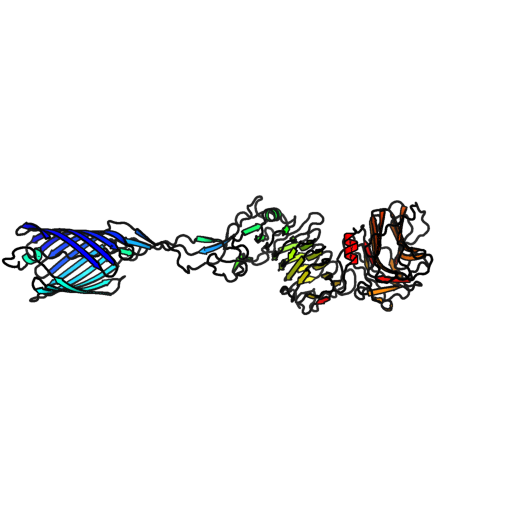 78.81 326 THR A C 1
ATOM 2452 O O . THR A 1 326 ? -7.597 1.410 25.805 1.00 78.81 326 THR A O 1
ATOM 2455 N N . HIS A 1 327 ? -7.499 -0.291 27.260 1.00 73.88 327 HIS A N 1
ATOM 24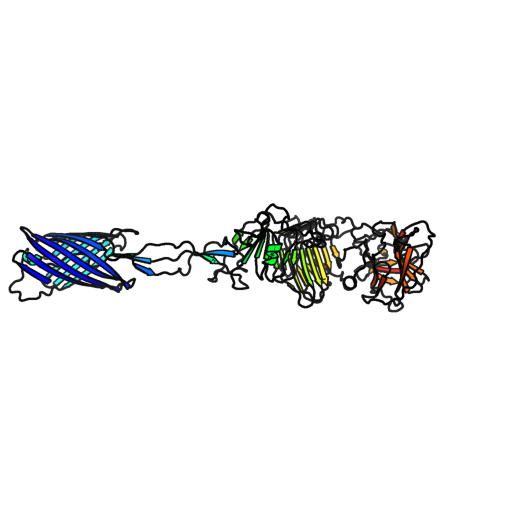56 C CA . HIS A 1 327 ? -8.618 0.194 28.070 1.00 73.88 327 HIS A CA 1
ATOM 2457 C C . HIS A 1 327 ? -8.127 1.247 29.071 1.00 73.88 327 HIS A C 1
ATOM 2459 O O . HIS A 1 327 ? -7.006 1.149 29.571 1.00 73.88 327 HIS A O 1
ATOM 2465 N N . ALA A 1 328 ? -9.000 2.179 29.471 1.00 64.12 328 ALA A N 1
ATOM 2466 C CA . ALA A 1 328 ? -8.698 3.216 30.463 1.00 64.12 328 ALA A CA 1
ATOM 2467 C C . ALA A 1 328 ? -8.192 2.674 31.821 1.00 64.12 328 ALA A C 1
ATOM 2469 O O . ALA A 1 328 ? -7.514 3.387 32.555 1.00 64.12 328 ALA A O 1
ATOM 2470 N N . SER A 1 329 ? -8.493 1.415 32.167 1.00 62.31 329 SER A N 1
ATOM 2471 C CA . SER A 1 329 ? -7.990 0.752 33.385 1.00 62.31 329 SER A CA 1
ATOM 2472 C C . SER A 1 329 ? -6.672 -0.016 33.203 1.00 62.31 329 SER A C 1
ATOM 2474 O O . SER A 1 329 ? -6.257 -0.715 34.125 1.00 62.31 329 SER A O 1
ATOM 2476 N N . GLY A 1 330 ? -6.036 0.047 32.027 1.00 59.47 330 GLY A N 1
ATOM 2477 C CA . GLY A 1 330 ? -4.772 -0.642 31.731 1.00 59.47 330 GLY A CA 1
ATOM 2478 C C . GLY A 1 330 ? -4.886 -2.156 31.500 1.00 59.47 330 GLY A C 1
ATOM 2479 O O . GLY A 1 330 ? -3.875 -2.838 31.368 1.00 59.47 330 GLY A O 1
ATOM 2480 N N . THR A 1 331 ? -6.100 -2.708 31.450 1.00 59.34 331 THR A N 1
ATOM 2481 C CA . THR A 1 331 ? -6.348 -4.122 31.127 1.00 59.34 331 THR A CA 1
ATOM 2482 C C . THR A 1 331 ? -6.349 -4.325 29.612 1.00 59.34 331 THR A C 1
ATOM 2484 O O . THR A 1 331 ? -7.139 -3.689 28.914 1.00 59.34 331 THR A O 1
ATOM 2487 N N . GLY A 1 332 ? -5.478 -5.202 29.106 1.00 56.78 332 GLY A N 1
ATOM 2488 C CA . GLY A 1 332 ? -5.429 -5.569 27.688 1.00 56.78 332 GLY A CA 1
ATOM 2489 C C . GLY A 1 332 ? -6.527 -6.564 27.305 1.00 56.78 332 GLY A C 1
ATOM 2490 O O . GLY A 1 332 ? -6.881 -7.442 28.094 1.00 56.78 332 GLY A O 1
ATOM 2491 N N . PHE A 1 333 ? -7.043 -6.443 26.084 1.00 62.19 333 PHE A N 1
ATOM 2492 C CA . PHE A 1 333 ? -7.913 -7.447 25.470 1.00 62.19 333 PHE A CA 1
ATOM 2493 C C . PHE A 1 333 ? -7.056 -8.393 24.628 1.00 62.19 333 PHE A C 1
ATOM 2495 O O . PHE A 1 333 ? -6.060 -7.970 24.043 1.00 62.19 333 PHE A O 1
ATOM 2502 N N . LYS A 1 334 ? -7.428 -9.674 24.585 1.00 63.72 334 LYS A N 1
ATOM 2503 C CA . LYS A 1 334 ? -6.870 -10.619 23.608 1.00 63.72 334 LYS A CA 1
ATOM 2504 C C . LYS A 1 334 ? -7.538 -10.372 22.260 1.00 63.72 334 LYS A C 1
ATOM 2506 O O . LYS A 1 334 ? -8.715 -10.013 22.260 1.00 63.72 334 LYS A O 1
ATOM 2511 N N . ASP A 1 335 ? -6.798 -10.575 21.175 1.00 71.81 335 ASP A N 1
ATOM 2512 C CA . ASP A 1 335 ? -7.218 -10.236 19.813 1.00 71.81 335 ASP A CA 1
ATOM 2513 C C . ASP A 1 335 ? -8.670 -10.659 19.533 1.00 71.81 335 ASP A C 1
ATOM 2515 O O . ASP A 1 335 ? -9.040 -11.826 19.691 1.00 71.81 335 ASP A O 1
ATOM 2519 N N . PHE A 1 336 ? -9.514 -9.678 19.205 1.00 81.94 336 PHE A N 1
ATOM 2520 C CA . PHE A 1 336 ? -10.964 -9.840 19.066 1.00 81.94 336 PHE A CA 1
ATOM 2521 C C . PHE A 1 336 ? -11.431 -9.261 17.733 1.00 81.94 336 PHE A C 1
ATOM 2523 O O . PHE A 1 336 ? -11.085 -8.133 17.398 1.00 81.94 336 PHE A O 1
ATOM 2530 N N . ILE A 1 337 ? -12.249 -9.999 16.984 1.00 86.88 337 ILE A N 1
ATOM 2531 C CA . ILE A 1 337 ? -12.782 -9.540 15.695 1.00 86.88 337 ILE A CA 1
ATOM 2532 C C . ILE A 1 337 ? -13.886 -8.500 15.944 1.00 86.88 337 ILE A C 1
ATOM 2534 O O . ILE A 1 337 ? -14.970 -8.834 16.419 1.00 86.88 337 ILE A O 1
ATOM 2538 N N . LEU A 1 338 ? -13.610 -7.235 15.622 1.00 89.44 338 LEU A N 1
ATOM 2539 C CA . LEU A 1 338 ? -14.551 -6.112 15.707 1.00 89.44 338 LEU A CA 1
ATOM 2540 C C . LEU A 1 338 ? -15.558 -6.123 14.553 1.00 89.44 338 LEU A C 1
ATOM 2542 O O . LEU A 1 338 ? -16.731 -5.797 14.756 1.00 89.44 338 LEU A O 1
ATOM 2546 N N . ALA A 1 339 ? -15.099 -6.502 13.359 1.00 90.75 339 ALA A N 1
ATOM 2547 C CA . ALA A 1 339 ? -15.928 -6.766 12.190 1.00 90.75 339 ALA A CA 1
ATOM 2548 C C . ALA A 1 339 ? -15.309 -7.917 11.377 1.00 90.75 339 ALA A C 1
ATOM 2550 O O . ALA A 1 339 ? -14.108 -7.866 11.114 1.00 90.75 339 ALA A O 1
ATOM 2551 N N . PRO A 1 340 ? -16.083 -8.954 11.007 1.00 91.06 340 PRO A N 1
ATOM 2552 C CA . PRO A 1 340 ? -15.569 -10.058 10.205 1.00 91.06 340 PRO A CA 1
ATOM 2553 C C . PRO A 1 340 ? -15.302 -9.627 8.759 1.00 91.06 340 PRO A C 1
ATOM 2555 O O . PRO A 1 340 ? -15.980 -8.735 8.239 1.00 91.06 340 PRO A O 1
ATOM 2558 N N . ALA A 1 341 ? -14.363 -10.307 8.107 1.00 94.81 341 ALA A N 1
ATOM 2559 C CA . ALA A 1 341 ? -14.092 -10.161 6.688 1.00 94.81 341 ALA A CA 1
ATOM 2560 C C . ALA A 1 341 ? -15.349 -10.448 5.850 1.00 94.81 341 ALA A C 1
ATOM 2562 O O . ALA A 1 341 ? -16.134 -11.361 6.124 1.00 94.81 341 ALA A O 1
ATOM 2563 N N . THR A 1 342 ? -15.517 -9.666 4.792 1.00 95.12 342 THR A N 1
ATOM 2564 C CA . THR A 1 342 ? -16.516 -9.846 3.740 1.00 95.12 342 THR A CA 1
ATOM 2565 C C . THR A 1 342 ? -15.798 -9.872 2.388 1.00 95.12 342 THR A C 1
ATOM 2567 O O . THR A 1 342 ? -15.000 -10.772 2.145 1.00 95.12 342 THR A O 1
ATOM 2570 N N . SER A 1 343 ? -16.049 -8.908 1.508 1.00 96.31 343 SER A N 1
ATOM 2571 C CA . SER A 1 343 ? -15.287 -8.711 0.274 1.00 96.31 343 SER A CA 1
ATOM 2572 C C . SER A 1 343 ? -14.356 -7.512 0.428 1.00 96.31 343 SER A C 1
ATOM 2574 O O . SER A 1 343 ? -14.628 -6.603 1.217 1.00 96.31 343 SER A O 1
ATOM 2576 N N . ALA A 1 344 ? -13.243 -7.513 -0.302 1.00 97.69 344 ALA A N 1
ATOM 2577 C CA . ALA A 1 344 ? -12.368 -6.351 -0.348 1.00 97.69 344 ALA A CA 1
ATOM 2578 C C . ALA A 1 344 ? -13.084 -5.195 -1.071 1.00 97.69 344 ALA A C 1
ATOM 2580 O O . ALA A 1 344 ? -13.701 -5.435 -2.111 1.00 97.69 344 ALA A O 1
ATOM 2581 N N . PRO A 1 345 ? -13.021 -3.956 -0.553 1.00 98.31 345 PRO A N 1
ATOM 2582 C CA . PRO A 1 345 ? -13.395 -2.787 -1.335 1.00 98.31 345 PRO A CA 1
ATOM 2583 C C . PRO A 1 345 ? -12.446 -2.625 -2.518 1.00 98.31 345 PRO A C 1
ATOM 2585 O O . PRO A 1 345 ? -11.257 -2.943 -2.410 1.00 98.31 345 PRO A O 1
ATOM 2588 N N . VAL A 1 346 ? -12.979 -2.110 -3.625 1.00 98.31 346 VAL A N 1
ATOM 2589 C CA . VAL A 1 346 ? -12.210 -1.835 -4.838 1.00 98.31 346 VAL A CA 1
ATOM 2590 C C . VAL A 1 346 ? -11.919 -0.340 -4.903 1.00 98.31 346 VAL A C 1
ATOM 2592 O O . VAL A 1 346 ? -12.830 0.484 -4.924 1.00 98.31 346 VAL A O 1
ATOM 2595 N N . ILE A 1 347 ? -10.637 0.001 -4.907 1.00 98.44 347 ILE A N 1
ATOM 2596 C CA . ILE A 1 347 ? -10.110 1.360 -5.005 1.00 98.44 347 ILE A CA 1
ATOM 2597 C C . ILE A 1 347 ? -9.484 1.512 -6.387 1.00 98.44 347 ILE A C 1
ATOM 2599 O O . ILE A 1 347 ? -8.840 0.595 -6.892 1.00 98.44 347 ILE A O 1
ATOM 2603 N N . THR A 1 348 ? -9.659 2.671 -7.005 1.00 98.00 348 THR A N 1
ATOM 2604 C CA . THR A 1 348 ? -8.977 3.007 -8.254 1.00 98.00 348 THR A CA 1
ATOM 2605 C C . THR A 1 348 ? -8.667 4.497 -8.301 1.00 98.00 348 THR A C 1
ATOM 2607 O O . THR A 1 348 ? -9.089 5.263 -7.433 1.00 98.00 348 THR A O 1
ATOM 2610 N N . ASN A 1 349 ? -7.947 4.920 -9.331 1.00 97.81 349 ASN A N 1
ATOM 2611 C CA . ASN A 1 349 ? -7.797 6.327 -9.654 1.00 97.81 349 ASN A CA 1
ATOM 2612 C C . ASN A 1 349 ? -7.836 6.521 -11.167 1.00 97.81 349 ASN A C 1
ATOM 2614 O O . ASN A 1 349 ? -6.901 6.174 -11.888 1.00 97.81 349 ASN A O 1
ATOM 2618 N N . THR A 1 350 ? -8.950 7.068 -11.645 1.00 94.56 350 THR A N 1
ATOM 2619 C CA . THR A 1 350 ? -9.195 7.256 -13.082 1.00 94.56 350 THR A CA 1
ATOM 2620 C C . THR A 1 350 ? -8.679 8.594 -13.614 1.00 94.56 350 THR A C 1
ATOM 2622 O O . THR A 1 350 ? -8.697 8.819 -14.826 1.00 94.56 350 THR A O 1
ATOM 2625 N N . GLY A 1 351 ? -8.217 9.490 -12.732 1.00 92.44 351 GLY A N 1
ATOM 2626 C CA . GLY A 1 351 ? -7.551 10.726 -13.136 1.00 92.44 351 GLY A CA 1
ATOM 2627 C C . GLY A 1 351 ? -6.250 10.420 -13.874 1.00 92.44 351 GLY A C 1
ATOM 2628 O O . GLY A 1 351 ? -5.629 9.404 -13.596 1.00 92.44 351 GLY A O 1
ATOM 2629 N N . ALA A 1 352 ? -5.840 11.272 -14.818 1.00 89.25 352 ALA A N 1
ATOM 2630 C CA . ALA A 1 352 ? -4.587 11.083 -15.554 1.00 89.25 352 ALA A CA 1
ATOM 2631 C C . ALA A 1 352 ? -3.387 11.015 -14.593 1.00 89.25 352 ALA A C 1
ATOM 2633 O O . ALA A 1 352 ? -3.281 11.853 -13.697 1.00 89.25 352 ALA A O 1
ATOM 2634 N N . ASP A 1 353 ? -2.513 10.024 -14.788 1.00 86.56 353 ASP A N 1
ATOM 2635 C CA . ASP A 1 353 ? -1.369 9.720 -13.913 1.00 86.56 353 ASP A CA 1
ATOM 2636 C C . ASP A 1 353 ? -1.751 9.472 -12.438 1.00 86.56 353 ASP A C 1
ATOM 2638 O O . ASP A 1 353 ? -0.959 9.697 -11.519 1.00 86.56 353 ASP A O 1
ATOM 2642 N N . GLY A 1 354 ? -2.989 9.037 -12.209 1.00 95.00 354 GLY A N 1
ATOM 2643 C CA . GLY A 1 354 ? -3.567 8.784 -10.899 1.00 95.00 354 GLY A CA 1
ATOM 2644 C C . GLY A 1 354 ? -3.139 7.440 -10.319 1.00 95.00 354 GLY A C 1
ATOM 2645 O O . GLY A 1 354 ? -3.438 6.387 -10.883 1.00 95.00 354 GLY A O 1
ATOM 2646 N N . ASP A 1 355 ? -2.502 7.484 -9.151 1.00 98.25 355 ASP A N 1
ATOM 2647 C CA . ASP A 1 355 ? -2.219 6.294 -8.348 1.00 98.25 355 ASP A CA 1
ATOM 2648 C C . ASP A 1 355 ? -3.410 5.951 -7.444 1.00 98.25 355 ASP A C 1
ATOM 2650 O O . ASP A 1 355 ? -4.118 6.848 -6.970 1.00 98.25 355 ASP A O 1
ATOM 2654 N N . GLY A 1 356 ? -3.619 4.663 -7.170 1.00 98.38 356 GLY A N 1
ATOM 2655 C CA . GLY A 1 356 ? -4.712 4.197 -6.317 1.00 98.38 356 GLY A CA 1
ATOM 2656 C C . GLY A 1 356 ? -4.535 4.595 -4.850 1.00 98.38 356 GLY A C 1
ATOM 2657 O O . GLY A 1 356 ? -5.383 5.279 -4.280 1.00 98.38 356 GLY A O 1
ATOM 2658 N N . ILE A 1 357 ? -3.432 4.186 -4.224 1.00 98.81 357 ILE A N 1
ATOM 2659 C CA . ILE A 1 357 ? -3.103 4.525 -2.832 1.00 98.81 357 ILE A CA 1
ATOM 2660 C C . ILE A 1 357 ? -1.695 5.105 -2.787 1.00 98.81 357 ILE A C 1
ATOM 2662 O O . ILE A 1 357 ? -0.748 4.453 -3.213 1.00 98.81 357 ILE A O 1
ATOM 2666 N N . ILE A 1 358 ? -1.539 6.300 -2.224 1.00 98.81 358 ILE A N 1
ATOM 2667 C CA . ILE A 1 358 ? -0.242 6.964 -2.065 1.00 98.81 358 ILE A CA 1
ATOM 2668 C C . ILE A 1 358 ? 0.097 7.053 -0.579 1.00 98.81 358 ILE A C 1
ATOM 2670 O O . ILE A 1 358 ? -0.702 7.544 0.211 1.00 98.81 358 ILE A O 1
ATOM 2674 N N . ILE A 1 359 ? 1.299 6.637 -0.194 1.00 98.88 359 ILE A N 1
ATOM 2675 C CA . ILE A 1 359 ? 1.784 6.638 1.187 1.00 98.88 359 ILE A CA 1
ATOM 2676 C C . ILE A 1 359 ? 3.021 7.529 1.276 1.00 98.88 359 ILE A C 1
ATOM 2678 O O . ILE A 1 359 ? 4.011 7.298 0.581 1.00 98.88 359 ILE A O 1
ATOM 2682 N N . THR A 1 360 ? 2.956 8.551 2.133 1.00 98.38 360 THR A N 1
ATOM 2683 C CA . THR A 1 360 ? 4.042 9.535 2.326 1.00 98.38 360 THR A CA 1
ATOM 2684 C C . THR A 1 360 ? 4.305 9.859 3.799 1.00 98.38 360 THR A C 1
ATOM 2686 O O . THR A 1 360 ? 4.777 10.953 4.110 1.00 98.38 360 THR A O 1
ATOM 2689 N N . ALA A 1 361 ? 3.900 8.979 4.715 1.00 98.50 361 ALA A N 1
ATOM 2690 C CA . ALA A 1 361 ? 4.031 9.173 6.156 1.00 98.50 361 ALA A CA 1
ATOM 2691 C C . ALA A 1 361 ? 4.428 7.869 6.855 1.00 98.50 361 ALA A C 1
ATOM 2693 O O . ALA A 1 361 ? 4.287 6.784 6.294 1.00 98.50 361 ALA A O 1
ATOM 2694 N N . ASP A 1 362 ? 4.907 7.993 8.092 1.00 98.56 362 ASP A N 1
ATOM 2695 C CA . ASP A 1 362 ? 5.370 6.857 8.889 1.00 98.56 362 ASP A CA 1
ATOM 2696 C C . ASP A 1 362 ? 4.224 6.087 9.562 1.00 98.56 362 ASP A C 1
ATOM 2698 O O . ASP A 1 362 ? 3.170 6.648 9.881 1.00 98.56 362 ASP A O 1
ATOM 2702 N N . ASN A 1 363 ? 4.492 4.830 9.919 1.00 97.69 363 ASN A N 1
ATOM 2703 C CA . ASN A 1 363 ? 3.608 3.956 10.693 1.00 97.69 363 ASN A CA 1
ATOM 2704 C C . ASN A 1 363 ? 2.244 3.752 10.015 1.00 97.69 363 ASN A C 1
ATOM 2706 O O . ASN A 1 363 ? 1.204 3.901 10.658 1.00 97.69 363 ASN A O 1
ATOM 2710 N N . ILE A 1 364 ? 2.258 3.475 8.713 1.00 98.62 364 ILE A N 1
ATOM 2711 C CA . ILE A 1 364 ? 1.049 3.307 7.905 1.00 98.62 364 ILE A CA 1
ATOM 2712 C C . ILE A 1 364 ? 0.777 1.830 7.678 1.00 98.62 364 ILE A C 1
ATOM 2714 O O . ILE A 1 364 ? 1.661 1.114 7.225 1.00 98.62 364 ILE A O 1
ATOM 2718 N N . ASP A 1 365 ? -0.467 1.406 7.888 1.00 98.19 365 ASP A N 1
ATOM 2719 C CA . ASP A 1 365 ? -0.904 0.062 7.509 1.00 98.19 365 ASP A CA 1
ATOM 2720 C C . ASP A 1 365 ? -1.982 0.145 6.427 1.00 98.19 365 ASP A C 1
ATOM 2722 O O . ASP A 1 365 ? -2.959 0.883 6.576 1.00 98.19 365 ASP A O 1
ATOM 2726 N N . VAL A 1 366 ? -1.840 -0.641 5.362 1.00 98.81 366 VAL A N 1
ATOM 2727 C CA . VAL A 1 366 ? -2.873 -0.855 4.341 1.00 98.81 366 VAL A CA 1
ATOM 2728 C C . VAL A 1 366 ? -3.204 -2.336 4.297 1.00 98.81 366 VAL A C 1
ATOM 2730 O O . VAL A 1 366 ? -2.350 -3.157 3.964 1.00 98.81 366 VAL A O 1
ATOM 2733 N N . VAL A 1 367 ? -4.446 -2.684 4.641 1.00 98.50 367 VAL A N 1
ATOM 2734 C CA . VAL A 1 367 ? -4.847 -4.079 4.842 1.00 98.50 367 VAL A CA 1
ATOM 2735 C C . VAL A 1 367 ? -6.185 -4.388 4.178 1.00 98.50 367 VAL A C 1
ATOM 2737 O O . VAL A 1 367 ? -7.152 -3.656 4.379 1.00 98.50 367 VAL A O 1
ATOM 2740 N N . GLY A 1 368 ? -6.290 -5.499 3.444 1.00 98.12 368 GLY A N 1
ATOM 2741 C CA . GLY A 1 368 ? -7.590 -6.057 3.037 1.00 98.12 368 GLY A CA 1
ATOM 2742 C C . GLY A 1 368 ? -8.343 -5.263 1.964 1.00 98.12 368 GLY A C 1
ATOM 2743 O O . GLY A 1 368 ? -9.577 -5.284 1.946 1.00 98.12 368 GLY A O 1
ATOM 2744 N N . VAL A 1 369 ? -7.624 -4.545 1.098 1.00 98.69 369 VAL A N 1
ATOM 2745 C CA . VAL A 1 369 ? -8.175 -3.744 -0.011 1.00 98.69 369 VAL A CA 1
ATOM 2746 C C . VAL A 1 369 ? -7.789 -4.334 -1.369 1.00 98.69 369 VAL A C 1
ATOM 2748 O O . VAL A 1 369 ? -6.776 -5.018 -1.496 1.00 98.69 369 VAL A O 1
ATOM 2751 N N . THR A 1 370 ? -8.585 -4.056 -2.398 1.00 98.69 370 THR A N 1
ATOM 2752 C CA . THR A 1 370 ? -8.207 -4.274 -3.799 1.00 98.69 370 THR A CA 1
ATOM 2753 C C . THR A 1 370 ? -7.977 -2.921 -4.462 1.00 98.69 370 THR A C 1
ATOM 2755 O O . THR A 1 370 ? -8.829 -2.045 -4.358 1.00 98.69 370 THR A O 1
ATOM 2758 N N . VAL A 1 371 ? -6.847 -2.751 -5.141 1.00 98.69 371 VAL A N 1
ATOM 2759 C CA . VAL A 1 371 ? -6.575 -1.633 -6.042 1.00 98.69 371 VAL A CA 1
ATOM 2760 C C . VAL A 1 371 ? -6.584 -2.158 -7.472 1.00 98.69 371 VAL A C 1
ATOM 2762 O O . VAL A 1 371 ? -5.729 -2.964 -7.845 1.00 98.69 371 VAL A O 1
ATOM 2765 N N . ASP A 1 372 ? -7.578 -1.739 -8.248 1.00 98.00 372 ASP A N 1
ATOM 2766 C CA . ASP A 1 372 ? -7.842 -2.274 -9.583 1.00 98.00 372 ASP A CA 1
ATOM 2767 C C . ASP A 1 372 ? -7.991 -1.150 -10.611 1.00 98.00 372 ASP A C 1
ATOM 2769 O O . ASP A 1 372 ? -8.842 -0.265 -10.473 1.00 98.00 372 ASP A O 1
ATOM 2773 N N . GLY A 1 373 ? -7.159 -1.182 -11.651 1.00 97.31 373 GLY A N 1
ATOM 2774 C CA . GLY A 1 373 ? -7.298 -0.292 -12.801 1.00 97.31 373 GLY A CA 1
ATOM 2775 C C . GLY A 1 373 ? -6.951 1.173 -12.534 1.00 97.31 373 GLY A C 1
ATOM 2776 O O . GLY A 1 373 ? -7.527 2.044 -13.189 1.00 97.31 373 GLY A O 1
ATOM 2777 N N . ALA A 1 374 ? -6.069 1.472 -11.571 1.00 98.06 374 ALA A N 1
ATOM 2778 C CA . ALA A 1 374 ? -5.525 2.822 -11.441 1.00 98.06 374 ALA A CA 1
ATOM 2779 C C . ALA A 1 374 ? -4.800 3.199 -12.742 1.00 98.06 374 ALA A C 1
ATOM 2781 O O . ALA A 1 374 ? -4.118 2.372 -13.348 1.00 98.06 374 ALA A O 1
ATOM 2782 N N . SER A 1 375 ? -4.963 4.442 -13.195 1.00 96.44 375 SER A N 1
ATOM 2783 C CA . SER A 1 375 ? -4.401 4.871 -14.482 1.00 96.44 375 SER A CA 1
ATOM 2784 C C . SER A 1 375 ? -2.870 4.881 -14.495 1.00 96.44 375 SER A C 1
ATOM 2786 O O . SER A 1 375 ? -2.275 4.789 -15.571 1.00 96.44 375 SER A O 1
ATOM 2788 N N . ARG A 1 376 ? -2.249 4.984 -13.312 1.00 95.88 376 ARG A N 1
ATOM 2789 C CA . ARG A 1 376 ? -0.815 4.808 -13.099 1.00 95.88 376 ARG A CA 1
ATOM 2790 C C . ARG A 1 376 ? -0.551 3.638 -12.159 1.00 95.88 376 ARG A C 1
ATOM 2792 O O . ARG A 1 376 ? -0.761 2.513 -12.580 1.00 95.88 376 ARG A O 1
ATOM 2799 N N . ASP A 1 377 ? -0.084 3.838 -10.932 1.00 98.06 377 ASP A N 1
ATOM 2800 C CA . ASP A 1 377 ? 0.326 2.725 -10.067 1.00 98.06 377 ASP A CA 1
ATOM 2801 C C . ASP A 1 377 ? -0.757 2.357 -9.042 1.00 98.06 377 ASP A C 1
ATOM 2803 O O . ASP A 1 377 ? -1.568 3.189 -8.634 1.00 98.06 377 ASP A O 1
ATOM 2807 N N . GLY A 1 378 ? -0.779 1.098 -8.602 1.00 98.62 378 GLY A N 1
ATOM 2808 C CA . GLY A 1 378 ? -1.747 0.615 -7.621 1.00 98.62 378 GLY A CA 1
ATOM 2809 C C . GLY A 1 378 ? -1.494 1.215 -6.238 1.00 98.62 378 GLY A C 1
ATOM 2810 O O . GLY A 1 378 ? -2.221 2.098 -5.781 1.00 98.62 378 GLY A O 1
ATOM 2811 N N . ILE A 1 379 ? -0.449 0.740 -5.559 1.00 98.88 379 ILE A N 1
ATOM 2812 C CA . ILE A 1 379 ? -0.030 1.242 -4.242 1.00 98.88 379 ILE A CA 1
ATOM 2813 C C . ILE A 1 379 ? 1.376 1.822 -4.351 1.00 98.88 379 ILE A C 1
ATOM 2815 O O . ILE A 1 379 ? 2.300 1.123 -4.749 1.00 98.88 379 ILE A O 1
ATOM 2819 N N . VAL A 1 380 ? 1.550 3.079 -3.952 1.00 98.81 380 VAL A N 1
ATOM 2820 C CA . VAL A 1 380 ? 2.820 3.804 -4.030 1.00 98.81 380 VAL A CA 1
ATOM 2821 C C . VAL A 1 380 ? 3.299 4.186 -2.637 1.00 98.81 380 VAL A C 1
ATOM 2823 O O . VAL A 1 380 ? 2.648 4.969 -1.948 1.00 98.81 380 VAL A O 1
ATOM 2826 N N . ILE A 1 381 ? 4.469 3.693 -2.243 1.00 98.81 381 ILE A N 1
ATOM 2827 C CA . ILE A 1 381 ? 5.195 4.137 -1.049 1.00 98.81 381 ILE A CA 1
ATOM 2828 C C . ILE A 1 381 ? 6.305 5.066 -1.518 1.00 98.81 381 ILE A C 1
ATOM 2830 O O . ILE A 1 381 ? 7.184 4.637 -2.264 1.00 98.81 381 ILE A O 1
ATOM 2834 N N . ARG A 1 382 ? 6.269 6.337 -1.101 1.00 97.44 382 ARG A N 1
ATOM 2835 C CA . ARG A 1 382 ? 7.254 7.320 -1.563 1.00 97.44 382 ARG A CA 1
ATOM 2836 C C . ARG A 1 382 ? 7.729 8.286 -0.489 1.00 97.44 382 ARG A C 1
ATOM 2838 O O . ARG A 1 382 ? 6.939 8.821 0.289 1.00 97.44 382 ARG A O 1
ATOM 2845 N N . ALA A 1 383 ? 9.020 8.589 -0.538 1.00 97.62 383 ALA A N 1
ATOM 2846 C CA . ALA A 1 383 ? 9.655 9.650 0.231 1.00 97.62 383 ALA A CA 1
ATOM 2847 C C . ALA A 1 383 ? 10.656 10.380 -0.672 1.00 97.62 383 ALA A C 1
ATOM 2849 O O . ALA A 1 383 ? 11.545 9.756 -1.245 1.00 97.62 383 ALA A O 1
ATOM 2850 N N . ASN A 1 384 ? 10.504 11.699 -0.808 1.00 94.62 384 ASN A N 1
ATOM 2851 C CA . ASN A 1 384 ? 11.363 12.520 -1.656 1.00 94.62 384 ASN A CA 1
ATOM 2852 C C . ASN A 1 384 ? 11.880 13.735 -0.886 1.00 94.62 384 ASN A C 1
ATOM 2854 O O . ASN A 1 384 ? 11.084 14.577 -0.464 1.00 94.62 384 ASN A O 1
ATOM 2858 N N . GLY A 1 385 ? 13.199 13.846 -0.759 1.00 93.12 385 GLY A N 1
ATOM 2859 C CA . GLY A 1 385 ? 13.844 14.989 -0.132 1.00 93.12 385 GLY A CA 1
ATOM 2860 C C . GLY A 1 385 ? 14.306 14.707 1.294 1.00 93.12 385 GLY A C 1
ATOM 2861 O O . GLY A 1 385 ? 13.717 13.916 2.032 1.00 93.12 385 GLY A O 1
ATOM 2862 N N . MET A 1 386 ? 15.326 15.450 1.715 1.00 93.75 386 MET A N 1
ATOM 2863 C CA . MET A 1 386 ? 15.836 15.432 3.081 1.00 93.75 386 MET A CA 1
ATOM 2864 C C . MET A 1 386 ? 14.716 15.661 4.107 1.00 93.75 386 MET A C 1
ATOM 2866 O O . MET A 1 386 ? 14.058 16.703 4.119 1.00 93.75 386 MET A O 1
ATOM 2870 N N . GLY A 1 387 ? 14.533 14.689 5.002 1.00 91.75 387 GLY A N 1
ATOM 2871 C CA . GLY A 1 387 ? 13.521 14.722 6.061 1.00 91.75 387 GLY A CA 1
ATOM 2872 C C . GLY A 1 387 ? 12.138 14.203 5.652 1.00 91.75 387 GLY A C 1
ATOM 2873 O O . GLY A 1 387 ? 11.274 14.097 6.522 1.00 91.75 387 GLY A O 1
ATOM 2874 N N . ALA A 1 388 ? 11.919 13.855 4.379 1.00 97.00 388 ALA A N 1
ATOM 2875 C CA . ALA A 1 388 ? 10.751 13.079 3.974 1.00 97.00 388 ALA A CA 1
ATOM 2876 C C . ALA A 1 388 ? 10.886 11.634 4.474 1.00 97.00 388 ALA A C 1
ATOM 2878 O O . ALA A 1 388 ? 11.976 11.060 4.444 1.00 97.00 388 ALA A O 1
ATOM 2879 N N . SER A 1 389 ? 9.780 11.051 4.939 1.00 97.75 389 SER A N 1
ATOM 2880 C CA . SER A 1 389 ? 9.792 9.733 5.571 1.00 97.75 389 SER A CA 1
ATOM 2881 C C . SER A 1 389 ? 8.485 8.974 5.341 1.00 97.75 389 SER A C 1
ATOM 2883 O O . SER A 1 389 ? 7.400 9.531 5.517 1.00 97.75 389 SER A O 1
ATOM 2885 N N . ALA A 1 390 ? 8.615 7.707 4.951 1.00 98.50 390 ALA A N 1
ATOM 2886 C CA . ALA A 1 390 ? 7.557 6.702 4.906 1.00 98.50 390 ALA A CA 1
ATOM 2887 C C . ALA A 1 390 ? 8.102 5.385 5.486 1.00 98.50 390 ALA A C 1
ATOM 2889 O O . ALA A 1 390 ? 8.331 4.399 4.784 1.00 98.50 390 ALA A O 1
ATOM 2890 N N . GLN A 1 391 ? 8.405 5.415 6.782 1.00 98.50 391 GLN A N 1
ATOM 2891 C CA . GLN A 1 391 ? 8.982 4.306 7.537 1.00 98.50 391 GLN A CA 1
ATOM 2892 C C . GLN A 1 391 ? 7.918 3.511 8.291 1.00 98.50 391 GLN A C 1
ATOM 2894 O O . GLN A 1 391 ? 6.902 4.057 8.717 1.00 98.50 391 GLN A O 1
ATOM 2899 N N . ASN A 1 392 ? 8.195 2.231 8.533 1.00 97.69 392 ASN A N 1
ATOM 2900 C CA . ASN A 1 392 ? 7.293 1.293 9.195 1.00 97.69 392 ASN A CA 1
ATOM 2901 C C . ASN A 1 392 ? 5.932 1.214 8.479 1.00 97.69 392 ASN A C 1
ATOM 2903 O O . ASN A 1 392 ? 4.880 1.388 9.095 1.00 97.69 392 ASN A O 1
ATOM 2907 N N . VAL A 1 393 ? 5.976 1.033 7.158 1.00 98.81 393 VAL A N 1
ATOM 2908 C CA . VAL A 1 393 ? 4.793 0.850 6.314 1.00 98.81 393 VAL A CA 1
ATOM 2909 C C . VAL A 1 393 ? 4.502 -0.641 6.142 1.00 98.81 393 VAL A C 1
ATOM 2911 O O . VAL A 1 393 ? 5.369 -1.393 5.705 1.00 98.81 393 VAL A O 1
ATOM 2914 N N . ALA A 1 394 ? 3.278 -1.068 6.435 1.00 98.56 394 ALA A N 1
ATOM 2915 C CA . ALA A 1 394 ? 2.821 -2.437 6.231 1.00 98.56 394 ALA A CA 1
ATOM 2916 C C . ALA A 1 394 ? 1.774 -2.499 5.116 1.00 98.56 394 ALA A C 1
ATOM 2918 O O . ALA A 1 394 ? 0.728 -1.854 5.207 1.00 98.56 394 ALA A O 1
ATOM 2919 N N . ILE A 1 395 ? 2.007 -3.323 4.095 1.00 98.81 395 ILE A N 1
ATOM 2920 C CA . ILE A 1 395 ? 0.994 -3.655 3.085 1.00 98.81 395 ILE A CA 1
ATOM 2921 C C . ILE A 1 395 ? 0.646 -5.132 3.226 1.00 98.81 395 ILE A C 1
ATOM 2923 O O . ILE A 1 395 ? 1.511 -5.995 3.084 1.00 98.81 395 ILE A O 1
ATOM 2927 N N . GLN A 1 396 ? -0.614 -5.423 3.541 1.00 98.19 396 GLN A N 1
ATOM 2928 C CA . GLN A 1 396 ? -1.012 -6.747 4.009 1.00 98.19 396 GLN A CA 1
ATOM 2929 C C . GLN A 1 396 ? -2.315 -7.223 3.366 1.00 98.19 396 GLN A C 1
ATOM 2931 O O . GLN A 1 396 ? -3.340 -6.551 3.456 1.00 98.19 396 GLN A O 1
ATOM 2936 N N . ASN A 1 397 ? -2.331 -8.428 2.798 1.00 97.81 397 ASN A N 1
ATOM 2937 C CA . ASN A 1 397 ? -3.559 -9.041 2.267 1.00 97.81 397 ASN A CA 1
ATOM 2938 C C . ASN A 1 397 ? -4.286 -8.128 1.260 1.00 97.81 397 ASN A C 1
ATOM 2940 O O . ASN A 1 397 ? -5.489 -7.880 1.381 1.00 97.81 397 ASN A O 1
ATOM 2944 N N . VAL A 1 398 ? -3.532 -7.549 0.325 1.00 98.69 398 VAL A N 1
ATOM 2945 C CA . VAL A 1 398 ? -4.056 -6.638 -0.701 1.00 98.69 398 VAL A CA 1
ATOM 2946 C C . VAL A 1 398 ? -4.019 -7.290 -2.074 1.00 98.69 398 VAL A C 1
ATOM 2948 O O . VAL A 1 398 ? -3.163 -8.127 -2.344 1.00 98.69 398 VAL A O 1
ATOM 2951 N N . ASN A 1 399 ? -4.885 -6.841 -2.974 1.00 98.44 399 ASN A N 1
ATOM 2952 C CA . ASN A 1 399 ? -4.781 -7.167 -4.394 1.00 98.44 399 ASN A CA 1
ATOM 2953 C C . ASN A 1 399 ? -4.446 -5.887 -5.159 1.00 98.44 399 ASN A C 1
ATOM 2955 O O . ASN A 1 399 ? -5.167 -4.909 -5.007 1.00 98.44 399 ASN A O 1
ATOM 2959 N N . ALA A 1 400 ? -3.397 -5.877 -5.975 1.00 98.50 400 ALA A N 1
ATOM 2960 C CA . ALA A 1 400 ? -3.061 -4.758 -6.853 1.00 98.50 400 ALA A CA 1
ATOM 2961 C C . ALA A 1 400 ? -2.954 -5.254 -8.301 1.00 98.50 400 ALA A C 1
ATOM 2963 O O . ALA A 1 400 ? -1.980 -5.910 -8.681 1.00 98.50 400 ALA A O 1
ATOM 2964 N N . THR A 1 401 ? -3.991 -4.987 -9.096 1.00 98.19 401 THR A N 1
ATOM 2965 C CA . THR A 1 401 ? -4.168 -5.568 -10.434 1.00 98.19 401 THR A CA 1
ATOM 2966 C C . THR A 1 401 ? -4.595 -4.541 -11.480 1.00 98.19 401 THR A C 1
ATOM 2968 O O . THR A 1 401 ? -5.166 -3.509 -11.141 1.00 98.19 401 THR A O 1
ATOM 2971 N N . ASN A 1 402 ? -4.290 -4.807 -12.753 1.00 97.38 402 ASN A N 1
ATOM 2972 C CA . ASN A 1 402 ? -4.604 -3.933 -13.891 1.00 97.38 402 ASN A CA 1
ATOM 2973 C C . ASN A 1 402 ? -4.075 -2.489 -13.763 1.00 97.38 402 ASN A C 1
ATOM 2975 O O . ASN A 1 402 ? -4.607 -1.583 -14.400 1.00 97.38 402 ASN A O 1
ATOM 2979 N N . ASN A 1 403 ? -3.036 -2.263 -12.957 1.00 97.88 403 ASN A N 1
ATOM 2980 C CA . ASN A 1 403 ? -2.346 -0.974 -12.842 1.00 97.88 403 ASN A CA 1
ATOM 2981 C C . ASN A 1 403 ? -1.089 -0.980 -13.728 1.00 97.88 403 ASN A C 1
ATOM 2983 O O . ASN A 1 403 ? -0.752 -2.000 -14.323 1.00 97.88 403 ASN A O 1
ATOM 2987 N N . ARG A 1 404 ? -0.339 0.121 -13.786 1.00 96.06 404 ARG A N 1
ATOM 2988 C CA . ARG A 1 404 ? 1.015 0.146 -14.356 1.00 96.06 404 ARG A CA 1
ATOM 2989 C C . ARG A 1 404 ? 1.963 -0.712 -13.526 1.00 96.06 404 ARG A C 1
ATOM 2991 O O . ARG A 1 404 ? 2.402 -1.752 -14.008 1.00 96.06 404 ARG A O 1
ATOM 2998 N N . MET A 1 405 ? 2.230 -0.302 -12.287 1.00 97.12 405 MET A N 1
ATOM 2999 C CA . MET A 1 405 ? 2.851 -1.137 -11.257 1.00 97.12 405 MET A CA 1
ATOM 3000 C C . MET A 1 405 ? 1.791 -1.575 -10.250 1.00 97.12 405 MET A C 1
ATOM 3002 O O . MET A 1 405 ? 0.963 -0.755 -9.850 1.00 97.12 405 MET A O 1
ATOM 3006 N N . GLY A 1 406 ? 1.832 -2.821 -9.778 1.00 98.50 406 GLY A N 1
ATOM 3007 C CA . GLY A 1 406 ? 0.961 -3.251 -8.679 1.00 98.50 406 GLY A CA 1
ATOM 3008 C C . GLY A 1 406 ? 1.299 -2.512 -7.380 1.00 98.50 406 GLY A C 1
ATOM 3009 O O . GLY A 1 406 ? 0.485 -1.758 -6.845 1.00 98.50 406 GLY A O 1
ATOM 3010 N N . ILE A 1 407 ? 2.530 -2.690 -6.896 1.00 98.81 407 ILE A N 1
ATOM 3011 C CA . ILE A 1 407 ? 3.077 -1.967 -5.741 1.00 98.81 407 ILE A CA 1
ATOM 3012 C C . ILE A 1 407 ? 4.409 -1.332 -6.140 1.00 98.81 407 ILE A C 1
ATOM 3014 O O . ILE A 1 407 ? 5.312 -2.029 -6.596 1.00 98.81 407 ILE A O 1
ATOM 3018 N N . PHE A 1 408 ? 4.548 -0.024 -5.942 1.00 98.56 408 PHE A N 1
ATOM 3019 C CA . PHE A 1 408 ? 5.762 0.725 -6.243 1.00 98.56 408 PHE A CA 1
ATOM 3020 C C . PHE A 1 408 ? 6.334 1.370 -4.981 1.00 98.56 408 PHE A C 1
ATOM 3022 O O . PHE A 1 408 ? 5.672 2.161 -4.313 1.00 98.56 408 PHE A O 1
ATOM 3029 N N . ILE A 1 409 ? 7.574 1.026 -4.648 1.00 98.44 409 ILE A N 1
ATOM 3030 C CA . ILE A 1 409 ? 8.297 1.541 -3.486 1.00 98.44 409 ILE A CA 1
ATOM 3031 C C . ILE A 1 409 ? 9.466 2.363 -4.011 1.00 98.44 409 ILE A C 1
ATOM 3033 O O . ILE A 1 409 ? 10.361 1.800 -4.636 1.00 98.44 409 ILE A O 1
ATOM 3037 N N . HIS A 1 410 ? 9.442 3.676 -3.785 1.00 94.88 410 HIS A N 1
ATOM 3038 C CA . HIS A 1 410 ? 10.372 4.601 -4.428 1.00 94.88 410 HIS A CA 1
ATOM 3039 C C . HIS A 1 410 ? 10.832 5.725 -3.492 1.00 94.88 410 HIS A C 1
ATOM 3041 O O . HIS A 1 410 ? 10.048 6.590 -3.092 1.00 94.88 410 HIS A O 1
ATOM 3047 N N . GLY A 1 411 ? 12.120 5.718 -3.153 1.00 93.31 411 GLY A N 1
ATOM 3048 C CA . GLY A 1 411 ? 12.779 6.732 -2.333 1.00 93.31 411 GLY A CA 1
ATOM 3049 C C . GLY A 1 411 ? 13.761 7.538 -3.171 1.00 93.31 411 GLY A C 1
ATOM 3050 O O . GLY A 1 411 ? 14.554 6.952 -3.893 1.00 93.31 411 GLY A O 1
ATOM 3051 N N . THR A 1 412 ? 13.722 8.867 -3.065 1.00 90.56 412 THR A N 1
ATOM 3052 C CA . THR A 1 412 ? 14.610 9.768 -3.827 1.00 90.56 412 THR A CA 1
ATOM 3053 C C . THR A 1 412 ? 15.165 10.885 -2.957 1.00 90.56 412 THR A C 1
ATOM 3055 O O . THR A 1 412 ? 14.482 11.352 -2.039 1.00 90.56 412 THR A O 1
ATOM 3058 N N . ASN A 1 413 ? 16.330 11.426 -3.319 1.00 88.31 413 ASN A N 1
ATOM 3059 C CA . ASN A 1 413 ? 16.866 12.680 -2.765 1.00 88.31 413 ASN A CA 1
ATOM 3060 C C . ASN A 1 413 ? 16.894 12.711 -1.217 1.00 88.31 413 ASN A C 1
ATOM 3062 O O . ASN A 1 413 ? 16.394 13.661 -0.617 1.00 88.31 413 ASN A O 1
ATOM 3066 N N . ASP A 1 414 ? 17.434 11.683 -0.561 1.00 92.12 414 ASP A N 1
ATOM 3067 C CA . ASP A 1 414 ? 17.506 11.534 0.911 1.00 92.12 414 ASP A CA 1
ATOM 3068 C C . ASP A 1 414 ? 16.174 11.221 1.633 1.00 92.12 414 ASP A C 1
ATOM 3070 O O . ASP A 1 414 ? 16.082 11.335 2.863 1.00 92.12 414 ASP A O 1
ATOM 3074 N N . GLY A 1 415 ? 15.128 10.814 0.908 1.00 96.19 415 GLY A N 1
ATOM 3075 C CA . GLY A 1 415 ? 13.880 10.333 1.507 1.00 96.19 415 GLY A CA 1
ATOM 3076 C C . GLY A 1 415 ? 14.053 8.970 2.186 1.00 96.19 415 GLY A C 1
ATOM 3077 O O . GLY A 1 415 ? 14.644 8.071 1.597 1.00 96.19 415 GLY A O 1
ATOM 3078 N N . ALA A 1 416 ? 13.546 8.805 3.412 1.00 97.81 416 ALA A N 1
ATOM 3079 C CA . ALA A 1 416 ? 13.655 7.553 4.167 1.00 97.81 416 ALA A CA 1
ATOM 3080 C C . ALA A 1 416 ? 12.427 6.646 3.976 1.00 97.81 416 ALA A C 1
ATOM 3082 O O . ALA A 1 416 ? 11.292 7.102 4.124 1.00 97.81 416 ALA A O 1
ATOM 3083 N N . ILE A 1 417 ? 12.635 5.355 3.715 1.00 98.44 417 ILE A N 1
ATOM 3084 C CA . ILE A 1 417 ? 11.578 4.349 3.560 1.00 98.44 417 ILE A CA 1
ATOM 3085 C C . ILE A 1 417 ? 11.908 3.104 4.381 1.00 98.44 417 ILE A C 1
ATOM 3087 O O . ILE A 1 417 ? 13.033 2.612 4.373 1.00 98.44 417 ILE A O 1
ATOM 3091 N N . SER A 1 418 ? 10.902 2.553 5.057 1.00 98.44 418 SER A N 1
ATOM 3092 C CA . SER A 1 418 ? 10.934 1.150 5.464 1.00 98.44 418 SER A CA 1
ATOM 3093 C C . SER A 1 418 ? 9.556 0.521 5.327 1.00 98.44 418 SER A C 1
ATOM 3095 O O . SER A 1 418 ? 8.576 1.052 5.852 1.00 98.44 418 SER A O 1
ATOM 3097 N N . ALA A 1 419 ? 9.473 -0.582 4.587 1.00 98.50 419 ALA A N 1
ATOM 3098 C CA . ALA A 1 419 ? 8.207 -1.194 4.222 1.00 98.50 419 ALA A CA 1
ATOM 3099 C C . ALA A 1 419 ? 8.282 -2.720 4.196 1.00 98.50 419 ALA A C 1
ATOM 3101 O O . ALA A 1 419 ? 9.211 -3.301 3.633 1.00 98.50 419 ALA A O 1
ATOM 3102 N N . HIS A 1 420 ? 7.263 -3.379 4.739 1.00 98.31 420 HIS A N 1
ATOM 3103 C CA . HIS A 1 420 ? 7.091 -4.817 4.581 1.00 98.31 420 HIS A CA 1
ATOM 3104 C C . HIS A 1 420 ? 5.788 -5.129 3.850 1.00 98.31 420 HIS A C 1
ATOM 3106 O O . HIS A 1 420 ? 4.754 -4.500 4.082 1.00 98.31 420 HIS A O 1
ATOM 3112 N N . ILE A 1 421 ? 5.852 -6.110 2.954 1.00 98.69 421 ILE A N 1
ATOM 3113 C CA . ILE A 1 421 ? 4.729 -6.531 2.114 1.00 98.69 421 ILE A CA 1
ATOM 3114 C C . ILE A 1 421 ? 4.470 -8.013 2.367 1.00 98.69 421 ILE A C 1
ATOM 3116 O O . ILE A 1 421 ? 5.386 -8.832 2.235 1.00 98.69 421 ILE A O 1
ATOM 3120 N N . GLU A 1 422 ? 3.242 -8.369 2.728 1.00 98.06 422 GLU A N 1
ATOM 3121 C CA . GLU A 1 422 ? 2.832 -9.764 2.903 1.00 98.06 422 GLU A CA 1
ATOM 3122 C C . GLU A 1 422 ? 1.400 -10.029 2.434 1.00 98.06 422 GLU A C 1
ATOM 3124 O O . GLU A 1 422 ? 0.522 -9.169 2.505 1.00 98.06 422 GLU A O 1
ATOM 3129 N N . GLY A 1 423 ? 1.140 -11.244 1.954 1.00 97.94 423 GLY A N 1
ATOM 3130 C CA . GLY A 1 423 ? -0.185 -11.627 1.462 1.00 97.94 423 GLY A CA 1
ATOM 3131 C C . GLY A 1 423 ? -0.674 -10.791 0.271 1.00 97.94 423 GLY A C 1
ATOM 3132 O O . GLY A 1 423 ? -1.875 -10.748 0.019 1.00 97.94 423 GLY A O 1
ATOM 3133 N N . ALA A 1 424 ? 0.208 -10.067 -0.424 1.00 98.38 424 ALA A N 1
ATOM 3134 C CA . ALA A 1 424 ? -0.172 -9.228 -1.551 1.00 98.38 424 ALA A CA 1
ATOM 3135 C C . ALA A 1 424 ? -0.283 -10.053 -2.837 1.00 98.38 424 ALA A C 1
ATOM 3137 O O . ALA A 1 424 ? 0.606 -10.838 -3.146 1.00 98.38 424 ALA A O 1
ATOM 3138 N N . THR A 1 425 ? -1.333 -9.834 -3.624 1.00 98.25 425 THR A N 1
ATOM 3139 C CA . THR A 1 425 ? -1.471 -10.389 -4.976 1.00 98.25 425 THR A CA 1
ATOM 3140 C C . THR A 1 425 ? -1.251 -9.290 -6.005 1.00 98.25 425 THR A C 1
ATOM 3142 O O . THR A 1 425 ? -2.051 -8.357 -6.079 1.00 98.25 425 THR A O 1
ATOM 3145 N N . THR A 1 426 ? -0.195 -9.395 -6.813 1.00 97.44 426 THR A N 1
ATOM 3146 C CA . THR A 1 426 ? 0.122 -8.444 -7.886 1.00 97.44 426 THR A CA 1
ATOM 3147 C C . THR A 1 426 ? 0.153 -9.153 -9.241 1.00 97.44 426 THR A C 1
ATOM 3149 O O . THR A 1 426 ? 1.050 -9.935 -9.561 1.00 97.44 426 THR A O 1
ATOM 3152 N N . THR A 1 427 ? -0.891 -8.924 -10.038 1.00 94.94 427 THR A N 1
ATOM 3153 C CA . THR A 1 427 ? -1.105 -9.639 -11.304 1.00 94.94 427 THR A CA 1
ATOM 3154 C C . THR A 1 427 ? -1.772 -8.758 -12.348 1.00 94.94 427 THR A C 1
ATOM 3156 O O . THR A 1 427 ? -2.492 -7.821 -11.993 1.00 94.94 427 THR A O 1
ATOM 3159 N N . ALA A 1 428 ? -1.569 -9.068 -13.629 1.00 94.94 428 ALA A N 1
ATOM 3160 C CA . ALA A 1 428 ? -2.143 -8.349 -14.765 1.00 94.94 428 ALA A CA 1
ATOM 3161 C C . ALA A 1 428 ? -1.822 -6.843 -14.792 1.00 94.94 428 ALA A C 1
ATOM 3163 O O . ALA A 1 428 ? -2.530 -6.070 -15.433 1.00 94.94 428 ALA A O 1
ATOM 3164 N N . ASN A 1 429 ? -0.768 -6.403 -14.098 1.00 96.06 429 ASN A N 1
ATOM 3165 C CA . ASN A 1 429 ? -0.294 -5.029 -14.219 1.00 96.06 429 ASN A CA 1
ATOM 3166 C C . ASN A 1 429 ? 0.428 -4.864 -15.563 1.00 96.06 429 ASN A C 1
ATOM 3168 O O . ASN A 1 429 ? 1.066 -5.799 -16.040 1.00 96.06 429 ASN A O 1
ATOM 3172 N N . THR A 1 430 ? 0.328 -3.699 -16.202 1.00 93.81 430 THR A N 1
ATOM 3173 C CA . THR A 1 430 ? 0.880 -3.483 -17.549 1.00 93.81 430 THR A CA 1
ATOM 3174 C C . THR A 1 430 ? 2.407 -3.455 -17.565 1.00 93.81 430 THR A C 1
ATOM 3176 O O . THR A 1 430 ? 2.996 -3.632 -18.626 1.00 93.81 430 THR A O 1
ATOM 3179 N N . GLN A 1 431 ? 3.041 -3.191 -16.418 1.00 93.44 431 GLN A N 1
ATOM 3180 C CA . GLN A 1 431 ? 4.484 -3.301 -16.217 1.00 93.44 431 GLN A CA 1
ATOM 3181 C C . GLN A 1 431 ? 4.783 -4.369 -15.163 1.00 93.44 431 GLN A C 1
ATOM 3183 O O . GLN A 1 431 ? 4.605 -5.545 -15.464 1.00 93.44 431 GLN A O 1
ATOM 3188 N N . HIS A 1 432 ? 5.212 -3.993 -13.955 1.00 94.25 432 HIS A N 1
ATOM 3189 C CA . HIS A 1 432 ? 5.665 -4.943 -12.938 1.00 94.25 432 HIS A CA 1
ATOM 3190 C C . HIS A 1 432 ? 4.618 -5.201 -11.852 1.00 94.25 432 HIS A C 1
ATOM 3192 O O . HIS A 1 432 ? 3.781 -4.350 -11.537 1.00 94.25 432 HIS A O 1
ATOM 3198 N N . GLY A 1 433 ? 4.695 -6.375 -11.225 1.00 96.38 433 GLY A N 1
ATOM 3199 C CA . GLY A 1 433 ? 3.886 -6.694 -10.051 1.00 96.38 433 GLY A CA 1
ATOM 3200 C C . GLY A 1 433 ? 4.313 -5.856 -8.849 1.00 96.38 433 GLY A C 1
ATOM 3201 O O . GLY A 1 433 ? 3.513 -5.106 -8.286 1.00 96.38 433 GLY A O 1
ATOM 3202 N N . ILE A 1 434 ? 5.591 -5.954 -8.476 1.00 98.12 434 ILE A N 1
ATOM 3203 C CA . ILE A 1 434 ? 6.217 -5.100 -7.459 1.00 98.12 434 ILE A CA 1
ATOM 3204 C C . ILE A 1 434 ? 7.473 -4.452 -8.044 1.00 98.12 434 ILE A C 1
ATOM 3206 O O . ILE A 1 434 ? 8.291 -5.123 -8.667 1.00 98.12 434 ILE A O 1
ATOM 3210 N N . ALA A 1 435 ? 7.648 -3.155 -7.811 1.00 97.69 435 ALA A N 1
ATOM 3211 C CA . ALA A 1 435 ? 8.857 -2.418 -8.151 1.00 97.69 435 ALA A CA 1
ATOM 3212 C C . ALA A 1 435 ? 9.476 -1.816 -6.882 1.00 97.69 435 ALA A C 1
ATOM 3214 O O . ALA A 1 435 ? 8.817 -1.075 -6.150 1.00 97.69 435 ALA A O 1
ATOM 3215 N N . VAL A 1 436 ? 10.741 -2.146 -6.626 1.00 97.50 436 VAL A N 1
ATOM 3216 C CA . VAL A 1 436 ? 11.548 -1.618 -5.520 1.00 97.50 436 VAL A CA 1
ATOM 3217 C C . VAL A 1 436 ? 12.644 -0.755 -6.117 1.00 97.50 436 VAL A C 1
ATOM 3219 O O . VAL A 1 436 ? 13.509 -1.273 -6.819 1.00 97.50 436 VAL A O 1
ATOM 3222 N N . TYR A 1 437 ? 12.586 0.546 -5.852 1.00 95.19 437 TYR A N 1
ATOM 3223 C CA . TYR A 1 437 ? 13.500 1.515 -6.431 1.00 95.19 437 TYR A CA 1
ATOM 3224 C C . TYR A 1 437 ? 14.101 2.438 -5.367 1.00 95.19 437 TYR A C 1
ATOM 3226 O O . TYR A 1 437 ? 13.416 3.285 -4.787 1.00 95.19 437 TYR A O 1
ATOM 3234 N N . ASP A 1 438 ? 15.392 2.251 -5.123 1.00 94.19 438 ASP A N 1
ATOM 3235 C CA . ASP A 1 438 ? 16.204 3.095 -4.261 1.00 94.19 438 ASP A CA 1
ATOM 3236 C C . ASP A 1 438 ? 17.048 4.082 -5.085 1.00 94.19 438 ASP A C 1
ATOM 3238 O O . ASP A 1 438 ? 17.914 3.671 -5.850 1.00 94.19 438 ASP A O 1
ATOM 3242 N N . ASP A 1 439 ? 16.779 5.380 -4.937 1.00 89.31 439 ASP A N 1
ATOM 3243 C CA . ASP A 1 439 ? 17.640 6.490 -5.382 1.00 89.31 439 ASP A CA 1
ATOM 3244 C C . ASP A 1 439 ? 17.856 7.475 -4.214 1.00 89.31 439 ASP A C 1
ATOM 3246 O O . ASP A 1 439 ? 17.837 8.704 -4.369 1.00 89.31 439 ASP A O 1
ATOM 3250 N N . THR A 1 440 ? 17.977 6.951 -2.989 1.00 90.06 440 THR A N 1
ATOM 3251 C CA . THR A 1 440 ? 18.183 7.742 -1.773 1.00 90.06 440 THR A CA 1
ATOM 3252 C C . THR A 1 440 ? 19.505 7.405 -1.086 1.00 90.06 440 THR A C 1
ATOM 3254 O O . THR A 1 440 ? 19.889 6.252 -0.962 1.00 90.06 440 THR A O 1
ATOM 3257 N N . ASP A 1 441 ? 20.182 8.412 -0.526 1.00 88.81 441 ASP A N 1
ATOM 3258 C CA . ASP A 1 441 ? 21.329 8.187 0.370 1.00 88.81 441 ASP A CA 1
ATOM 3259 C C . ASP A 1 441 ? 20.882 7.959 1.841 1.00 88.81 441 ASP A C 1
ATOM 3261 O O . ASP A 1 441 ? 21.692 7.987 2.776 1.00 88.81 441 ASP A O 1
ATOM 3265 N N . SER A 1 442 ? 19.576 7.775 2.077 1.00 94.38 442 SER A N 1
ATOM 3266 C CA . SER A 1 442 ? 18.950 7.628 3.400 1.00 94.38 442 SER A CA 1
ATOM 3267 C C . SER A 1 442 ? 18.622 6.165 3.744 1.00 94.38 442 SER A C 1
ATOM 3269 O O . SER A 1 442 ? 19.083 5.225 3.102 1.00 94.38 442 SER A O 1
ATOM 3271 N N . LEU A 1 443 ? 17.843 5.938 4.809 1.00 94.88 443 LEU A N 1
ATOM 3272 C CA . LEU A 1 443 ? 17.321 4.601 5.106 1.00 94.88 443 LEU A CA 1
ATOM 3273 C C . LEU A 1 443 ? 16.359 4.171 3.995 1.00 94.88 443 LEU A C 1
ATOM 3275 O O . LEU A 1 443 ? 15.378 4.860 3.742 1.00 94.88 443 LEU A O 1
ATOM 3279 N N . PHE A 1 444 ? 16.579 2.995 3.423 1.00 96.94 444 PHE A N 1
ATOM 3280 C CA . PHE A 1 444 ? 15.637 2.366 2.505 1.00 96.94 444 PHE A CA 1
ATOM 3281 C C . PHE A 1 444 ? 15.597 0.867 2.804 1.00 96.94 444 PHE A C 1
ATOM 3283 O O . PHE A 1 444 ? 16.548 0.157 2.511 1.00 96.94 444 PHE A O 1
ATOM 3290 N N . GLU A 1 445 ? 14.563 0.363 3.468 1.00 97.56 445 GLU A N 1
ATOM 3291 C CA . GLU A 1 445 ? 14.507 -1.045 3.881 1.00 97.56 445 GLU A CA 1
ATOM 3292 C C . GLU A 1 445 ? 13.202 -1.698 3.425 1.00 97.56 445 GLU A C 1
ATOM 3294 O O . GLU A 1 445 ? 12.119 -1.257 3.790 1.00 97.56 445 GLU A O 1
ATOM 3299 N N . VAL A 1 446 ? 13.288 -2.753 2.619 1.00 98.25 446 VAL A N 1
ATOM 3300 C CA . VAL A 1 446 ? 12.125 -3.464 2.082 1.00 98.25 446 VAL A CA 1
ATOM 3301 C C . VAL A 1 446 ? 12.213 -4.951 2.405 1.00 98.25 446 VAL A C 1
ATOM 3303 O O . VAL A 1 446 ? 13.250 -5.589 2.211 1.00 98.25 446 VAL A O 1
ATOM 3306 N N . ASP A 1 447 ? 11.103 -5.511 2.881 1.00 98.06 447 ASP A N 1
ATOM 3307 C CA . ASP A 1 447 ? 10.955 -6.934 3.186 1.00 98.06 447 ASP A CA 1
ATOM 3308 C C . ASP A 1 447 ? 9.694 -7.497 2.520 1.00 98.06 447 ASP A C 1
ATOM 3310 O O . ASP A 1 447 ? 8.571 -7.208 2.936 1.00 98.06 447 ASP A O 1
ATOM 3314 N N . LEU A 1 448 ? 9.878 -8.322 1.489 1.00 97.88 448 LEU A N 1
ATOM 3315 C CA . LEU A 1 448 ? 8.784 -9.037 0.828 1.00 97.88 448 LEU A CA 1
ATOM 3316 C C . LEU A 1 448 ? 8.650 -10.473 1.358 1.00 97.88 448 LEU A C 1
ATOM 3318 O O . LEU A 1 448 ? 7.909 -11.260 0.777 1.00 97.88 448 LEU A O 1
ATOM 3322 N N . GLY A 1 449 ? 9.389 -10.845 2.407 1.00 96.44 449 GLY A N 1
ATOM 3323 C CA . GLY A 1 449 ? 9.253 -12.121 3.099 1.00 96.44 449 GLY A CA 1
ATOM 3324 C C . GLY A 1 449 ? 10.557 -12.636 3.701 1.00 96.44 449 GLY A C 1
ATOM 3325 O O . GLY A 1 449 ? 11.579 -12.763 3.019 1.00 96.44 449 GLY A O 1
ATOM 3326 N N . GLY A 1 450 ? 10.512 -13.008 4.982 1.00 93.94 450 GLY A N 1
ATOM 3327 C CA . GLY A 1 450 ? 11.616 -13.622 5.724 1.00 93.94 450 GLY A CA 1
ATOM 3328 C C . GLY A 1 450 ? 12.805 -12.695 6.003 1.00 93.94 450 GLY A C 1
ATOM 3329 O O . GLY A 1 450 ? 13.888 -13.203 6.309 1.00 93.94 450 GLY A O 1
ATOM 3330 N N . GLY A 1 451 ? 12.629 -11.382 5.849 1.00 94.44 451 GLY A N 1
ATOM 3331 C CA . GLY A 1 451 ? 13.626 -10.355 6.128 1.00 94.44 451 GLY A CA 1
ATOM 3332 C C . GLY A 1 451 ? 13.549 -9.794 7.551 1.00 94.44 451 GLY A C 1
ATOM 3333 O O . GLY A 1 451 ? 12.985 -10.397 8.467 1.00 94.44 451 GLY A O 1
ATOM 3334 N N . ALA A 1 452 ? 14.196 -8.643 7.751 1.00 93.88 452 ALA A N 1
ATOM 3335 C CA . ALA A 1 452 ? 14.384 -8.028 9.066 1.00 93.88 452 ALA A CA 1
ATOM 3336 C C . ALA A 1 452 ? 13.155 -7.262 9.584 1.00 93.88 452 ALA A C 1
ATOM 3338 O O . ALA A 1 452 ? 13.036 -7.068 10.795 1.00 93.88 452 ALA A O 1
ATOM 3339 N N . LEU A 1 453 ? 12.241 -6.863 8.692 1.00 96.31 453 LEU A N 1
ATOM 3340 C CA . LEU A 1 453 ? 11.012 -6.150 9.055 1.00 96.31 453 LEU A CA 1
ATOM 3341 C C . LEU A 1 453 ? 9.881 -7.108 9.459 1.00 96.31 453 LEU A C 1
ATOM 3343 O O . LEU A 1 453 ? 8.885 -6.680 10.034 1.00 96.31 453 LEU A O 1
ATOM 3347 N N . GLY A 1 454 ? 10.066 -8.413 9.239 1.00 95.44 454 GLY A N 1
ATOM 3348 C CA . GLY A 1 454 ? 9.183 -9.455 9.749 1.00 95.44 454 GLY A CA 1
ATOM 3349 C C . GLY A 1 454 ? 8.046 -9.833 8.805 1.00 95.44 454 GLY A C 1
ATOM 3350 O O . GLY A 1 454 ? 7.091 -10.456 9.271 1.00 95.44 454 GLY A O 1
ATOM 3351 N N . SER A 1 455 ? 8.143 -9.513 7.507 1.00 97.25 455 SER A N 1
ATOM 3352 C CA . SER A 1 455 ? 7.175 -10.015 6.524 1.00 97.25 455 SER A CA 1
ATOM 3353 C C . SER A 1 455 ? 7.191 -11.541 6.516 1.00 97.25 455 SER A C 1
ATOM 3355 O O . SER A 1 455 ? 8.247 -12.179 6.439 1.00 97.25 455 SER A O 1
ATOM 3357 N N . SER A 1 456 ? 6.008 -12.151 6.557 1.00 95.75 456 SER A N 1
ATOM 3358 C CA . SER A 1 456 ? 5.875 -13.598 6.387 1.00 95.75 456 SER A CA 1
ATOM 3359 C C . SER A 1 456 ? 6.026 -14.056 4.929 1.00 95.75 456 SER A C 1
ATOM 3361 O O . SER A 1 456 ? 6.207 -15.254 4.691 1.00 95.75 456 SER A O 1
ATOM 3363 N N . GLY A 1 457 ? 6.005 -13.124 3.970 1.00 96.00 457 GLY A N 1
ATOM 3364 C CA . GLY A 1 457 ? 5.893 -13.397 2.542 1.00 96.00 457 GLY A CA 1
ATOM 3365 C C . GLY A 1 457 ? 4.439 -13.633 2.152 1.00 96.00 457 GLY A C 1
ATOM 3366 O O . GLY A 1 457 ? 3.576 -12.792 2.387 1.00 96.00 457 GLY A O 1
ATOM 3367 N N . ASN A 1 458 ? 4.145 -14.792 1.571 1.00 96.56 458 ASN A N 1
ATOM 3368 C CA . ASN A 1 458 ? 2.830 -15.160 1.043 1.00 96.56 458 ASN A CA 1
ATOM 3369 C C . ASN A 1 458 ? 2.313 -14.216 -0.049 1.00 96.56 458 ASN A C 1
ATOM 3371 O O . ASN A 1 458 ? 1.111 -14.133 -0.281 1.00 96.56 458 ASN A O 1
ATOM 3375 N N . ASN A 1 459 ? 3.211 -13.507 -0.729 1.00 97.50 459 ASN A N 1
ATOM 3376 C CA . ASN A 1 459 ? 2.846 -12.689 -1.873 1.00 97.50 459 ASN A CA 1
ATOM 3377 C C . ASN A 1 459 ? 2.691 -13.569 -3.121 1.00 97.50 459 ASN A C 1
ATOM 3379 O O . ASN A 1 459 ? 3.411 -14.556 -3.285 1.00 97.50 459 ASN A O 1
ATOM 3383 N N . VAL A 1 460 ? 1.765 -13.196 -4.000 1.00 96.44 460 VAL A N 1
ATOM 3384 C CA . VAL A 1 460 ? 1.536 -13.782 -5.322 1.00 96.44 460 VAL A CA 1
ATOM 3385 C C . VAL A 1 460 ? 2.016 -12.793 -6.373 1.00 96.44 460 VAL A C 1
ATOM 3387 O O . VAL A 1 460 ? 1.394 -11.750 -6.560 1.00 96.44 460 VAL A O 1
ATOM 3390 N N . LEU A 1 461 ? 3.114 -13.128 -7.047 1.00 92.38 461 LEU A N 1
ATOM 3391 C CA . LEU A 1 461 ? 3.765 -12.299 -8.063 1.00 92.38 461 LEU A CA 1
ATOM 3392 C C . LEU A 1 461 ? 3.726 -13.065 -9.388 1.00 92.38 461 LEU A C 1
ATOM 3394 O O . LEU A 1 461 ? 4.479 -14.024 -9.550 1.00 92.38 461 LEU A O 1
ATOM 3398 N N . THR A 1 462 ? 2.777 -12.748 -10.273 1.00 91.31 462 THR A N 1
ATOM 3399 C CA . THR A 1 462 ? 2.627 -13.492 -11.537 1.00 91.31 462 THR A CA 1
ATOM 3400 C C . THR A 1 462 ? 1.802 -12.746 -12.582 1.00 91.31 462 THR A C 1
ATOM 3402 O O . THR A 1 462 ? 0.823 -12.067 -12.255 1.00 91.31 462 THR A O 1
ATOM 3405 N N . GLY A 1 463 ? 2.126 -12.959 -13.859 1.00 89.00 463 GLY A N 1
ATOM 3406 C CA . GLY A 1 463 ? 1.278 -12.577 -14.989 1.00 89.00 463 GLY A CA 1
ATOM 3407 C C . GLY A 1 463 ? 1.198 -11.069 -15.209 1.00 89.00 463 GLY A C 1
ATOM 3408 O O . GLY A 1 463 ? 0.136 -10.563 -15.575 1.00 89.00 463 GLY A O 1
ATOM 3409 N N . ASN A 1 464 ? 2.280 -10.347 -14.924 1.00 91.50 464 ASN A N 1
ATOM 3410 C CA . ASN A 1 464 ? 2.414 -8.929 -15.247 1.00 91.50 464 ASN A CA 1
ATOM 3411 C C . ASN A 1 464 ? 2.985 -8.752 -16.675 1.00 91.50 464 ASN A C 1
ATOM 3413 O O . ASN A 1 464 ? 3.464 -9.708 -17.281 1.00 91.50 464 ASN A O 1
ATOM 3417 N N . GLY A 1 465 ? 2.828 -7.564 -17.267 1.00 89.44 465 GLY A N 1
ATOM 3418 C CA . GLY A 1 465 ? 3.142 -7.306 -18.680 1.00 89.44 465 GLY A CA 1
ATOM 3419 C C . GLY A 1 465 ? 4.640 -7.227 -18.990 1.00 89.44 465 GLY A C 1
ATOM 3420 O O . GLY A 1 465 ? 5.056 -7.547 -20.104 1.00 89.44 465 GLY A O 1
ATOM 3421 N N . LEU A 1 466 ? 5.437 -6.816 -18.004 1.00 89.75 466 LEU A N 1
ATOM 3422 C CA . LEU A 1 466 ? 6.892 -6.964 -17.981 1.00 89.75 466 LEU A CA 1
ATOM 3423 C C . LEU A 1 466 ? 7.246 -8.013 -16.907 1.00 89.75 466 LEU A C 1
ATOM 3425 O O . LEU A 1 466 ? 6.503 -8.967 -16.707 1.00 89.75 466 LEU A O 1
ATOM 3429 N N . GLU A 1 467 ? 8.363 -7.863 -16.205 1.00 90.94 467 GLU A N 1
ATOM 3430 C CA . GLU A 1 467 ? 8.778 -8.771 -15.136 1.00 90.94 467 GLU A CA 1
ATOM 3431 C C . GLU A 1 467 ? 7.908 -8.636 -13.874 1.00 90.94 467 GLU A C 1
ATOM 3433 O O . GLU A 1 467 ? 7.494 -7.537 -13.507 1.00 90.94 467 GLU A O 1
ATOM 3438 N N . ASP A 1 468 ? 7.688 -9.733 -13.144 1.00 92.50 468 ASP A N 1
ATOM 3439 C CA . ASP A 1 468 ? 6.898 -9.726 -11.903 1.00 92.50 468 ASP A CA 1
ATOM 3440 C C . ASP A 1 468 ? 7.531 -8.888 -10.775 1.00 92.50 468 ASP A C 1
ATOM 3442 O O . ASP A 1 468 ? 6.813 -8.315 -9.946 1.00 92.50 468 ASP A O 1
ATOM 3446 N N . LEU A 1 469 ? 8.864 -8.788 -10.760 1.00 94.50 469 LEU A N 1
ATOM 3447 C CA . LEU A 1 469 ? 9.632 -7.968 -9.825 1.00 94.50 469 LEU A CA 1
ATOM 3448 C C . LEU A 1 469 ? 10.651 -7.096 -10.568 1.00 94.50 469 LEU A C 1
ATOM 3450 O O . LEU A 1 469 ? 11.490 -7.612 -11.302 1.00 94.50 469 LEU A O 1
ATOM 3454 N N . ALA A 1 470 ? 10.650 -5.793 -10.298 1.00 94.69 470 ALA A N 1
ATOM 3455 C CA . ALA A 1 470 ? 11.746 -4.891 -10.650 1.00 94.69 470 ALA A CA 1
ATOM 3456 C C . ALA A 1 470 ? 12.491 -4.446 -9.388 1.00 94.69 470 ALA A C 1
ATOM 3458 O O . ALA A 1 470 ? 11.862 -4.111 -8.380 1.00 94.69 470 ALA A O 1
ATOM 3459 N N . VAL A 1 471 ? 13.823 -4.452 -9.433 1.00 94.81 471 VAL A N 1
ATOM 3460 C CA . VAL A 1 471 ? 14.668 -4.136 -8.283 1.00 94.81 471 VAL A CA 1
ATOM 3461 C C . VAL A 1 471 ? 15.875 -3.284 -8.668 1.00 94.81 471 VAL A C 1
ATOM 3463 O O . VAL A 1 471 ? 16.730 -3.684 -9.455 1.00 94.81 471 VAL A O 1
ATOM 3466 N N . ASP A 1 472 ? 15.979 -2.135 -8.020 1.00 93.62 472 ASP A N 1
ATOM 3467 C CA . ASP A 1 472 ? 17.210 -1.378 -7.835 1.00 93.62 472 ASP A CA 1
ATOM 3468 C C . ASP A 1 472 ? 17.286 -1.036 -6.346 1.00 93.62 472 ASP A C 1
ATOM 3470 O O . ASP A 1 472 ? 16.466 -0.293 -5.812 1.00 93.62 472 ASP A O 1
ATOM 3474 N N . TYR A 1 473 ? 18.181 -1.723 -5.645 1.00 93.50 473 TYR A N 1
ATOM 3475 C CA . TYR A 1 473 ? 18.267 -1.729 -4.183 1.00 93.50 473 TYR A CA 1
ATOM 3476 C C . TYR A 1 473 ? 19.694 -1.411 -3.724 1.00 93.50 473 TYR A C 1
ATOM 3478 O O . TYR A 1 473 ? 20.162 -1.938 -2.708 1.00 93.50 473 TYR A O 1
ATOM 3486 N N . ASP A 1 474 ? 20.417 -0.619 -4.518 1.00 87.81 474 ASP A N 1
ATOM 3487 C CA . ASP A 1 474 ? 21.782 -0.160 -4.254 1.00 87.81 474 ASP A CA 1
ATOM 3488 C C . ASP A 1 474 ? 22.769 -1.278 -3.896 1.00 87.81 474 ASP A C 1
ATOM 3490 O O . ASP A 1 474 ? 23.594 -1.181 -2.984 1.00 87.81 474 ASP A O 1
ATOM 3494 N N . GLY A 1 475 ? 22.678 -2.400 -4.616 1.00 87.06 475 GLY A N 1
ATOM 3495 C CA . GLY A 1 475 ? 23.566 -3.547 -4.415 1.00 87.06 475 GLY A CA 1
ATOM 3496 C C . GLY A 1 475 ? 23.298 -4.349 -3.137 1.00 87.06 475 GLY A C 1
ATOM 3497 O O . GLY A 1 475 ? 24.038 -5.284 -2.822 1.00 87.06 475 GLY A O 1
ATOM 3498 N N . ARG A 1 476 ? 22.245 -4.018 -2.380 1.00 92.81 476 ARG A N 1
ATOM 3499 C CA . ARG A 1 476 ? 21.838 -4.763 -1.182 1.00 92.81 476 ARG A CA 1
ATOM 3500 C C . ARG A 1 476 ? 20.986 -5.976 -1.547 1.00 92.81 476 ARG A C 1
ATOM 3502 O O . ARG A 1 476 ? 20.594 -6.184 -2.697 1.00 92.81 476 ARG A O 1
ATOM 3509 N N . THR A 1 477 ? 20.699 -6.793 -0.538 1.00 95.38 477 THR A N 1
ATOM 3510 C CA . THR A 1 477 ? 19.864 -7.987 -0.675 1.00 95.38 477 THR A CA 1
ATOM 3511 C C . THR A 1 477 ? 18.410 -7.684 -0.327 1.00 95.38 477 THR A C 1
ATOM 3513 O O . THR A 1 477 ? 18.116 -7.328 0.812 1.00 95.38 477 THR A O 1
ATOM 3516 N N . LEU A 1 478 ? 17.507 -7.877 -1.286 1.00 96.69 478 LEU A N 1
ATOM 3517 C CA . LEU A 1 478 ? 16.062 -7.849 -1.082 1.00 96.69 478 LEU A CA 1
ATOM 3518 C C . LEU A 1 478 ? 15.579 -9.251 -0.687 1.00 96.69 478 LEU A C 1
ATOM 3520 O O . LEU A 1 478 ? 15.756 -10.208 -1.443 1.00 96.69 478 LEU A O 1
ATOM 3524 N N . SER A 1 479 ? 14.966 -9.383 0.492 1.00 96.12 479 SER A N 1
ATOM 3525 C CA . SER A 1 479 ? 14.391 -10.656 0.944 1.00 96.12 479 SER A CA 1
ATOM 3526 C C . SER A 1 479 ? 13.004 -10.853 0.338 1.00 96.12 479 SER A C 1
ATOM 3528 O O . SER A 1 479 ? 12.120 -10.022 0.543 1.00 96.12 479 SER A O 1
ATOM 3530 N N . VAL A 1 480 ? 12.810 -11.954 -0.394 1.00 95.44 480 VAL A N 1
ATOM 3531 C CA . VAL A 1 480 ? 11.543 -12.283 -1.079 1.00 95.44 480 VAL A CA 1
ATOM 3532 C C . VAL A 1 480 ? 11.102 -13.727 -0.817 1.00 95.44 480 VAL A C 1
ATOM 3534 O O . VAL A 1 480 ? 10.517 -14.397 -1.674 1.00 95.44 480 VAL A O 1
ATOM 3537 N N . ARG A 1 481 ? 11.403 -14.233 0.378 1.00 94.62 481 ARG A N 1
ATOM 3538 C CA . ARG A 1 481 ? 11.122 -15.617 0.762 1.00 94.62 481 ARG A CA 1
ATOM 3539 C C . ARG A 1 481 ? 9.631 -15.859 0.972 1.00 94.62 481 ARG A C 1
ATOM 3541 O O . ARG A 1 481 ? 8.874 -14.963 1.315 1.00 94.62 481 ARG A O 1
ATOM 3548 N N . ASN A 1 482 ? 9.238 -17.120 0.856 1.00 94.88 482 ASN A N 1
ATOM 3549 C CA . ASN A 1 482 ? 7.881 -17.627 1.044 1.00 94.88 482 ASN A CA 1
ATOM 3550 C C . ASN A 1 482 ? 6.841 -16.944 0.151 1.00 94.88 482 ASN A C 1
ATOM 3552 O O . ASN A 1 482 ? 5.681 -16.852 0.530 1.00 94.88 482 ASN A O 1
ATOM 3556 N N . ASN A 1 483 ? 7.238 -16.493 -1.035 1.00 95.38 483 ASN A N 1
ATOM 3557 C CA . ASN A 1 483 ? 6.314 -15.977 -2.039 1.00 95.38 483 ASN A CA 1
ATOM 3558 C C . ASN A 1 483 ? 5.993 -17.051 -3.079 1.00 95.38 483 ASN A C 1
ATOM 3560 O O . ASN A 1 483 ? 6.768 -17.994 -3.283 1.00 95.38 483 ASN A O 1
ATOM 3564 N N . TRP A 1 484 ? 4.833 -16.920 -3.714 1.00 94.69 484 TRP A N 1
ATOM 3565 C CA . TRP A 1 484 ? 4.427 -17.722 -4.856 1.00 94.69 484 TRP A CA 1
ATOM 3566 C C . TRP A 1 484 ? 4.604 -16.916 -6.141 1.00 94.69 484 TRP A C 1
ATOM 3568 O O . TRP A 1 484 ? 4.171 -15.771 -6.238 1.00 94.69 484 TRP A O 1
ATOM 3578 N N . TRP A 1 485 ? 5.223 -17.539 -7.134 1.00 90.94 485 TRP A N 1
ATOM 3579 C CA . TRP A 1 485 ? 5.695 -16.880 -8.349 1.00 90.94 485 TRP A CA 1
ATOM 3580 C C . TRP A 1 485 ? 5.043 -17.464 -9.607 1.00 90.94 485 TRP A C 1
ATOM 3582 O O . TRP A 1 485 ? 5.708 -17.688 -10.610 1.00 90.94 485 TRP A O 1
ATOM 3592 N N . GLY A 1 486 ? 3.793 -17.922 -9.512 1.00 87.00 486 GLY A N 1
ATOM 3593 C CA . GLY A 1 486 ? 3.155 -18.714 -10.574 1.00 87.00 486 GLY A CA 1
ATOM 3594 C C . GLY A 1 486 ? 3.656 -20.165 -10.667 1.00 87.00 486 GLY A C 1
ATOM 3595 O O . GLY A 1 486 ? 2.897 -21.057 -11.046 1.00 87.00 486 GLY A O 1
ATOM 3596 N N . GLN A 1 487 ? 4.885 -20.449 -10.217 1.00 83.75 487 GLN A N 1
ATOM 3597 C CA . GLN A 1 487 ? 5.466 -21.791 -10.193 1.00 83.75 487 GLN A CA 1
ATOM 3598 C C . GLN A 1 487 ? 6.088 -22.177 -8.844 1.00 83.75 487 GLN A C 1
ATOM 3600 O O . GLN A 1 487 ? 6.535 -21.353 -8.048 1.00 83.75 487 GLN A O 1
ATOM 3605 N N . ALA A 1 488 ? 6.148 -23.488 -8.600 1.00 81.94 488 ALA A N 1
ATOM 3606 C CA . ALA A 1 488 ? 6.647 -24.086 -7.363 1.00 81.94 488 ALA A CA 1
ATOM 3607 C C . ALA A 1 488 ? 8.180 -24.202 -7.304 1.00 81.94 488 ALA A C 1
ATOM 3609 O O . ALA A 1 488 ? 8.677 -25.045 -6.566 1.00 81.94 488 ALA A O 1
ATOM 3610 N N . SER A 1 489 ? 8.930 -23.448 -8.110 1.00 81.62 489 SER A N 1
ATOM 3611 C CA . SER A 1 489 ? 10.404 -23.475 -8.149 1.00 81.62 489 SER A CA 1
ATOM 3612 C C . SER A 1 489 ? 11.058 -22.101 -7.976 1.00 81.62 489 SER A C 1
ATOM 3614 O O . SER A 1 489 ? 12.284 -22.015 -8.026 1.00 81.62 489 SER A O 1
ATOM 3616 N N . GLY A 1 490 ? 10.270 -21.046 -7.748 1.00 82.75 490 GLY A N 1
ATOM 3617 C CA . GLY A 1 490 ? 10.736 -19.656 -7.713 1.00 82.75 490 GLY A CA 1
ATOM 3618 C C . GLY A 1 490 ? 10.139 -18.820 -8.853 1.00 82.75 490 GLY A C 1
ATOM 3619 O O . GLY A 1 490 ? 9.179 -19.283 -9.460 1.00 82.75 490 GLY A O 1
ATOM 3620 N N . PRO A 1 491 ? 10.678 -17.617 -9.132 1.00 84.50 491 PRO A N 1
ATOM 3621 C CA . PRO A 1 491 ? 10.210 -16.696 -10.180 1.00 84.50 491 PRO A CA 1
ATOM 3622 C C . PRO A 1 491 ? 9.851 -17.418 -11.470 1.00 84.50 491 PRO A C 1
ATOM 3624 O O . PRO A 1 491 ? 10.684 -18.219 -11.893 1.00 84.50 491 PRO A O 1
ATOM 3627 N N . ASP A 1 492 ? 8.666 -17.178 -12.054 1.00 79.25 492 ASP A N 1
ATOM 3628 C CA . ASP A 1 492 ? 8.237 -17.842 -13.294 1.00 79.25 492 ASP A CA 1
ATOM 3629 C C . ASP A 1 492 ? 9.358 -17.796 -14.348 1.00 79.25 492 ASP A C 1
ATOM 3631 O O . ASP A 1 492 ? 10.107 -16.825 -14.476 1.00 79.25 492 ASP A O 1
ATOM 3635 N N . ALA A 1 493 ? 9.547 -18.928 -15.014 1.00 68.12 493 ALA A N 1
ATOM 3636 C CA . ALA A 1 493 ? 10.543 -19.132 -16.051 1.00 68.12 493 ALA A CA 1
ATOM 3637 C C . ALA A 1 493 ? 9.881 -19.196 -17.437 1.00 68.12 493 ALA A C 1
ATOM 3639 O O . ALA A 1 493 ? 10.552 -19.433 -18.442 1.00 68.12 493 ALA A O 1
ATOM 3640 N N . ASP A 1 494 ? 8.572 -18.993 -17.517 1.00 66.56 494 ASP A N 1
ATOM 3641 C CA . ASP A 1 494 ? 7.937 -18.699 -18.783 1.00 66.56 494 ASP A CA 1
ATOM 3642 C C . ASP A 1 494 ? 8.389 -17.313 -19.256 1.00 66.56 494 ASP A C 1
ATOM 3644 O O . ASP A 1 494 ? 8.538 -16.363 -18.481 1.00 66.56 494 ASP A O 1
ATOM 3648 N N . THR A 1 495 ? 8.674 -17.220 -20.554 1.00 56.56 495 THR A N 1
ATOM 3649 C CA . THR A 1 495 ? 9.059 -15.961 -21.186 1.00 56.56 495 THR A CA 1
ATOM 3650 C C . THR A 1 495 ? 7.922 -14.956 -21.014 1.00 56.56 495 THR A C 1
ATOM 3652 O O . THR A 1 495 ? 6.829 -15.239 -21.517 1.00 56.56 495 THR A O 1
ATOM 3655 N N . PRO A 1 496 ? 8.152 -13.780 -20.404 1.00 56.25 496 PRO A N 1
ATOM 3656 C CA . PRO A 1 496 ? 7.284 -12.644 -20.671 1.00 56.25 496 PRO A CA 1
ATOM 3657 C C . PRO A 1 496 ? 7.324 -12.366 -22.184 1.00 56.25 496 PRO A C 1
ATOM 3659 O O . PRO A 1 496 ? 8.274 -12.764 -22.870 1.00 56.25 496 PRO A O 1
ATOM 3662 N N . ASP A 1 497 ? 6.310 -11.690 -22.731 1.00 59.12 497 ASP A N 1
ATOM 3663 C CA . ASP A 1 497 ? 6.178 -11.446 -24.184 1.00 59.12 497 ASP A CA 1
ATOM 3664 C C . ASP A 1 497 ? 7.439 -10.801 -24.826 1.00 59.12 497 ASP A C 1
ATOM 3666 O O . ASP A 1 497 ? 7.623 -10.826 -26.046 1.00 59.12 497 ASP A O 1
ATOM 3670 N N . ILE A 1 498 ? 8.331 -10.258 -23.992 1.00 56.00 498 ILE A N 1
ATOM 3671 C CA . ILE A 1 498 ? 9.561 -9.531 -24.309 1.00 56.00 498 ILE A CA 1
ATOM 3672 C C . ILE A 1 498 ? 10.861 -10.358 -24.388 1.00 56.00 498 ILE A C 1
ATOM 3674 O O . ILE A 1 498 ? 11.803 -9.881 -25.017 1.00 56.00 498 ILE A O 1
ATOM 3678 N N . GLY A 1 499 ? 10.967 -11.582 -23.848 1.00 56.75 499 GLY A N 1
ATOM 3679 C CA . GLY A 1 499 ? 12.218 -12.370 -23.928 1.00 56.75 499 GLY A CA 1
ATOM 3680 C C . GLY A 1 499 ? 12.622 -13.124 -22.663 1.00 56.75 499 GLY A C 1
ATOM 3681 O O . GLY A 1 499 ? 11.938 -13.040 -21.670 1.00 56.75 499 GLY A O 1
ATOM 3682 N N . ILE A 1 500 ? 13.686 -13.925 -22.749 1.00 58.22 500 ILE A N 1
ATOM 3683 C CA . ILE A 1 500 ? 14.108 -15.007 -21.829 1.00 58.22 500 ILE A CA 1
ATOM 3684 C C . ILE A 1 500 ? 14.106 -14.740 -20.298 1.00 58.22 500 ILE A C 1
ATOM 3686 O O . ILE A 1 500 ? 14.055 -13.627 -19.807 1.00 58.22 500 ILE A O 1
ATOM 3690 N N . THR A 1 501 ? 14.149 -15.838 -19.538 1.00 68.88 501 THR A N 1
ATOM 3691 C CA . THR A 1 501 ? 14.102 -15.928 -18.065 1.00 68.88 501 THR A CA 1
ATOM 3692 C C . THR A 1 501 ? 15.274 -15.256 -17.351 1.00 68.88 501 THR A C 1
ATOM 3694 O O . THR A 1 501 ? 16.396 -15.398 -17.853 1.00 68.88 501 THR A O 1
ATOM 3697 N N . PRO A 1 502 ? 15.107 -14.726 -16.117 1.00 72.00 502 PRO A N 1
ATOM 3698 C CA . PRO A 1 502 ? 13.968 -14.843 -15.182 1.00 72.00 502 PRO A CA 1
ATOM 3699 C C . PRO A 1 502 ? 13.040 -13.607 -15.131 1.00 72.00 502 PRO A C 1
ATOM 3701 O O . PRO A 1 502 ? 13.428 -12.529 -15.560 1.00 72.00 502 PRO A O 1
ATOM 3704 N N . GLN A 1 503 ? 11.859 -13.739 -14.508 1.00 86.19 503 GLN A N 1
ATOM 3705 C CA . GLN A 1 503 ? 10.872 -12.661 -14.249 1.00 86.19 503 GLN A CA 1
ATOM 3706 C C . GLN A 1 503 ? 11.318 -11.627 -13.190 1.00 86.19 503 GLN A C 1
ATOM 3708 O O . GLN A 1 503 ? 10.535 -11.190 -12.343 1.00 86.19 503 GLN A O 1
ATOM 3713 N N . ILE A 1 504 ? 12.601 -11.264 -13.199 1.00 89.88 504 ILE A N 1
ATOM 3714 C CA . ILE A 1 504 ? 13.183 -10.245 -12.330 1.00 89.88 504 ILE A CA 1
ATOM 3715 C C . ILE A 1 504 ? 14.004 -9.289 -13.187 1.00 89.88 504 ILE A C 1
ATOM 3717 O O . ILE A 1 504 ? 14.986 -9.695 -13.814 1.00 89.88 504 ILE A O 1
ATOM 3721 N N . TYR A 1 505 ? 13.650 -8.010 -13.138 1.00 90.44 505 TYR A N 1
ATOM 3722 C CA . TYR A 1 505 ? 14.437 -6.936 -13.723 1.00 90.44 505 TYR A CA 1
ATOM 3723 C C . TYR A 1 505 ? 15.352 -6.301 -12.671 1.00 90.44 505 TYR A C 1
ATOM 3725 O O . TYR A 1 505 ? 14.900 -5.913 -11.597 1.00 90.44 505 TYR A O 1
ATOM 3733 N N . TYR A 1 506 ? 16.641 -6.179 -12.997 1.00 91.56 506 TYR A N 1
ATOM 3734 C CA . TYR A 1 506 ? 17.638 -5.482 -12.184 1.00 91.56 506 TYR A CA 1
ATOM 3735 C C . TYR A 1 506 ? 17.927 -4.111 -12.797 1.00 91.56 506 TYR A C 1
ATOM 3737 O O . TYR A 1 506 ? 18.561 -4.028 -13.852 1.00 91.56 506 TYR A O 1
ATOM 3745 N N . GLY A 1 507 ? 17.473 -3.049 -12.137 1.00 89.94 507 GLY A N 1
ATOM 3746 C CA . GLY A 1 507 ? 17.662 -1.665 -12.556 1.00 89.94 507 GLY A CA 1
ATOM 3747 C C . GLY A 1 507 ? 16.440 -0.776 -12.318 1.00 89.94 507 GLY A C 1
ATOM 3748 O O . GLY A 1 507 ? 15.365 -1.233 -11.931 1.00 89.94 507 GLY A O 1
ATOM 3749 N N . ALA A 1 508 ? 16.615 0.517 -12.578 1.00 89.81 508 ALA A N 1
ATOM 3750 C CA . ALA A 1 508 ? 15.594 1.536 -12.409 1.00 89.81 508 ALA A CA 1
ATOM 3751 C C . ALA A 1 508 ? 14.433 1.307 -13.405 1.00 89.81 508 ALA A C 1
ATOM 3753 O O . ALA A 1 508 ? 14.682 1.217 -14.619 1.00 89.81 508 ALA A O 1
ATOM 3754 N N . PRO A 1 509 ? 13.171 1.221 -12.938 1.00 89.88 509 PRO A N 1
ATOM 3755 C CA . PRO A 1 509 ? 11.995 0.937 -13.768 1.00 89.88 509 PRO A CA 1
ATOM 3756 C C . PRO A 1 509 ? 11.427 2.201 -14.445 1.00 89.88 509 PRO A C 1
ATOM 3758 O O . PRO A 1 509 ? 10.235 2.500 -14.368 1.00 89.88 509 PRO A O 1
ATOM 3761 N N . ILE A 1 510 ? 12.284 2.971 -15.123 1.00 92.25 510 ILE A N 1
ATOM 3762 C CA . ILE A 1 510 ? 11.894 4.188 -15.856 1.00 92.25 510 ILE A CA 1
ATOM 3763 C C . ILE A 1 510 ? 11.406 3.780 -17.248 1.00 92.25 510 ILE A C 1
ATOM 3765 O O . ILE A 1 510 ? 12.129 3.878 -18.242 1.00 92.25 510 ILE A O 1
ATOM 3769 N N . ASN A 1 511 ? 10.171 3.283 -17.300 1.00 92.44 511 ASN A N 1
ATOM 3770 C CA . ASN A 1 511 ? 9.581 2.676 -18.497 1.00 92.44 511 ASN A CA 1
ATOM 3771 C C . ASN A 1 511 ? 8.613 3.608 -19.249 1.00 92.44 511 ASN A C 1
ATOM 3773 O O . ASN A 1 511 ? 8.205 3.306 -20.371 1.00 92.44 511 ASN A O 1
ATOM 3777 N N . ASP A 1 512 ? 8.234 4.749 -18.666 1.00 90.56 512 ASP A N 1
ATOM 3778 C CA . ASP A 1 512 ? 7.334 5.696 -19.329 1.00 90.56 512 ASP A CA 1
ATOM 3779 C C . ASP A 1 512 ? 7.965 6.211 -20.620 1.00 90.56 512 ASP A C 1
ATOM 3781 O O . ASP A 1 512 ? 9.067 6.760 -20.619 1.00 90.56 512 ASP A O 1
ATOM 3785 N N . GLY A 1 513 ? 7.258 6.040 -21.736 1.00 92.31 513 GLY A N 1
ATOM 3786 C CA . GLY A 1 513 ? 7.752 6.400 -23.062 1.00 92.31 513 GLY A CA 1
ATOM 3787 C C . GLY A 1 513 ? 8.923 5.549 -23.567 1.00 92.31 513 GLY A C 1
ATOM 3788 O O . GLY A 1 513 ? 9.544 5.917 -24.562 1.00 92.31 513 GLY A O 1
ATOM 3789 N N . LEU A 1 514 ? 9.254 4.432 -22.915 1.00 94.69 514 LEU A N 1
ATOM 3790 C CA . LEU A 1 514 ? 10.319 3.535 -23.355 1.00 94.69 514 LEU A CA 1
ATOM 3791 C C . LEU A 1 514 ? 9.887 2.807 -24.642 1.00 94.69 514 LEU A C 1
ATOM 3793 O O . LEU A 1 514 ? 8.847 2.153 -24.708 1.00 94.69 514 LEU A O 1
ATOM 3797 N N . ALA A 1 515 ? 10.674 2.981 -25.699 1.00 94.62 515 ALA A N 1
ATOM 3798 C CA . ALA A 1 515 ? 10.408 2.466 -27.041 1.00 94.62 515 ALA A CA 1
ATOM 3799 C C . ALA A 1 515 ? 11.320 1.288 -27.422 1.00 94.62 515 ALA A C 1
ATOM 3801 O O . ALA A 1 515 ? 10.985 0.518 -28.320 1.00 94.62 515 ALA A O 1
ATOM 3802 N N . GLY A 1 516 ? 12.477 1.164 -26.770 1.00 93.88 516 GLY A N 1
ATOM 3803 C CA . GLY A 1 516 ? 13.393 0.041 -26.932 1.00 93.88 516 GLY A CA 1
ATOM 3804 C C . GLY A 1 516 ? 14.414 0.005 -25.802 1.00 93.88 516 GLY A C 1
ATOM 3805 O O . GLY A 1 516 ? 14.922 1.055 -25.403 1.00 93.88 516 GLY A O 1
ATOM 3806 N N . HIS A 1 517 ? 14.707 -1.186 -25.286 1.00 94.12 517 HIS A N 1
ATOM 3807 C CA . HIS A 1 517 ? 15.668 -1.383 -24.204 1.00 94.12 517 HIS A CA 1
ATOM 3808 C C . HIS A 1 517 ? 16.394 -2.715 -24.344 1.00 94.12 517 HIS A C 1
ATOM 3810 O O . HIS A 1 517 ? 15.778 -3.771 -24.248 1.00 94.12 517 HIS A O 1
ATOM 3816 N N . TRP A 1 518 ? 17.712 -2.662 -24.520 1.00 94.06 518 TRP A N 1
ATOM 3817 C CA . TRP A 1 518 ? 18.557 -3.851 -24.605 1.00 94.06 518 TRP A CA 1
ATOM 3818 C C . TRP A 1 518 ? 19.726 -3.718 -23.628 1.00 94.06 518 TRP A C 1
ATOM 3820 O O . TRP A 1 518 ? 20.583 -2.854 -23.828 1.00 94.06 518 TRP A O 1
ATOM 3830 N N . THR A 1 519 ? 19.778 -4.561 -22.588 1.00 92.25 519 THR A N 1
ATOM 3831 C CA . THR A 1 519 ? 20.955 -4.606 -21.696 1.00 92.25 519 THR A CA 1
ATOM 3832 C C . THR A 1 519 ? 22.130 -5.319 -22.276 1.00 92.25 519 THR A C 1
ATOM 3834 O O . THR A 1 519 ? 23.259 -4.920 -22.039 1.00 92.25 519 THR A O 1
ATOM 3837 N N . PHE A 1 520 ? 21.848 -6.364 -23.043 1.00 93.88 520 PHE A N 1
ATOM 3838 C CA . PHE A 1 520 ? 22.833 -7.369 -23.395 1.00 93.88 520 PHE A CA 1
ATOM 3839 C C . PHE A 1 520 ? 23.304 -8.239 -22.226 1.00 93.88 520 PHE A C 1
ATOM 3841 O O . PHE A 1 520 ? 24.358 -8.871 -22.313 1.00 93.88 520 PHE A O 1
ATOM 3848 N N . ASP A 1 521 ? 22.489 -8.329 -21.175 1.00 91.69 521 ASP A N 1
ATOM 3849 C CA . ASP A 1 521 ? 22.672 -9.315 -20.115 1.00 91.69 521 ASP A CA 1
ATOM 3850 C C . ASP A 1 521 ? 22.441 -10.724 -20.647 1.00 91.69 521 ASP A C 1
ATOM 3852 O O . ASP A 1 521 ? 21.708 -10.937 -21.619 1.00 91.69 521 ASP A O 1
ATOM 3856 N N . THR A 1 522 ? 23.049 -11.703 -19.991 1.00 89.62 522 THR A N 1
ATOM 3857 C CA . THR A 1 522 ? 22.936 -13.123 -20.334 1.00 89.62 522 THR A CA 1
ATOM 3858 C C . THR A 1 522 ? 21.489 -13.587 -20.213 1.00 89.62 522 THR A C 1
ATOM 3860 O O . THR A 1 522 ? 21.020 -14.376 -21.029 1.00 89.62 522 THR A O 1
ATOM 3863 N N . GLU A 1 523 ? 20.756 -13.046 -19.238 1.00 86.00 523 GLU A N 1
ATOM 3864 C CA . GLU A 1 523 ? 19.323 -13.271 -19.057 1.00 86.00 523 GLU A CA 1
ATOM 3865 C C . GLU A 1 523 ? 18.459 -12.646 -20.145 1.00 86.00 523 GLU A C 1
ATOM 3867 O O . GLU A 1 523 ? 17.279 -12.941 -20.165 1.00 86.00 523 GLU A O 1
ATOM 3872 N N . TRP A 1 524 ? 19.004 -11.811 -21.037 1.00 88.19 524 TRP A N 1
ATOM 3873 C CA . TRP A 1 524 ? 18.258 -11.120 -22.101 1.00 88.19 524 TRP A CA 1
ATOM 3874 C C . TRP A 1 524 ? 18.954 -11.184 -23.466 1.00 88.19 524 TRP A C 1
ATOM 3876 O O . TRP A 1 524 ? 18.621 -10.440 -24.394 1.00 88.19 524 TRP A O 1
ATOM 3886 N N . THR A 1 525 ? 19.902 -12.111 -23.622 1.00 91.12 525 THR A N 1
ATOM 3887 C CA . THR A 1 525 ? 20.677 -12.301 -24.850 1.00 91.12 525 THR A CA 1
ATOM 3888 C C . THR A 1 525 ? 20.924 -13.780 -25.121 1.00 91.12 525 THR A C 1
ATOM 3890 O O . THR A 1 525 ? 21.232 -14.564 -24.233 1.00 91.12 525 THR A O 1
ATOM 3893 N N . THR A 1 526 ? 20.818 -14.174 -26.384 1.00 92.31 526 THR A N 1
ATOM 3894 C CA . THR A 1 526 ? 21.203 -15.499 -26.891 1.00 92.31 526 THR A CA 1
ATOM 3895 C C . THR A 1 526 ? 22.241 -15.340 -27.998 1.00 92.31 526 THR A C 1
ATOM 3897 O O . THR A 1 526 ? 22.542 -14.226 -28.422 1.00 92.31 526 THR A O 1
ATOM 3900 N N . ASP A 1 527 ? 22.744 -16.448 -28.545 1.00 94.31 527 ASP A N 1
ATOM 3901 C CA . ASP A 1 527 ? 23.691 -16.415 -29.668 1.00 94.31 527 ASP A CA 1
ATOM 3902 C C . ASP A 1 527 ? 23.163 -15.700 -30.923 1.00 94.31 527 ASP A C 1
ATOM 3904 O O . ASP A 1 527 ? 23.952 -15.332 -31.790 1.00 94.31 527 ASP A O 1
ATOM 3908 N N . THR A 1 528 ? 21.846 -15.508 -31.045 1.00 94.06 528 THR A N 1
ATOM 3909 C CA . THR A 1 528 ? 21.220 -14.896 -32.227 1.00 94.06 528 THR A CA 1
ATOM 3910 C C . THR A 1 528 ? 20.324 -13.706 -31.920 1.00 94.06 528 THR A C 1
ATOM 3912 O O . THR A 1 528 ? 19.912 -13.015 -32.854 1.00 94.06 528 THR A O 1
ATOM 3915 N N . THR A 1 529 ? 19.973 -13.462 -30.656 1.00 93.81 529 THR A N 1
ATOM 3916 C CA . THR A 1 529 ? 18.904 -12.516 -30.310 1.00 93.81 529 THR A CA 1
ATOM 3917 C C . THR A 1 529 ? 19.238 -11.707 -29.064 1.00 93.81 529 THR A C 1
ATOM 3919 O O . THR A 1 529 ? 19.554 -12.293 -28.036 1.00 93.81 529 THR A O 1
ATOM 3922 N N . ALA A 1 530 ? 19.124 -10.381 -29.157 1.00 94.06 530 ALA A N 1
ATOM 3923 C CA . ALA A 1 530 ? 19.069 -9.462 -28.021 1.00 94.06 530 ALA A CA 1
ATOM 3924 C C . ALA A 1 530 ? 17.605 -9.086 -27.792 1.00 94.06 530 ALA A C 1
ATOM 3926 O O . ALA A 1 530 ? 16.957 -8.550 -28.695 1.00 94.06 530 ALA A O 1
ATOM 3927 N N . TYR A 1 531 ? 17.074 -9.396 -26.620 1.00 91.62 531 TYR A N 1
ATOM 3928 C CA . TYR A 1 531 ? 15.660 -9.220 -26.316 1.00 91.62 531 TYR A CA 1
ATOM 3929 C C . TYR A 1 531 ? 15.351 -7.791 -25.858 1.00 91.62 531 TYR A C 1
ATOM 3931 O O . TYR A 1 531 ? 16.155 -7.170 -25.166 1.00 91.62 531 TYR A O 1
ATOM 3939 N N . ASP A 1 532 ? 14.214 -7.257 -26.306 1.00 91.44 532 ASP A N 1
ATOM 3940 C CA . ASP A 1 532 ? 13.762 -5.899 -25.998 1.00 91.44 532 ASP A CA 1
ATOM 3941 C C . ASP A 1 532 ? 12.900 -5.871 -24.742 1.00 91.44 532 ASP A C 1
ATOM 3943 O O . ASP A 1 532 ? 11.765 -6.334 -24.766 1.00 91.44 532 ASP A O 1
ATOM 3947 N N . ARG A 1 533 ? 13.396 -5.230 -23.687 1.00 89.62 533 ARG A N 1
ATOM 3948 C CA . ARG A 1 533 ? 12.709 -5.137 -22.394 1.00 89.62 533 ARG A CA 1
ATOM 3949 C C . ARG A 1 533 ? 11.699 -4.001 -22.284 1.00 89.62 533 ARG A C 1
ATOM 3951 O O . ARG A 1 533 ? 11.070 -3.832 -21.249 1.00 89.62 533 ARG A O 1
ATOM 3958 N N . SER A 1 534 ? 11.509 -3.213 -23.340 1.00 90.12 534 SER A N 1
ATOM 3959 C CA . SER A 1 534 ? 10.602 -2.060 -23.293 1.00 90.12 534 SER A CA 1
ATOM 3960 C C . SER A 1 534 ? 9.108 -2.409 -23.298 1.00 90.12 534 SER A C 1
ATOM 3962 O O . SER A 1 534 ? 8.276 -1.510 -23.201 1.00 90.12 534 SER A O 1
ATOM 3964 N N . GLY A 1 535 ? 8.743 -3.682 -23.484 1.00 87.81 535 GLY A N 1
ATOM 3965 C CA . GLY A 1 535 ? 7.351 -4.090 -23.722 1.00 87.81 535 GLY A CA 1
ATOM 3966 C C . GLY A 1 535 ? 6.907 -3.968 -25.182 1.00 87.81 535 GLY A C 1
ATOM 3967 O O . GLY A 1 535 ? 5.786 -4.337 -25.515 1.00 87.81 535 GLY A O 1
ATOM 3968 N N . GLN A 1 536 ? 7.768 -3.465 -26.074 1.00 90.00 536 GLN A N 1
ATOM 3969 C CA . GLN A 1 536 ? 7.411 -3.185 -27.470 1.00 90.00 536 GLN A CA 1
ATOM 3970 C C . GLN A 1 536 ? 7.770 -4.315 -28.447 1.00 90.00 536 GLN A C 1
ATOM 3972 O O . GLN A 1 536 ? 7.451 -4.226 -29.635 1.00 90.00 536 GLN A O 1
ATOM 3977 N N . GLY A 1 537 ? 8.444 -5.368 -27.976 1.00 89.25 537 GLY A N 1
ATOM 3978 C CA . GLY A 1 537 ? 8.777 -6.550 -28.775 1.00 89.25 537 GLY A CA 1
ATOM 3979 C C . GLY A 1 537 ? 9.826 -6.311 -29.869 1.00 89.25 537 GLY A C 1
ATOM 3980 O O . GLY A 1 537 ? 9.887 -7.068 -30.842 1.00 89.25 537 GLY A O 1
ATOM 3981 N N . ASN A 1 538 ? 10.670 -5.282 -29.744 1.00 92.12 538 ASN A N 1
ATOM 3982 C CA . ASN A 1 538 ? 11.713 -4.935 -30.716 1.00 92.12 538 ASN A CA 1
ATOM 3983 C C . ASN A 1 538 ? 12.967 -5.805 -30.559 1.00 92.12 538 ASN A C 1
ATOM 3985 O O . ASN A 1 538 ? 14.082 -5.303 -30.428 1.00 92.12 538 ASN A O 1
ATOM 3989 N N . ASN A 1 539 ? 12.807 -7.126 -30.579 1.00 92.81 539 ASN A N 1
ATOM 3990 C CA . ASN A 1 539 ? 13.922 -8.060 -30.431 1.00 92.81 539 ASN A CA 1
ATOM 3991 C C . ASN A 1 539 ? 14.938 -7.892 -31.574 1.00 92.81 539 ASN A C 1
ATOM 3993 O O . ASN A 1 539 ? 14.600 -7.930 -32.760 1.00 92.81 539 ASN A O 1
ATOM 3997 N N . GLY A 1 540 ? 16.205 -7.703 -31.214 1.00 94.38 540 GLY A N 1
ATOM 3998 C CA . GLY A 1 540 ? 17.313 -7.523 -32.140 1.00 94.38 540 GLY A CA 1
ATOM 3999 C C . GLY A 1 540 ? 17.899 -8.847 -32.598 1.00 94.38 540 GLY A C 1
ATOM 4000 O O . GLY A 1 540 ? 18.157 -9.730 -31.791 1.00 94.38 540 GLY A O 1
ATOM 4001 N N . THR A 1 541 ? 18.166 -8.982 -33.895 1.00 96.00 541 THR A N 1
ATOM 4002 C CA . THR A 1 541 ? 18.894 -10.132 -34.452 1.00 96.00 541 THR A CA 1
ATOM 4003 C C . THR A 1 541 ? 20.387 -9.835 -34.490 1.00 96.00 541 THR A C 1
ATOM 4005 O O . THR A 1 541 ? 20.796 -8.895 -35.174 1.00 96.00 541 THR A O 1
ATOM 4008 N N . LEU A 1 542 ? 21.196 -10.639 -33.799 1.00 96.88 542 LEU A N 1
ATOM 4009 C CA . LEU A 1 542 ? 22.658 -10.572 -33.847 1.00 96.88 542 LEU A CA 1
ATOM 4010 C C . LEU A 1 542 ? 23.153 -11.191 -35.162 1.00 96.88 542 LEU A C 1
ATOM 4012 O O . LEU A 1 542 ? 22.729 -12.273 -35.569 1.00 96.88 542 LEU A O 1
ATOM 4016 N N . THR A 1 543 ? 24.042 -10.487 -35.861 1.00 95.25 543 THR A N 1
ATOM 4017 C CA . THR A 1 543 ? 24.543 -10.874 -37.186 1.00 95.25 543 THR A CA 1
ATOM 4018 C C . THR A 1 543 ? 26.055 -10.685 -37.297 1.00 95.25 543 THR A C 1
ATOM 4020 O O . THR A 1 543 ? 26.687 -10.038 -36.464 1.00 95.25 543 THR A O 1
ATOM 4023 N N . GLY A 1 544 ? 26.657 -11.285 -38.331 1.00 94.19 544 GLY A N 1
ATOM 4024 C CA . GLY A 1 544 ? 28.095 -11.162 -38.592 1.00 94.19 544 GLY A CA 1
ATOM 4025 C C . GLY A 1 544 ? 28.993 -12.025 -37.704 1.00 94.19 544 GLY A C 1
ATOM 4026 O O . GLY A 1 544 ? 30.205 -11.905 -37.793 1.00 94.19 544 GLY A O 1
ATOM 4027 N N . GLY A 1 545 ? 28.424 -12.927 -36.902 1.00 94.69 545 GLY A N 1
ATOM 4028 C CA . GLY A 1 545 ? 29.172 -13.720 -35.921 1.00 94.69 545 GLY A CA 1
ATOM 4029 C C . GLY A 1 545 ? 29.126 -13.146 -34.504 1.00 94.69 545 GLY A C 1
ATOM 4030 O O . GLY A 1 545 ? 29.630 -13.798 -33.594 1.00 94.69 545 GLY A O 1
ATOM 4031 N N . LEU A 1 546 ? 28.470 -11.993 -34.317 1.00 97.12 546 LEU A N 1
ATOM 4032 C CA . LEU A 1 546 ? 28.113 -11.476 -33.000 1.00 97.12 546 LEU A CA 1
ATOM 4033 C C . LEU A 1 546 ? 27.236 -12.507 -32.272 1.00 97.12 546 LEU A C 1
ATOM 4035 O O . LEU A 1 546 ? 26.249 -12.974 -32.836 1.00 97.12 546 LEU A O 1
ATOM 4039 N N . SER A 1 547 ? 27.621 -12.880 -31.056 1.00 96.06 547 SER A N 1
ATOM 4040 C CA . SER A 1 547 ? 26.967 -13.912 -30.234 1.00 96.06 547 SER A CA 1
ATOM 4041 C C . SER A 1 547 ? 27.304 -13.708 -28.751 1.00 96.06 547 SER A C 1
ATOM 4043 O O . SER A 1 547 ? 28.012 -12.758 -28.407 1.00 96.06 547 SER A O 1
ATOM 4045 N N . LEU A 1 548 ? 26.886 -14.625 -27.869 1.00 95.12 548 LEU A N 1
ATOM 4046 C CA . LEU A 1 548 ? 27.279 -14.592 -26.453 1.00 95.12 548 LEU A CA 1
ATOM 4047 C C . LEU A 1 548 ? 28.798 -14.713 -26.251 1.00 95.12 548 LEU A C 1
ATOM 4049 O O . LEU A 1 548 ? 29.327 -14.257 -25.243 1.00 95.12 548 LEU A O 1
ATOM 4053 N N . ALA A 1 549 ? 29.540 -15.251 -27.225 1.00 96.62 549 ALA A N 1
ATOM 4054 C CA . ALA A 1 549 ? 31.004 -15.279 -27.173 1.00 96.62 549 ALA A CA 1
ATOM 4055 C C . ALA A 1 549 ? 31.646 -13.877 -27.204 1.00 96.62 549 ALA A C 1
ATOM 4057 O O . ALA A 1 549 ? 32.827 -13.734 -26.885 1.00 96.62 549 ALA A O 1
ATOM 4058 N N . ASN A 1 550 ? 30.887 -12.854 -27.604 1.00 97.12 550 ASN A N 1
ATOM 4059 C CA . ASN A 1 550 ? 31.307 -11.454 -27.628 1.00 97.12 550 ASN A CA 1
ATOM 4060 C C . ASN A 1 550 ? 30.806 -10.666 -26.415 1.00 97.12 550 ASN A C 1
ATOM 4062 O O . ASN A 1 550 ? 30.995 -9.450 -26.361 1.00 97.12 550 ASN A O 1
ATOM 4066 N N . GLN A 1 551 ? 30.161 -11.341 -25.466 1.00 96.62 551 GLN A N 1
ATOM 4067 C CA . GLN A 1 551 ? 29.712 -10.718 -24.240 1.00 96.62 551 GLN A CA 1
ATOM 4068 C C . GLN A 1 551 ? 30.910 -10.429 -23.328 1.00 96.62 551 GLN A C 1
ATOM 4070 O O . GLN A 1 551 ? 31.830 -11.238 -23.181 1.00 96.62 551 GLN A O 1
ATOM 4075 N N . VAL A 1 552 ? 30.920 -9.246 -22.729 1.00 96.44 552 VAL A N 1
ATOM 4076 C CA . VAL A 1 552 ? 31.976 -8.770 -21.832 1.00 96.44 552 VAL A CA 1
ATOM 4077 C C . VAL A 1 552 ? 31.355 -8.211 -20.558 1.00 96.44 552 VAL A C 1
ATOM 4079 O O . VAL A 1 552 ? 30.157 -7.953 -20.510 1.00 96.44 552 VAL A O 1
ATOM 4082 N N . ALA A 1 553 ? 32.168 -8.003 -19.519 1.00 94.75 553 ALA A N 1
ATOM 4083 C CA . ALA A 1 553 ? 31.705 -7.313 -18.318 1.00 94.75 553 ALA A CA 1
ATOM 4084 C C . ALA A 1 553 ? 31.239 -5.889 -18.675 1.00 94.75 553 ALA A C 1
ATOM 4086 O O . ALA A 1 553 ? 32.019 -5.097 -19.219 1.00 94.75 553 ALA A O 1
ATOM 4087 N N . GLY A 1 554 ? 29.974 -5.611 -18.377 1.00 90.69 554 GLY A N 1
ATOM 4088 C CA . GLY A 1 554 ? 29.308 -4.321 -18.489 1.00 90.69 554 GLY A CA 1
ATOM 4089 C C . GLY A 1 554 ? 29.455 -3.488 -17.221 1.00 90.69 554 GLY A C 1
ATOM 4090 O O . GLY A 1 554 ? 30.096 -3.886 -16.247 1.00 90.69 554 GLY A O 1
ATOM 4091 N N . GLN A 1 555 ? 28.885 -2.289 -17.252 1.00 88.75 555 GLN A N 1
ATOM 4092 C CA . GLN A 1 555 ? 28.657 -1.488 -16.048 1.00 88.75 555 GLN A CA 1
ATOM 4093 C C . GLN A 1 555 ? 27.376 -1.917 -15.357 1.00 88.75 555 GLN A C 1
ATOM 4095 O O . GLN A 1 555 ? 27.339 -1.997 -14.133 1.00 88.75 555 GLN A O 1
ATOM 4100 N N . ASN A 1 556 ? 26.365 -2.241 -16.157 1.00 88.38 556 ASN A N 1
ATOM 4101 C CA . ASN A 1 556 ? 25.074 -2.700 -15.699 1.00 88.38 556 ASN A CA 1
ATOM 4102 C C . ASN A 1 556 ? 24.968 -4.213 -15.902 1.00 88.38 556 ASN A C 1
ATOM 4104 O O . ASN A 1 556 ? 24.008 -4.690 -16.485 1.00 88.38 556 ASN A O 1
ATOM 4108 N N . ARG A 1 557 ? 25.966 -4.936 -15.364 1.00 90.25 557 ARG A N 1
ATOM 4109 C CA . ARG A 1 557 ? 26.216 -6.386 -15.478 1.00 90.25 557 ARG A CA 1
ATOM 4110 C C . ARG A 1 557 ? 26.996 -6.804 -16.722 1.00 90.25 557 ARG A C 1
ATOM 4112 O O . ARG A 1 557 ? 28.225 -6.867 -16.632 1.00 90.25 557 ARG A O 1
ATOM 4119 N N . GLU A 1 558 ? 26.355 -7.119 -17.844 1.00 94.00 558 GLU A N 1
ATOM 4120 C CA . GLU A 1 558 ? 27.045 -7.574 -19.058 1.00 94.00 558 GLU A CA 1
ATOM 4121 C C . GLU A 1 558 ? 26.811 -6.650 -20.259 1.00 94.00 558 GLU A C 1
ATOM 4123 O O . GLU A 1 558 ? 26.014 -5.729 -20.224 1.00 94.00 558 GLU A O 1
ATOM 4128 N N . ALA A 1 559 ? 27.597 -6.837 -21.316 1.00 96.19 559 ALA A N 1
ATOM 4129 C CA . ALA A 1 559 ? 27.644 -5.952 -22.472 1.00 96.19 559 ALA A CA 1
ATOM 4130 C C . ALA A 1 559 ? 28.065 -6.694 -23.740 1.00 96.19 559 ALA A C 1
ATOM 4132 O O . ALA A 1 559 ? 28.641 -7.775 -23.642 1.00 96.19 559 AL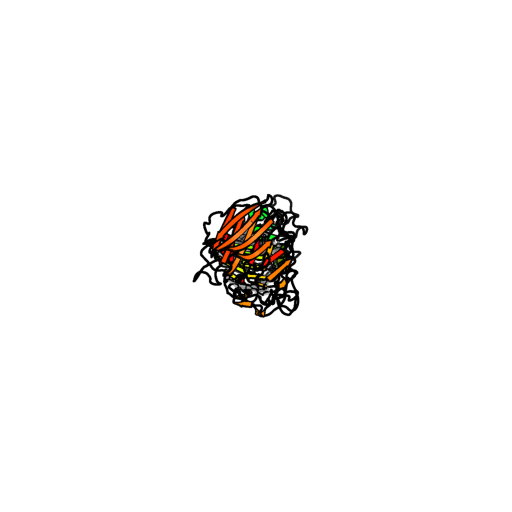A A O 1
ATOM 4133 N N . LEU A 1 560 ? 27.922 -6.080 -24.920 1.00 97.25 560 LEU A N 1
ATOM 4134 C CA . LEU A 1 560 ? 28.461 -6.627 -26.177 1.00 97.25 560 LEU A CA 1
ATOM 4135 C C . LEU A 1 560 ? 29.667 -5.848 -26.708 1.00 97.25 560 LEU A C 1
ATOM 4137 O O . LEU A 1 560 ? 29.677 -4.616 -26.708 1.00 97.25 560 LEU A O 1
ATOM 4141 N N . ASP A 1 561 ? 30.656 -6.594 -27.216 1.00 97.06 561 ASP A N 1
ATOM 4142 C CA . ASP A 1 561 ? 31.849 -6.088 -27.906 1.00 97.06 561 ASP A CA 1
ATOM 4143 C C . ASP A 1 561 ? 31.721 -6.229 -29.441 1.00 97.06 561 ASP A C 1
ATOM 4145 O O . ASP A 1 561 ? 31.596 -7.327 -30.002 1.00 97.06 561 ASP A O 1
ATOM 4149 N N . PHE A 1 562 ? 31.732 -5.094 -30.137 1.00 96.94 562 PHE A N 1
ATOM 4150 C CA . PHE A 1 562 ? 31.560 -4.975 -31.582 1.00 96.94 562 PHE A CA 1
ATOM 4151 C C . PHE A 1 562 ? 32.912 -4.809 -32.277 1.00 96.94 562 PHE A C 1
ATOM 4153 O O . PHE A 1 562 ? 33.719 -3.957 -31.908 1.00 96.94 562 PHE A O 1
ATOM 4160 N N . ASP A 1 563 ? 33.134 -5.581 -33.342 1.00 95.00 563 ASP A N 1
ATOM 4161 C CA . ASP A 1 563 ? 34.441 -5.712 -33.997 1.00 95.00 563 ASP A CA 1
ATOM 4162 C C . ASP A 1 563 ? 34.753 -4.640 -35.057 1.00 95.00 563 ASP A C 1
ATOM 4164 O O . ASP A 1 563 ? 35.847 -4.617 -35.620 1.00 95.00 563 ASP A O 1
ATOM 4168 N N . GLY A 1 564 ? 33.793 -3.773 -35.394 1.00 93.94 564 GLY A N 1
ATOM 4169 C CA . GLY A 1 564 ? 33.952 -2.762 -36.442 1.00 93.94 564 GLY A CA 1
ATOM 4170 C C . GLY A 1 564 ? 34.035 -3.292 -37.876 1.00 93.94 564 GLY A C 1
ATOM 4171 O O . GLY A 1 564 ? 34.237 -2.487 -38.798 1.00 93.94 564 GLY A O 1
ATOM 4172 N N . ILE A 1 565 ? 33.862 -4.598 -38.100 1.00 93.69 565 ILE A N 1
ATOM 4173 C CA . ILE A 1 565 ? 33.977 -5.243 -39.414 1.00 93.69 565 ILE A CA 1
ATOM 4174 C C . ILE A 1 565 ? 32.613 -5.734 -39.882 1.00 93.69 565 ILE A C 1
ATOM 4176 O O . ILE A 1 565 ? 32.169 -5.343 -40.965 1.00 93.69 565 ILE A O 1
ATOM 4180 N N . ASN A 1 566 ? 31.949 -6.586 -39.102 1.00 92.62 566 ASN A N 1
ATOM 4181 C CA . ASN A 1 566 ? 30.680 -7.195 -39.499 1.00 92.62 566 ASN A CA 1
ATOM 4182 C C . ASN A 1 566 ? 29.697 -7.438 -38.340 1.00 92.62 566 ASN A C 1
ATOM 4184 O O . ASN A 1 566 ? 28.550 -7.774 -38.637 1.00 92.62 566 ASN A O 1
ATOM 4188 N N . HIS A 1 567 ? 30.086 -7.231 -37.075 1.00 95.81 567 HIS A N 1
ATOM 4189 C CA . HIS A 1 567 ? 29.169 -7.323 -35.936 1.00 95.81 567 HIS A CA 1
ATOM 4190 C C . HIS A 1 567 ? 28.083 -6.243 -36.017 1.00 95.81 567 HIS A C 1
ATOM 4192 O O . HIS A 1 567 ? 28.378 -5.046 -36.098 1.00 95.81 567 HIS A O 1
ATOM 4198 N N . LEU A 1 568 ? 26.821 -6.673 -35.999 1.00 93.62 568 LEU A N 1
ATOM 4199 C CA . LEU A 1 568 ? 25.646 -5.827 -36.216 1.00 93.62 568 LEU A CA 1
ATOM 4200 C C . LEU A 1 568 ? 24.421 -6.454 -35.548 1.00 93.62 568 LEU A C 1
ATOM 4202 O O . LEU A 1 568 ? 24.202 -7.659 -35.686 1.00 93.62 568 LEU A O 1
ATOM 4206 N N . ILE A 1 569 ? 23.588 -5.626 -34.911 1.00 96.12 569 ILE A N 1
ATOM 4207 C CA . ILE A 1 569 ? 22.244 -6.027 -34.470 1.00 96.12 569 ILE A CA 1
ATOM 4208 C C . ILE A 1 569 ? 21.212 -5.336 -35.353 1.00 96.12 569 ILE A C 1
ATOM 4210 O O . ILE A 1 569 ? 21.258 -4.117 -35.515 1.00 96.12 569 ILE A O 1
ATOM 4214 N N . THR A 1 570 ? 20.282 -6.096 -35.930 1.00 93.69 570 THR A N 1
ATOM 4215 C CA . THR A 1 570 ? 19.207 -5.553 -36.775 1.00 93.69 570 THR A CA 1
ATOM 4216 C C . THR A 1 570 ? 17.841 -5.770 -36.149 1.00 93.69 570 THR A C 1
ATOM 4218 O O . THR A 1 570 ? 17.541 -6.881 -35.720 1.00 93.69 570 THR A O 1
ATOM 4221 N N . TYR A 1 571 ? 16.989 -4.750 -36.207 1.00 91.56 571 TYR A N 1
ATOM 4222 C CA . TYR A 1 571 ? 15.631 -4.773 -35.644 1.00 91.56 571 TYR A CA 1
ATOM 4223 C C . TYR A 1 571 ? 14.540 -4.753 -36.725 1.00 91.56 571 TYR A C 1
ATOM 4225 O O . TYR A 1 571 ? 13.350 -4.702 -36.437 1.00 91.56 571 TYR A O 1
ATOM 4233 N N . GLY A 1 572 ? 14.933 -4.760 -38.002 1.00 87.00 572 GLY A N 1
ATOM 4234 C CA . GLY A 1 572 ? 14.004 -4.560 -39.110 1.00 87.00 572 GLY A CA 1
ATOM 4235 C C . GLY A 1 572 ? 13.556 -3.100 -39.201 1.00 87.00 572 GLY A C 1
ATOM 4236 O O . GLY A 1 572 ? 14.391 -2.218 -39.402 1.00 87.00 572 GLY A O 1
ATOM 4237 N N . ASN A 1 573 ? 12.245 -2.868 -39.118 1.00 83.69 573 ASN A N 1
ATOM 4238 C CA . ASN A 1 573 ? 11.617 -1.544 -39.215 1.00 83.69 573 ASN A CA 1
ATOM 4239 C C . ASN A 1 573 ? 10.359 -1.471 -38.319 1.00 83.69 573 ASN A C 1
ATOM 4241 O O . ASN A 1 573 ? 9.236 -1.471 -38.840 1.00 83.69 573 ASN A O 1
ATOM 4245 N N . PRO A 1 574 ? 10.519 -1.509 -36.985 1.00 87.25 574 PRO A N 1
ATOM 4246 C CA . PRO A 1 574 ? 9.390 -1.527 -36.066 1.00 87.25 574 PRO A CA 1
ATOM 4247 C C . PRO A 1 574 ? 8.760 -0.138 -35.906 1.00 87.25 574 PRO A C 1
ATOM 4249 O O . PRO A 1 574 ? 9.455 0.873 -35.868 1.00 87.25 574 PRO A O 1
ATOM 4252 N N . ALA A 1 575 ? 7.429 -0.091 -35.781 1.00 86.44 575 ALA A N 1
ATOM 4253 C CA . ALA A 1 575 ? 6.670 1.160 -35.694 1.00 86.44 575 ALA A CA 1
ATOM 4254 C C . ALA A 1 575 ? 6.968 1.981 -34.420 1.00 86.44 575 ALA A C 1
ATOM 4256 O O . ALA A 1 575 ? 6.941 3.209 -34.465 1.00 86.44 575 ALA A O 1
ATOM 4257 N N . SER A 1 576 ? 7.267 1.303 -33.308 1.00 88.94 576 SER A N 1
ATOM 4258 C CA . SER A 1 576 ? 7.623 1.874 -31.997 1.00 88.94 576 SER A CA 1
ATOM 4259 C C . SER A 1 576 ? 8.890 2.730 -32.030 1.00 88.94 576 SER A C 1
ATOM 4261 O O . SER A 1 576 ? 8.983 3.714 -31.303 1.00 88.94 576 SER A O 1
ATOM 4263 N N . LEU A 1 577 ? 9.846 2.395 -32.902 1.00 89.31 577 LEU A N 1
ATOM 4264 C CA . LEU A 1 577 ? 11.097 3.136 -33.071 1.00 89.31 577 LEU A CA 1
ATOM 4265 C C . LEU A 1 577 ? 10.984 4.237 -34.139 1.00 89.31 577 LEU A C 1
ATOM 4267 O O . LEU A 1 577 ? 11.979 4.862 -34.478 1.00 89.31 577 LEU A O 1
ATOM 4271 N N . LEU A 1 578 ? 9.788 4.525 -34.672 1.00 84.88 578 LEU A N 1
ATOM 4272 C CA . LEU A 1 578 ? 9.571 5.620 -35.629 1.00 84.88 578 LEU A CA 1
ATOM 4273 C C . LEU A 1 578 ? 9.219 6.927 -34.908 1.00 84.88 578 LEU A C 1
ATOM 4275 O O . LEU A 1 578 ? 8.092 7.423 -35.007 1.00 84.88 578 LEU A O 1
ATOM 4279 N N . ILE A 1 579 ? 10.200 7.476 -34.197 1.00 84.75 579 ILE A N 1
ATOM 4280 C CA . ILE A 1 579 ? 10.065 8.644 -33.318 1.00 84.75 579 ILE A CA 1
ATOM 4281 C C . ILE A 1 579 ? 10.326 9.937 -34.110 1.00 84.75 579 ILE A C 1
ATOM 4283 O O . ILE A 1 579 ? 11.285 10.004 -34.874 1.00 84.75 579 ILE A O 1
ATOM 4287 N N . ASP A 1 580 ? 9.457 10.947 -33.977 1.00 74.00 580 ASP A N 1
ATOM 4288 C CA . ASP A 1 580 ? 9.413 12.100 -34.898 1.00 74.00 580 ASP A CA 1
ATOM 4289 C C . ASP A 1 580 ? 9.493 13.493 -34.275 1.00 74.00 580 ASP A C 1
ATOM 4291 O O . ASP A 1 580 ? 9.493 14.487 -35.010 1.00 74.00 580 ASP A O 1
ATOM 4295 N N . ASN A 1 581 ? 9.535 13.569 -32.946 1.00 78.50 581 ASN A N 1
ATOM 4296 C CA . ASN A 1 581 ? 9.567 14.826 -32.210 1.00 78.50 581 ASN A CA 1
ATOM 4297 C C . ASN A 1 581 ? 10.473 14.727 -30.987 1.00 78.50 581 ASN A C 1
ATOM 4299 O O . ASN A 1 581 ? 11.596 15.221 -31.019 1.00 78.50 581 ASN A O 1
ATOM 4303 N N . ASN A 1 582 ? 9.988 14.097 -29.919 1.00 88.56 582 ASN A N 1
ATOM 4304 C CA . ASN A 1 582 ? 10.725 14.014 -28.670 1.00 88.56 582 ASN A CA 1
ATOM 4305 C C . ASN A 1 582 ? 11.401 12.655 -28.576 1.00 88.56 582 ASN A C 1
ATOM 4307 O O . ASN A 1 582 ? 10.745 11.629 -28.744 1.00 88.56 582 ASN A O 1
ATOM 4311 N N . ILE A 1 583 ? 12.703 12.644 -28.322 1.00 90.25 583 ILE A N 1
ATOM 4312 C CA . ILE A 1 583 ? 13.475 11.407 -28.26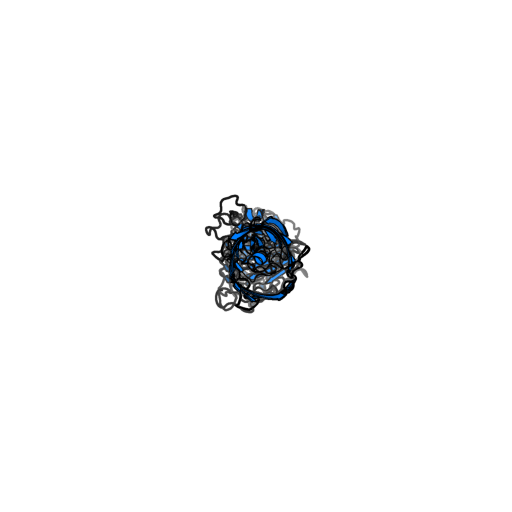1 1.00 90.25 583 ILE A CA 1
ATOM 4313 C C . ILE A 1 583 ? 14.556 11.512 -27.206 1.00 90.25 583 ILE A C 1
ATOM 4315 O O . ILE A 1 583 ? 15.210 12.547 -27.095 1.00 90.25 583 ILE A O 1
ATOM 4319 N N . SER A 1 584 ? 14.790 10.414 -26.493 1.00 93.81 584 SER A N 1
ATOM 4320 C CA . SER A 1 584 ? 16.015 10.255 -25.717 1.00 93.81 584 SER A CA 1
ATOM 4321 C C . SER A 1 584 ? 16.702 8.947 -26.047 1.00 93.81 584 SER A C 1
ATOM 4323 O O . SER A 1 584 ? 16.039 7.932 -26.243 1.00 93.81 584 SER A O 1
ATOM 4325 N N . ILE A 1 585 ? 18.029 8.966 -26.098 1.00 94.31 585 ILE A N 1
ATOM 4326 C CA . ILE A 1 585 ? 18.852 7.761 -26.198 1.00 94.31 585 ILE A CA 1
ATOM 4327 C C . ILE A 1 585 ? 19.895 7.823 -25.104 1.00 94.31 585 ILE A C 1
ATOM 4329 O O . ILE A 1 585 ? 20.594 8.826 -24.981 1.00 94.31 585 ILE A O 1
ATOM 4333 N N . ILE A 1 586 ? 20.019 6.752 -24.338 1.00 94.81 586 ILE A N 1
ATOM 4334 C CA . ILE A 1 586 ? 20.985 6.653 -23.250 1.00 94.81 586 ILE A CA 1
ATOM 4335 C C . ILE A 1 586 ? 21.628 5.275 -23.256 1.00 94.81 586 ILE A C 1
ATOM 4337 O O . ILE A 1 586 ? 20.956 4.282 -23.517 1.00 94.81 586 ILE A O 1
ATOM 4341 N N . SER A 1 587 ? 22.940 5.219 -23.040 1.00 94.44 587 SER A N 1
ATOM 4342 C CA . SER A 1 587 ? 23.700 3.967 -23.009 1.00 94.44 587 SER A CA 1
ATOM 4343 C C . SER A 1 587 ? 25.050 4.160 -22.316 1.00 94.44 587 SER A C 1
ATOM 4345 O O . SER A 1 587 ? 25.578 5.279 -22.249 1.00 94.44 587 SER A O 1
ATOM 4347 N N . LYS A 1 588 ? 25.626 3.063 -21.817 1.00 93.75 588 LYS A N 1
ATOM 4348 C CA . LYS A 1 588 ? 27.028 2.987 -21.401 1.00 93.75 588 LYS A CA 1
ATOM 4349 C C . LYS A 1 588 ? 27.871 2.541 -22.600 1.00 93.75 588 LYS A C 1
ATOM 4351 O O . LYS A 1 588 ? 27.545 1.560 -23.270 1.00 93.75 588 LYS A O 1
ATOM 4356 N N . ILE A 1 589 ? 28.937 3.278 -22.914 1.00 92.25 589 ILE A N 1
ATOM 4357 C CA . ILE A 1 589 ? 29.660 3.089 -24.180 1.00 92.25 589 ILE A CA 1
ATOM 4358 C C . ILE A 1 589 ? 31.172 3.287 -24.064 1.00 92.25 589 ILE A C 1
ATOM 4360 O O . ILE A 1 589 ? 31.660 4.205 -23.409 1.00 92.25 589 ILE A O 1
ATOM 4364 N N . GLN A 1 590 ? 31.925 2.453 -24.783 1.00 92.75 590 GLN A N 1
ATOM 4365 C CA . GLN A 1 590 ? 33.335 2.666 -25.107 1.00 92.75 590 GLN A CA 1
ATOM 4366 C C . GLN A 1 590 ? 33.521 2.580 -26.618 1.00 92.75 590 GLN A C 1
ATOM 4368 O O . GLN A 1 590 ? 33.120 1.599 -27.233 1.00 92.75 590 GLN A O 1
ATOM 4373 N N . THR A 1 591 ? 34.174 3.568 -27.227 1.00 91.06 591 THR A N 1
ATOM 4374 C CA . THR A 1 591 ? 34.321 3.648 -28.689 1.00 91.06 591 THR A CA 1
ATOM 4375 C C . THR A 1 591 ? 35.756 3.319 -29.104 1.00 91.06 591 THR A C 1
ATOM 4377 O O . THR A 1 591 ? 36.691 3.932 -28.612 1.00 91.06 591 THR A O 1
ATOM 4380 N N . LEU A 1 592 ? 35.985 2.359 -29.994 1.00 89.56 592 LEU A N 1
ATOM 4381 C CA . LEU A 1 592 ? 37.335 2.018 -30.488 1.00 89.56 592 LEU A CA 1
ATOM 4382 C C . LEU A 1 592 ? 37.521 2.346 -31.976 1.00 89.56 592 LEU A C 1
ATOM 4384 O O . LEU A 1 592 ? 38.640 2.334 -32.486 1.00 89.56 592 LEU A O 1
ATOM 4388 N N . SER A 1 593 ? 36.433 2.720 -32.654 1.00 84.31 593 SER A N 1
ATOM 4389 C CA . SER A 1 593 ? 36.430 3.067 -34.072 1.00 84.31 593 SER A CA 1
ATOM 4390 C C . SER A 1 593 ? 37.412 4.193 -34.412 1.00 84.31 593 SER A C 1
ATOM 4392 O O . SER A 1 593 ? 37.337 5.307 -33.894 1.00 84.31 593 SER A O 1
ATOM 4394 N N . THR A 1 594 ? 38.299 3.915 -35.367 1.00 84.31 594 THR A N 1
ATOM 4395 C CA . THR A 1 594 ? 39.235 4.891 -35.956 1.00 84.31 594 THR A CA 1
ATOM 4396 C C . THR A 1 594 ? 38.745 5.453 -37.293 1.00 84.31 594 THR A C 1
ATOM 4398 O O . THR A 1 594 ? 39.449 6.220 -37.956 1.00 84.31 594 THR A O 1
ATOM 4401 N N . LYS A 1 595 ? 37.537 5.066 -37.719 1.00 87.44 595 LYS A N 1
ATOM 4402 C CA . LYS A 1 595 ? 36.943 5.503 -38.985 1.00 87.44 595 LYS A CA 1
ATOM 4403 C C . LYS A 1 595 ? 36.587 6.987 -38.918 1.00 87.44 595 LYS A C 1
ATOM 4405 O O . LYS A 1 595 ? 36.247 7.519 -37.865 1.00 87.44 595 LYS A O 1
ATOM 4410 N N . THR A 1 596 ? 36.597 7.649 -40.077 1.00 87.56 596 THR A N 1
ATOM 4411 C CA . THR A 1 596 ? 36.074 9.020 -40.199 1.00 87.56 596 THR A CA 1
ATOM 4412 C C . THR A 1 596 ? 34.619 9.094 -39.752 1.00 87.56 596 THR A C 1
ATOM 4414 O O . THR A 1 596 ? 34.242 10.081 -39.128 1.00 87.56 596 THR A O 1
ATOM 4417 N N . GLU A 1 597 ? 33.830 8.056 -40.050 1.00 87.50 597 GLU A N 1
ATOM 4418 C CA . GLU A 1 597 ? 32.445 7.917 -39.610 1.00 87.50 597 GLU A CA 1
ATOM 4419 C C . GLU A 1 597 ? 32.088 6.443 -39.337 1.00 87.50 597 GLU A C 1
ATOM 4421 O O . GLU A 1 597 ? 32.446 5.564 -40.124 1.00 87.50 597 GLU A O 1
ATOM 4426 N N . SER A 1 598 ? 31.384 6.167 -38.235 1.00 91.31 598 SER A N 1
ATOM 4427 C CA . SER A 1 598 ? 30.855 4.832 -37.895 1.00 91.31 598 SER A CA 1
ATOM 4428 C C . SER A 1 598 ? 29.606 4.935 -37.020 1.00 91.31 598 SER A C 1
ATOM 4430 O O . SER A 1 598 ? 29.555 5.805 -36.160 1.00 91.31 598 SER A O 1
ATOM 4432 N N . THR A 1 599 ? 28.619 4.059 -37.192 1.00 91.25 599 THR A N 1
ATOM 4433 C CA . THR A 1 599 ? 27.296 4.161 -36.548 1.00 91.25 599 THR A CA 1
ATOM 4434 C C . THR A 1 599 ? 27.213 3.343 -35.269 1.00 91.25 599 THR A C 1
ATOM 4436 O O . THR A 1 599 ? 27.435 2.146 -35.322 1.00 91.25 599 THR A O 1
ATOM 4439 N N . ILE A 1 600 ? 26.803 3.947 -34.156 1.00 92.75 600 ILE A N 1
ATOM 4440 C CA . ILE A 1 600 ? 26.509 3.219 -32.913 1.00 92.75 600 ILE A CA 1
ATOM 4441 C C . ILE A 1 600 ? 25.077 2.688 -32.964 1.00 92.75 600 ILE A C 1
ATOM 4443 O O . ILE A 1 600 ? 24.866 1.486 -32.873 1.00 92.75 600 ILE A O 1
ATOM 4447 N N . PHE A 1 601 ? 24.103 3.572 -33.182 1.00 92.56 601 PHE A N 1
ATOM 4448 C CA . PHE A 1 601 ? 22.693 3.232 -33.361 1.00 92.56 601 PHE A CA 1
ATOM 4449 C C . PHE A 1 601 ? 22.121 4.065 -34.505 1.00 92.56 601 PHE A C 1
ATOM 4451 O O . PHE A 1 601 ? 22.428 5.251 -34.628 1.00 92.56 601 PHE A O 1
ATOM 4458 N N . ALA A 1 602 ? 21.268 3.473 -35.330 1.00 88.88 602 ALA A N 1
ATOM 4459 C CA . ALA A 1 602 ? 20.513 4.212 -36.326 1.00 88.88 602 ALA A CA 1
ATOM 4460 C C . ALA A 1 602 ? 19.108 3.657 -36.481 1.00 88.88 602 ALA A C 1
ATOM 4462 O O . ALA A 1 602 ? 18.929 2.453 -36.639 1.00 88.88 602 ALA A O 1
ATOM 4463 N N . GLU A 1 603 ? 18.140 4.558 -36.558 1.00 86.75 603 GLU A N 1
ATOM 4464 C CA . GLU A 1 603 ? 16.935 4.378 -37.352 1.00 86.75 603 GLU A CA 1
ATOM 4465 C C . GLU A 1 603 ? 17.183 5.132 -38.664 1.00 86.75 603 GLU A C 1
ATOM 4467 O O . GLU A 1 603 ? 17.259 6.360 -38.692 1.00 86.75 603 GLU A O 1
ATOM 4472 N N . SER A 1 604 ? 17.435 4.393 -39.746 1.00 72.69 604 SER A N 1
ATOM 4473 C CA . SER A 1 604 ? 17.841 4.981 -41.022 1.00 72.69 604 SER A CA 1
ATOM 4474 C C . SER A 1 604 ? 17.004 4.445 -42.173 1.00 72.69 604 SER A C 1
ATOM 4476 O O . SER A 1 604 ? 17.031 3.260 -42.497 1.00 72.69 604 SER A O 1
ATOM 4478 N N . GLY A 1 605 ? 16.283 5.329 -42.857 1.00 61.06 605 GLY A N 1
ATOM 4479 C CA . GLY A 1 605 ? 15.537 5.002 -44.064 1.00 61.06 605 GLY A CA 1
ATOM 4480 C C . GLY A 1 605 ? 15.385 6.185 -44.995 1.00 61.06 605 GLY A C 1
ATOM 4481 O O . GLY A 1 605 ? 15.616 7.332 -44.632 1.00 61.06 605 GLY A O 1
ATOM 4482 N N . ALA A 1 606 ? 14.994 5.899 -46.232 1.00 57.88 606 ALA A N 1
ATOM 4483 C CA . ALA A 1 606 ? 14.660 6.933 -47.188 1.00 57.88 606 ALA A CA 1
ATOM 4484 C C . ALA A 1 606 ? 13.156 7.035 -47.357 1.00 57.88 606 ALA A C 1
ATOM 4486 O O . ALA A 1 606 ? 12.540 6.242 -48.062 1.00 57.88 606 ALA A O 1
ATOM 4487 N N . ILE A 1 607 ? 12.601 8.027 -46.681 1.00 48.69 607 ILE A N 1
ATOM 4488 C CA . ILE A 1 607 ? 11.693 9.038 -47.214 1.00 48.69 607 ILE A CA 1
ATOM 4489 C C . ILE A 1 607 ? 11.417 9.947 -46.017 1.00 48.69 607 ILE A C 1
ATOM 4491 O O . ILE A 1 607 ? 10.683 9.585 -45.108 1.00 48.69 607 ILE A O 1
ATOM 4495 N N . VAL A 1 608 ? 12.071 11.109 -46.039 1.00 48.59 608 VAL A N 1
ATOM 4496 C CA . VAL A 1 608 ? 11.531 12.418 -45.642 1.00 48.59 608 VAL A CA 1
ATOM 4497 C C . VAL A 1 608 ? 11.174 12.649 -44.170 1.00 48.59 608 VAL A C 1
ATOM 4499 O O . VAL A 1 608 ? 11.052 13.800 -43.774 1.00 48.59 608 VAL A O 1
ATOM 4502 N N . VAL A 1 609 ? 11.048 11.641 -43.313 1.00 57.31 609 VAL A N 1
ATOM 4503 C CA . VAL A 1 609 ? 10.550 11.912 -41.970 1.00 57.31 609 VAL A CA 1
ATOM 4504 C C . VAL A 1 609 ? 10.977 10.852 -40.964 1.00 57.31 609 VAL A C 1
ATOM 4506 O O . VAL A 1 609 ? 10.739 9.669 -41.212 1.00 57.31 609 VAL A O 1
ATOM 4509 N N . ARG A 1 610 ? 11.471 11.281 -39.791 1.00 59.66 610 ARG A N 1
ATOM 4510 C CA . ARG A 1 610 ? 11.725 10.446 -38.598 1.00 59.66 610 ARG A CA 1
ATOM 4511 C C . ARG A 1 610 ? 13.030 9.638 -38.605 1.00 59.66 610 ARG A C 1
ATOM 4513 O O . ARG A 1 610 ? 13.005 8.498 -38.159 1.00 59.66 610 ARG A O 1
ATOM 4520 N N . ASP A 1 611 ? 14.133 10.190 -39.130 1.00 74.50 611 ASP A N 1
ATOM 4521 C CA . ASP A 1 611 ? 15.459 9.562 -38.980 1.00 74.50 611 ASP A CA 1
ATOM 4522 C C . ASP A 1 611 ? 16.124 10.008 -37.675 1.00 74.50 611 ASP A C 1
ATOM 4524 O O . ASP A 1 611 ? 16.006 11.164 -37.262 1.00 74.50 611 ASP A O 1
ATOM 4528 N N . TYR A 1 612 ? 16.819 9.089 -37.014 1.00 84.00 612 TYR A N 1
ATOM 4529 C CA . TYR A 1 612 ? 17.747 9.459 -35.960 1.00 84.00 612 TYR A CA 1
ATOM 4530 C C . TYR A 1 612 ? 18.941 8.517 -35.923 1.00 84.00 612 TYR A C 1
ATOM 4532 O O . TYR A 1 612 ? 18.841 7.311 -36.154 1.00 84.00 612 TYR A O 1
ATOM 4540 N N . GLN A 1 613 ? 20.108 9.085 -35.650 1.00 86.75 613 GLN A N 1
ATOM 4541 C CA . GLN A 1 613 ? 21.368 8.365 -35.692 1.00 86.75 613 GLN A CA 1
ATOM 4542 C C . GLN A 1 613 ? 22.286 8.853 -34.583 1.00 86.75 613 GLN A C 1
ATOM 4544 O O . GLN A 1 613 ? 22.569 10.045 -34.489 1.00 86.75 613 GLN A O 1
ATOM 4549 N N . LEU A 1 614 ? 22.813 7.908 -33.811 1.00 89.56 614 LEU A N 1
ATOM 4550 C CA . LEU A 1 614 ? 23.953 8.085 -32.926 1.00 89.56 614 LEU A CA 1
ATOM 4551 C C . LEU A 1 614 ? 25.181 7.467 -33.605 1.00 89.56 614 LEU A C 1
ATOM 4553 O O . LEU A 1 614 ? 25.212 6.268 -33.885 1.00 89.56 614 LEU A O 1
ATOM 4557 N N . TYR A 1 615 ? 26.193 8.268 -33.911 1.00 89.62 615 TYR A N 1
ATOM 4558 C CA . TYR A 1 615 ? 27.367 7.829 -34.667 1.00 89.62 615 TYR A CA 1
ATOM 4559 C C . TYR A 1 615 ? 28.634 8.538 -34.197 1.00 89.62 615 TYR A C 1
ATOM 4561 O O . TYR A 1 615 ? 28.565 9.583 -33.569 1.00 89.62 615 TYR A O 1
ATOM 4569 N N . LEU A 1 616 ? 29.810 7.991 -34.496 1.00 89.38 616 LEU A N 1
ATOM 4570 C CA . LEU A 1 616 ? 31.069 8.717 -34.361 1.00 89.38 616 LEU A CA 1
ATOM 4571 C C . LEU A 1 616 ? 31.419 9.420 -35.658 1.00 89.38 616 LEU A C 1
ATOM 4573 O O . LEU A 1 616 ? 31.326 8.811 -36.723 1.00 89.38 616 LEU A O 1
ATOM 4577 N N . ARG A 1 617 ? 31.925 10.650 -35.552 1.00 87.00 617 ARG A N 1
ATOM 4578 C CA . ARG A 1 617 ? 32.589 11.366 -36.640 1.00 87.00 617 ARG A CA 1
ATOM 4579 C C . ARG A 1 617 ? 33.851 12.044 -36.126 1.00 87.00 617 ARG A C 1
ATOM 4581 O O . ARG A 1 617 ? 33.788 12.835 -35.195 1.00 87.00 617 ARG A O 1
ATOM 4588 N N . ASN A 1 618 ? 34.998 11.753 -36.740 1.00 84.69 618 ASN A N 1
ATOM 4589 C CA . ASN A 1 618 ? 36.301 12.316 -36.344 1.00 84.69 618 ASN A CA 1
ATOM 4590 C C . ASN A 1 618 ? 36.620 12.177 -34.835 1.00 84.69 618 ASN A C 1
ATOM 4592 O O . ASN A 1 618 ? 37.254 13.054 -34.253 1.00 84.69 618 ASN A O 1
ATOM 4596 N N . GLY A 1 619 ? 36.181 11.082 -34.203 1.00 82.44 619 GLY A N 1
ATOM 4597 C CA . GLY A 1 619 ? 36.389 10.830 -32.771 1.00 82.44 619 GLY A CA 1
ATOM 4598 C C . GLY A 1 619 ? 35.422 11.557 -31.825 1.00 82.44 619 GLY A C 1
ATOM 4599 O O . GLY A 1 619 ? 35.614 11.498 -30.615 1.00 82.44 619 GLY A O 1
ATOM 4600 N N . GLU A 1 620 ? 34.397 12.233 -32.346 1.00 86.62 620 GLU A N 1
ATOM 4601 C CA . GLU A 1 620 ? 33.310 12.837 -31.564 1.00 86.62 620 GLU A CA 1
ATOM 4602 C C . GLU A 1 620 ? 32.040 11.996 -31.719 1.00 86.62 620 GLU A C 1
ATOM 4604 O O . GLU A 1 620 ? 31.769 11.500 -32.816 1.00 86.62 620 GLU A O 1
ATOM 4609 N N . ILE A 1 621 ? 31.250 11.843 -30.652 1.00 88.19 621 ILE A N 1
ATOM 4610 C CA . ILE A 1 621 ? 29.910 11.254 -30.767 1.00 88.19 621 ILE A CA 1
ATOM 4611 C C . ILE A 1 621 ? 28.987 12.324 -31.328 1.00 88.19 621 ILE A C 1
ATOM 4613 O O . ILE A 1 621 ? 28.944 13.436 -30.825 1.00 88.19 621 ILE A O 1
ATOM 4617 N N . VAL A 1 622 ? 28.234 11.993 -32.359 1.00 86.19 622 VAL A N 1
ATOM 4618 C CA . VAL A 1 622 ? 27.279 12.870 -33.015 1.00 86.19 622 VAL A CA 1
ATOM 4619 C C . VAL A 1 622 ? 25.916 12.220 -32.928 1.00 86.19 622 VAL A C 1
ATOM 4621 O O . VAL A 1 622 ? 25.761 11.035 -33.226 1.00 86.19 622 VAL A O 1
ATOM 4624 N N . PHE A 1 623 ? 24.929 13.013 -32.537 1.00 86.25 623 PHE A N 1
ATOM 4625 C CA . PHE A 1 623 ? 23.540 12.640 -32.704 1.00 86.25 623 PHE A CA 1
ATOM 4626 C C . PHE A 1 623 ? 22.897 13.531 -33.756 1.00 86.25 623 PHE A C 1
ATOM 4628 O O . PHE A 1 623 ? 23.107 14.747 -33.788 1.00 86.25 623 PHE A O 1
ATOM 4635 N N . ARG A 1 624 ? 22.103 12.902 -34.611 1.00 82.62 624 ARG A N 1
ATOM 4636 C CA . ARG A 1 624 ? 21.287 13.532 -35.638 1.00 82.62 624 ARG A CA 1
ATOM 4637 C C . ARG A 1 624 ? 19.845 13.081 -35.450 1.00 82.62 624 ARG A C 1
ATOM 4639 O O . ARG A 1 624 ? 19.622 11.889 -35.274 1.00 82.62 624 ARG A O 1
ATOM 4646 N N . HIS A 1 625 ? 18.900 14.007 -35.569 1.00 80.38 625 HIS A N 1
ATOM 4647 C CA . HIS A 1 625 ? 17.466 13.728 -35.612 1.00 80.38 625 HIS A CA 1
ATOM 4648 C C . HIS A 1 625 ? 16.777 14.614 -36.647 1.00 80.38 625 HIS A C 1
ATOM 4650 O O . HIS A 1 625 ? 17.018 15.822 -36.697 1.00 80.38 625 HIS A O 1
ATOM 4656 N N . ALA A 1 626 ? 15.928 14.011 -37.474 1.00 75.62 626 ALA A N 1
ATOM 4657 C CA . ALA A 1 626 ? 15.074 14.700 -38.427 1.00 75.62 626 ALA A CA 1
ATOM 4658 C C . ALA A 1 626 ? 13.610 14.624 -37.991 1.00 75.62 626 ALA A C 1
ATOM 4660 O O . ALA A 1 626 ? 13.052 13.538 -37.820 1.00 75.62 626 ALA A O 1
ATOM 4661 N N . ASN A 1 627 ? 12.972 15.787 -37.883 1.00 69.19 627 ASN A N 1
ATOM 4662 C CA . ASN A 1 627 ? 11.578 15.884 -37.471 1.00 69.19 627 ASN A CA 1
ATOM 4663 C C . ASN A 1 627 ? 10.585 15.565 -38.611 1.00 69.19 627 ASN A C 1
ATOM 4665 O O . ASN A 1 627 ? 10.956 15.249 -39.746 1.00 69.19 627 ASN A O 1
ATOM 4669 N N . ALA A 1 628 ? 9.295 15.730 -38.298 1.00 66.88 628 ALA A N 1
ATOM 4670 C CA . ALA A 1 628 ? 8.161 15.573 -39.208 1.00 66.88 628 ALA A CA 1
ATOM 4671 C C . ALA A 1 628 ? 8.238 16.368 -40.542 1.00 66.88 628 ALA A C 1
ATOM 4673 O O . ALA A 1 628 ? 7.539 16.049 -41.506 1.00 66.88 628 ALA A O 1
ATOM 4674 N N . THR A 1 629 ? 9.041 17.436 -40.580 1.00 67.69 629 THR A N 1
ATOM 4675 C CA . THR A 1 629 ? 9.029 18.481 -41.613 1.00 67.69 629 THR A CA 1
ATOM 4676 C C . THR A 1 629 ? 10.368 18.630 -42.336 1.00 67.69 629 THR A C 1
ATOM 4678 O O . THR A 1 629 ? 10.650 19.707 -42.852 1.00 67.69 629 THR A O 1
ATOM 4681 N N . GLU A 1 630 ? 11.190 17.574 -42.367 1.00 67.00 630 GLU A N 1
ATOM 4682 C CA . GLU A 1 630 ? 12.515 17.534 -43.021 1.00 67.00 630 GLU A CA 1
ATOM 4683 C C . GLU A 1 630 ? 13.596 18.411 -42.376 1.00 67.00 630 GLU A C 1
ATOM 4685 O O . GLU A 1 630 ? 14.687 18.562 -42.935 1.00 67.00 630 GLU A O 1
ATOM 4690 N N . THR A 1 631 ? 13.329 18.972 -41.197 1.00 70.69 631 THR A N 1
ATOM 4691 C CA . THR A 1 631 ? 14.315 19.776 -40.487 1.00 70.69 631 THR A CA 1
ATOM 4692 C C . THR A 1 631 ? 15.213 18.857 -39.673 1.00 70.69 631 THR A C 1
ATOM 4694 O O . THR A 1 631 ? 14.757 18.178 -38.750 1.00 70.69 631 THR A O 1
ATOM 4697 N N . VAL A 1 632 ? 16.499 18.842 -40.018 1.00 74.88 632 VAL A N 1
ATOM 4698 C CA . VAL A 1 632 ? 17.516 18.064 -39.306 1.00 74.88 632 VAL A CA 1
ATOM 4699 C C . VAL A 1 632 ? 18.148 18.915 -38.210 1.00 74.88 632 VAL A C 1
ATOM 4701 O O . VAL A 1 632 ? 18.672 19.991 -38.494 1.00 74.88 632 VAL A O 1
ATOM 4704 N N . SER A 1 633 ? 18.148 18.403 -36.981 1.00 76.44 633 SER A N 1
ATOM 4705 C CA . SER A 1 633 ? 18.987 18.886 -35.886 1.00 76.44 633 SER A CA 1
ATOM 4706 C C . SER A 1 633 ? 20.139 17.916 -35.655 1.00 76.44 633 SER A C 1
ATOM 4708 O O . SER A 1 633 ? 19.962 16.696 -35.690 1.00 76.44 633 SER A O 1
ATOM 4710 N N . SER A 1 634 ? 21.334 18.449 -35.424 1.00 78.56 634 SER A N 1
ATOM 4711 C CA . SER A 1 634 ? 22.489 17.648 -35.034 1.00 78.56 634 SER A CA 1
ATOM 4712 C C . SER A 1 634 ? 23.323 18.361 -33.987 1.00 78.56 634 SER A C 1
ATOM 4714 O O . SER A 1 634 ? 23.603 19.556 -34.120 1.00 78.56 634 SER A O 1
ATOM 4716 N N . GLY A 1 635 ? 23.798 17.603 -33.008 1.00 80.06 635 GLY A N 1
ATOM 4717 C CA . GLY A 1 635 ? 24.804 18.054 -32.057 1.00 80.06 635 GLY A CA 1
ATOM 4718 C C . GLY A 1 635 ? 25.873 16.988 -31.865 1.00 80.06 635 GLY A C 1
ATOM 4719 O O . GLY A 1 635 ? 25.717 15.842 -32.293 1.00 80.06 635 GLY A O 1
ATOM 4720 N N . LYS A 1 636 ? 26.989 17.378 -31.255 1.00 84.62 636 LYS A N 1
ATOM 4721 C CA . LYS A 1 636 ? 28.154 16.510 -31.103 1.00 84.62 636 LYS A CA 1
ATOM 4722 C C . LYS A 1 636 ? 28.753 16.620 -29.715 1.00 84.62 636 LYS A C 1
ATOM 4724 O O . LYS A 1 636 ? 29.025 17.723 -29.265 1.00 84.62 636 LYS A O 1
ATOM 4729 N N . LEU A 1 637 ? 28.993 15.492 -29.068 1.00 85.19 637 LEU A N 1
ATOM 4730 C CA . LEU A 1 637 ? 29.667 15.373 -27.790 1.00 85.19 637 LEU A CA 1
ATOM 4731 C C . LEU A 1 637 ? 31.155 15.076 -28.010 1.00 85.19 637 LEU A C 1
ATOM 4733 O O . LEU A 1 637 ? 31.543 14.007 -28.493 1.00 85.19 637 LEU A O 1
ATOM 4737 N N . SER A 1 638 ? 31.994 16.036 -27.630 1.00 82.25 638 SER A N 1
ATOM 4738 C CA . SER A 1 638 ? 33.449 15.876 -27.556 1.00 82.25 638 SER A CA 1
ATOM 4739 C C . SER A 1 638 ? 33.859 15.325 -26.180 1.00 82.25 638 SER A C 1
ATOM 4741 O O . SER A 1 638 ? 33.102 15.393 -25.217 1.00 82.25 638 SER A O 1
ATOM 4743 N N . GLY A 1 639 ? 35.091 14.821 -26.054 1.00 75.19 639 GLY A N 1
ATOM 4744 C CA . GLY A 1 639 ? 35.678 14.464 -24.751 1.00 75.19 639 GLY A CA 1
ATOM 4745 C C . GLY A 1 639 ? 35.759 12.968 -24.443 1.00 75.19 639 GLY A C 1
ATOM 4746 O O . GLY A 1 639 ? 36.431 12.605 -23.482 1.00 75.19 639 GLY A O 1
ATOM 4747 N N . LEU A 1 640 ? 35.192 12.102 -25.287 1.00 79.19 640 LEU A N 1
ATOM 4748 C CA . LEU A 1 640 ? 35.345 10.640 -25.230 1.00 79.19 640 LEU A CA 1
ATOM 4749 C C . LEU A 1 640 ? 36.581 10.162 -26.007 1.00 79.19 640 LEU A C 1
ATOM 4751 O O . LEU A 1 640 ? 36.496 9.361 -26.931 1.00 79.19 640 LEU A O 1
ATOM 4755 N N . THR A 1 641 ? 37.760 10.673 -25.653 1.00 76.06 641 THR A N 1
ATOM 4756 C CA . THR A 1 641 ? 39.030 10.287 -26.291 1.00 76.06 641 THR A CA 1
ATOM 4757 C C . THR A 1 641 ? 40.104 9.963 -25.255 1.00 76.06 641 THR A C 1
ATOM 4759 O O . THR A 1 641 ? 40.045 10.402 -24.104 1.00 76.06 641 THR A O 1
ATOM 4762 N N . GLY A 1 642 ? 41.108 9.170 -25.646 1.00 78.69 642 GLY A N 1
ATOM 4763 C CA . GLY A 1 642 ? 42.222 8.803 -24.766 1.00 78.69 642 GLY A CA 1
ATOM 4764 C C . GLY A 1 642 ? 41.751 8.151 -23.459 1.00 78.69 642 GLY A C 1
ATOM 4765 O O . GLY A 1 642 ? 40.957 7.217 -23.485 1.00 78.69 642 GLY A O 1
ATOM 4766 N N . ALA A 1 643 ? 42.215 8.662 -22.314 1.00 76.06 643 ALA A N 1
ATOM 4767 C CA . ALA A 1 643 ? 41.853 8.146 -20.986 1.00 76.06 643 ALA A CA 1
ATOM 4768 C C . ALA A 1 643 ? 40.362 8.323 -20.625 1.00 76.06 643 ALA A C 1
ATOM 4770 O O . ALA A 1 643 ? 39.840 7.600 -19.775 1.00 76.06 643 ALA A O 1
ATOM 4771 N N . ASN A 1 644 ? 39.668 9.256 -21.284 1.00 76.75 644 ASN A N 1
ATOM 4772 C CA . ASN A 1 644 ? 38.242 9.501 -21.074 1.00 76.75 644 ASN A CA 1
ATOM 4773 C C . ASN A 1 644 ? 37.342 8.529 -21.849 1.00 76.75 644 ASN A C 1
ATOM 4775 O O . ASN A 1 644 ? 36.137 8.525 -21.635 1.00 76.75 644 ASN A O 1
ATOM 4779 N N . ASN A 1 645 ? 37.906 7.708 -22.735 1.00 83.50 645 ASN A N 1
ATOM 4780 C CA . ASN A 1 645 ? 37.189 6.669 -23.465 1.00 83.50 645 ASN A CA 1
ATOM 4781 C C . ASN A 1 645 ? 37.327 5.317 -22.747 1.00 83.50 645 ASN A C 1
ATOM 4783 O O . ASN A 1 645 ? 38.043 4.407 -23.180 1.00 83.50 645 ASN A O 1
ATOM 4787 N N . ASN A 1 646 ? 36.674 5.218 -21.596 1.00 84.94 646 ASN A N 1
ATOM 4788 C CA . ASN A 1 646 ? 36.579 3.998 -20.803 1.00 84.94 646 ASN A CA 1
ATOM 4789 C C . ASN A 1 646 ? 35.119 3.531 -20.754 1.00 84.94 646 ASN A C 1
ATOM 4791 O O . ASN A 1 646 ? 34.202 4.311 -20.988 1.00 84.94 646 ASN A O 1
ATOM 4795 N N . PHE A 1 647 ? 34.913 2.247 -20.469 1.00 87.44 647 PHE A N 1
ATOM 4796 C CA . PHE A 1 647 ? 33.596 1.627 -20.590 1.00 87.44 647 PHE A CA 1
ATOM 4797 C C . PHE A 1 647 ? 32.616 1.978 -19.460 1.00 87.44 647 PHE A C 1
ATOM 4799 O O . PHE A 1 647 ? 31.476 1.536 -19.490 1.00 87.44 647 PHE A O 1
ATOM 4806 N N . SER A 1 648 ? 33.021 2.819 -18.499 1.00 84.62 648 SER A N 1
ATOM 4807 C CA . SER A 1 648 ? 32.122 3.320 -17.454 1.00 84.62 648 SER A CA 1
ATOM 4808 C C . SER A 1 648 ? 31.337 4.568 -17.848 1.00 84.62 648 SER A C 1
ATOM 4810 O O . SER A 1 648 ? 30.482 5.021 -17.088 1.00 84.62 648 SER A O 1
ATOM 4812 N N . ARG A 1 649 ? 31.626 5.135 -19.023 1.00 88.94 649 ARG A N 1
ATOM 4813 C CA . ARG A 1 649 ? 31.015 6.377 -19.490 1.00 88.94 649 ARG A CA 1
ATOM 4814 C C . ARG A 1 649 ? 29.559 6.179 -19.873 1.00 88.94 649 ARG A C 1
ATOM 4816 O O . ARG A 1 649 ? 29.253 5.317 -20.695 1.00 88.94 649 ARG A O 1
ATOM 4823 N N . GLN A 1 650 ? 28.682 7.024 -19.337 1.00 92.25 650 GLN A N 1
ATOM 4824 C CA . GLN A 1 650 ? 27.305 7.137 -19.804 1.00 92.25 650 GLN A CA 1
ATOM 4825 C C . GLN A 1 650 ? 27.175 8.302 -20.772 1.00 92.25 650 GLN A C 1
ATOM 4827 O O . GLN A 1 650 ? 27.604 9.418 -20.481 1.00 92.25 650 GLN A O 1
ATOM 4832 N N . VAL A 1 651 ? 26.526 8.048 -21.901 1.00 91.94 651 VAL A N 1
ATOM 4833 C CA . VAL A 1 651 ? 26.139 9.088 -22.847 1.00 91.94 651 VAL A CA 1
ATOM 4834 C C . VAL A 1 651 ? 24.628 9.104 -22.920 1.00 91.94 651 VAL A C 1
ATOM 4836 O O . VAL A 1 651 ? 24.019 8.067 -23.178 1.00 91.94 651 VAL A O 1
ATOM 4839 N N . ALA A 1 652 ? 24.041 10.279 -22.715 1.00 92.50 652 ALA A N 1
ATOM 4840 C CA . ALA A 1 652 ? 22.631 10.506 -22.973 1.00 92.50 652 ALA A CA 1
ATOM 4841 C C . ALA A 1 652 ? 22.449 11.636 -23.982 1.00 92.50 652 ALA A C 1
ATOM 4843 O O . ALA A 1 652 ? 23.195 12.616 -24.015 1.00 92.50 652 ALA A O 1
ATOM 4844 N N . PHE A 1 653 ? 21.423 11.485 -24.795 1.00 90.56 653 PHE A N 1
ATOM 4845 C CA . PHE A 1 653 ? 20.902 12.487 -25.693 1.00 90.56 653 PHE A CA 1
ATOM 4846 C C . PHE A 1 653 ? 19.418 12.638 -25.394 1.00 90.56 653 PHE A C 1
ATOM 4848 O O . PHE A 1 653 ? 18.732 11.630 -25.262 1.00 90.56 653 PHE A O 1
ATOM 4855 N N . THR A 1 654 ? 18.926 13.868 -25.326 1.00 90.44 654 THR A N 1
ATOM 4856 C CA . THR A 1 654 ? 17.499 14.185 -25.230 1.00 90.44 654 THR A CA 1
ATOM 4857 C C . THR A 1 654 ? 17.180 15.302 -26.214 1.00 90.44 654 THR A C 1
ATOM 4859 O O . THR A 1 654 ? 17.973 16.233 -26.374 1.00 90.44 654 THR A O 1
ATOM 4862 N N . ALA A 1 655 ? 16.048 15.211 -26.899 1.00 86.75 655 ALA A N 1
ATOM 4863 C CA . ALA A 1 655 ? 15.547 16.275 -27.751 1.00 86.75 655 ALA A CA 1
ATOM 4864 C C . ALA A 1 655 ? 14.071 16.541 -27.506 1.00 86.75 655 ALA A C 1
ATOM 4866 O O . ALA A 1 655 ? 13.262 15.613 -27.509 1.00 86.75 655 ALA A O 1
ATOM 4867 N N . GLU A 1 656 ? 13.737 17.825 -27.390 1.00 86.44 656 GLU A N 1
ATOM 4868 C CA . GLU A 1 656 ? 12.377 18.344 -27.506 1.00 86.44 656 GLU A CA 1
ATOM 4869 C C . GLU A 1 656 ? 12.243 19.028 -28.871 1.00 86.44 656 GLU A C 1
ATOM 4871 O O . GLU A 1 656 ? 12.730 20.137 -29.103 1.00 86.44 656 GLU A O 1
ATOM 4876 N N . GLY A 1 657 ? 11.648 18.327 -29.837 1.00 79.81 657 GLY A N 1
ATOM 4877 C CA . GLY A 1 657 ? 11.637 18.761 -31.233 1.00 79.81 657 GLY A CA 1
ATOM 4878 C C . GLY A 1 657 ? 13.047 18.851 -31.836 1.00 79.81 657 GLY A C 1
ATOM 4879 O O . GLY A 1 657 ? 13.650 17.840 -32.193 1.00 79.81 657 GLY A O 1
ATOM 4880 N N . LEU A 1 658 ? 13.557 20.075 -32.014 1.00 75.88 658 LEU A N 1
ATOM 4881 C CA . LEU A 1 658 ? 14.895 20.332 -32.576 1.00 75.88 658 LEU A CA 1
ATOM 4882 C C . LEU A 1 658 ? 15.925 20.733 -31.513 1.00 75.88 658 LEU A C 1
ATOM 4884 O O . LEU A 1 658 ? 17.121 20.767 -31.825 1.00 75.88 658 LEU A O 1
ATOM 4888 N N . ASP A 1 659 ? 15.474 21.017 -30.291 1.00 79.12 659 ASP A N 1
ATOM 4889 C CA . ASP A 1 659 ? 16.325 21.433 -29.185 1.00 79.12 659 ASP A CA 1
ATOM 4890 C C . ASP A 1 659 ? 16.930 20.197 -28.530 1.00 79.12 659 ASP A C 1
ATOM 4892 O O . ASP A 1 659 ? 16.271 19.448 -27.815 1.00 79.12 659 ASP A O 1
ATOM 4896 N N . ALA A 1 660 ? 18.202 19.972 -28.839 1.00 80.44 660 ALA A N 1
ATOM 4897 C CA . ALA A 1 660 ? 18.973 18.818 -28.420 1.00 80.44 660 ALA A CA 1
ATOM 4898 C C . ALA A 1 660 ? 19.864 19.147 -27.219 1.00 80.44 660 ALA A C 1
ATOM 4900 O O . ALA A 1 660 ? 20.591 20.141 -27.229 1.00 80.44 660 ALA A O 1
ATOM 4901 N N . THR A 1 661 ? 19.891 18.255 -26.235 1.00 86.25 661 THR A N 1
ATOM 4902 C CA . THR A 1 661 ? 20.801 18.307 -25.093 1.00 86.25 661 THR A CA 1
ATOM 4903 C C . THR A 1 661 ? 21.545 16.984 -24.961 1.00 86.25 661 THR A C 1
ATOM 4905 O O . THR A 1 661 ? 20.957 15.912 -25.087 1.00 86.25 661 THR A O 1
ATOM 4908 N N . PHE A 1 662 ? 22.849 17.055 -24.694 1.00 88.81 662 PHE A N 1
ATOM 4909 C CA . PHE A 1 662 ? 23.663 15.882 -24.389 1.00 88.81 662 PHE A CA 1
ATOM 4910 C C . PHE A 1 662 ? 24.071 15.882 -22.930 1.00 88.81 662 PHE A C 1
ATOM 4912 O O . PHE A 1 662 ? 24.276 16.940 -22.332 1.00 88.81 662 PHE A O 1
ATOM 4919 N N . TYR A 1 663 ? 24.295 14.682 -22.418 1.00 90.69 663 TYR A N 1
ATOM 4920 C CA . TYR A 1 663 ? 24.881 14.449 -21.116 1.00 90.69 663 TYR A CA 1
ATOM 4921 C C . TYR A 1 663 ? 26.037 13.465 -21.257 1.00 90.69 663 TYR A C 1
ATOM 4923 O O . TYR A 1 663 ? 25.928 12.462 -21.969 1.00 90.69 663 TYR A O 1
ATOM 4931 N N . LEU A 1 664 ? 27.138 13.767 -20.577 1.00 91.06 664 LEU A N 1
ATOM 4932 C CA . LEU A 1 664 ? 28.237 12.840 -20.345 1.00 91.06 664 LEU A CA 1
ATOM 4933 C C . LEU A 1 664 ? 28.338 12.639 -18.840 1.00 91.06 664 LEU A C 1
ATOM 4935 O O . LEU A 1 664 ? 28.569 13.605 -18.122 1.00 91.06 664 LEU A O 1
ATOM 4939 N N . ASP A 1 665 ? 28.147 11.407 -18.377 1.00 91.00 665 ASP A N 1
ATOM 4940 C CA . ASP A 1 665 ? 28.179 11.066 -16.950 1.00 91.00 665 ASP A CA 1
ATOM 4941 C C . ASP A 1 665 ? 27.255 11.972 -16.104 1.00 91.00 665 ASP A C 1
ATOM 4943 O O . ASP A 1 665 ? 27.669 12.535 -15.094 1.00 91.00 665 ASP A O 1
ATOM 4947 N N . ASN A 1 666 ? 26.004 12.150 -16.559 1.00 91.12 666 ASN A N 1
ATOM 4948 C CA . ASN A 1 666 ? 24.982 13.034 -15.970 1.00 91.12 666 ASN A CA 1
ATOM 4949 C C . ASN A 1 666 ? 25.294 14.551 -16.007 1.00 91.12 666 ASN A C 1
ATOM 4951 O O . ASN A 1 666 ? 24.456 15.377 -15.645 1.00 91.12 666 ASN A O 1
ATOM 4955 N N . GLU A 1 667 ? 26.452 14.975 -16.510 1.00 90.75 667 GLU A N 1
ATOM 4956 C CA . GLU A 1 667 ? 26.741 16.396 -16.699 1.00 90.75 667 GLU A CA 1
ATOM 4957 C C . GLU A 1 667 ? 26.245 16.876 -18.064 1.00 90.75 667 GLU A C 1
ATOM 4959 O O . GLU A 1 667 ? 26.629 16.345 -19.110 1.00 90.75 667 GLU A O 1
ATOM 4964 N N . GLN A 1 668 ? 25.401 17.913 -18.064 1.00 88.38 668 GLN A N 1
ATOM 4965 C CA . GLN A 1 668 ? 24.917 18.534 -19.293 1.00 88.38 668 GLN A CA 1
ATOM 4966 C C . GLN A 1 668 ? 26.090 19.124 -20.089 1.00 88.38 668 GLN A C 1
ATOM 4968 O O . GLN A 1 668 ? 26.769 20.052 -19.644 1.00 88.38 668 GLN A O 1
ATOM 4973 N N . ALA A 1 669 ? 26.292 18.641 -21.311 1.00 81.19 669 ALA A N 1
ATOM 4974 C CA . ALA A 1 669 ? 27.284 19.179 -22.225 1.00 81.19 669 ALA A CA 1
ATOM 4975 C C . ALA A 1 669 ? 26.671 20.328 -23.046 1.00 81.19 669 ALA A C 1
ATOM 4977 O O . ALA A 1 669 ? 25.703 20.142 -23.782 1.00 81.19 669 ALA A O 1
ATOM 4978 N N . SER A 1 670 ? 27.246 21.531 -22.948 1.00 62.50 670 SER A N 1
ATOM 4979 C CA . SER A 1 670 ? 26.877 22.657 -23.820 1.00 62.50 670 SER A CA 1
ATOM 4980 C C . SER A 1 670 ? 27.556 22.494 -25.172 1.00 62.50 670 SER A C 1
ATOM 4982 O O . SER A 1 670 ? 28.774 22.641 -25.273 1.00 62.50 670 SER A O 1
ATOM 4984 N N . LEU A 1 671 ? 26.784 22.181 -26.211 1.00 64.56 671 LEU A N 1
ATOM 4985 C CA . LEU A 1 671 ? 27.329 21.841 -27.521 1.00 64.56 671 LEU A CA 1
ATOM 4986 C C . LEU A 1 671 ? 26.681 22.700 -28.610 1.00 64.56 671 LEU A C 1
ATOM 4988 O O . LEU A 1 671 ? 25.467 22.898 -28.590 1.00 64.56 671 LEU A O 1
ATOM 4992 N N . PRO A 1 672 ? 27.463 23.238 -29.560 1.00 55.47 672 PRO A N 1
ATOM 4993 C CA . PRO A 1 672 ? 26.896 23.978 -30.676 1.00 55.47 672 PRO A CA 1
ATOM 4994 C C . PRO A 1 672 ? 26.052 23.039 -31.548 1.00 55.47 672 PRO A C 1
ATOM 4996 O O . PRO A 1 672 ? 26.507 21.954 -31.915 1.00 55.47 672 PRO A O 1
ATOM 4999 N N . LEU A 1 673 ? 24.844 23.481 -31.913 1.00 59.53 673 LEU A N 1
ATOM 5000 C CA . LEU A 1 673 ? 24.110 22.919 -33.048 1.00 59.53 673 LEU A CA 1
ATOM 5001 C C . LEU A 1 673 ? 25.022 23.006 -34.279 1.00 59.53 673 LEU A C 1
ATOM 5003 O O . LEU A 1 673 ? 25.420 24.103 -34.673 1.00 59.53 673 LEU A O 1
ATOM 5007 N N . ASP A 1 674 ? 25.390 21.859 -34.849 1.00 60.25 674 ASP A N 1
ATOM 5008 C CA . ASP A 1 674 ? 26.392 21.802 -35.922 1.00 60.25 674 ASP A CA 1
ATOM 5009 C C . ASP A 1 674 ? 25.793 22.301 -37.251 1.00 60.25 674 ASP A C 1
ATOM 5011 O O . ASP A 1 674 ? 26.459 23.003 -38.014 1.00 60.25 674 ASP A O 1
ATOM 5015 N N . PHE A 1 675 ? 24.510 22.005 -37.528 1.00 64.06 675 PHE A N 1
ATOM 5016 C CA . PHE A 1 675 ? 23.825 22.458 -38.745 1.00 64.06 675 PHE A CA 1
ATOM 5017 C C . PHE A 1 675 ? 22.293 22.250 -38.702 1.00 64.06 675 PHE A C 1
ATOM 5019 O O . PHE A 1 675 ? 21.810 21.343 -38.032 1.00 64.06 675 PHE A O 1
ATOM 5026 N N . GLN A 1 676 ? 21.543 23.068 -39.455 1.00 60.53 676 GLN A N 1
ATOM 5027 C CA . GLN A 1 676 ? 20.099 22.937 -39.724 1.00 60.53 676 GLN A CA 1
ATOM 5028 C C . GLN A 1 676 ? 19.878 23.071 -41.239 1.00 60.53 676 GLN A C 1
ATOM 5030 O O . GLN A 1 676 ? 20.275 24.074 -41.837 1.00 60.53 676 GLN A O 1
ATOM 5035 N N . VAL A 1 677 ? 19.286 22.063 -41.882 1.00 62.38 677 VAL A N 1
ATOM 5036 C CA . VAL A 1 677 ? 19.058 22.030 -43.344 1.00 62.38 677 VAL A CA 1
ATOM 5037 C C . VAL A 1 677 ? 17.840 21.199 -43.682 1.00 62.38 677 VAL A C 1
ATOM 5039 O O . VAL A 1 677 ? 17.589 20.180 -43.046 1.00 62.38 677 VAL A O 1
ATOM 5042 N N . ASN A 1 678 ? 17.200 21.579 -44.785 1.00 57.03 678 ASN A N 1
ATOM 5043 C CA . ASN A 1 678 ? 16.242 20.742 -45.496 1.00 57.03 678 ASN A CA 1
ATOM 5044 C C . ASN A 1 678 ? 17.033 19.796 -46.417 1.00 57.03 678 ASN A C 1
ATOM 5046 O O . ASN A 1 678 ? 17.758 20.262 -47.304 1.00 57.03 678 ASN A O 1
ATOM 5050 N N . ALA A 1 679 ? 16.949 18.484 -46.198 1.00 55.91 679 ALA A N 1
ATOM 5051 C CA . ALA A 1 679 ? 17.706 17.482 -46.953 1.00 55.91 679 ALA A CA 1
ATOM 5052 C C . ALA A 1 679 ? 16.845 16.784 -48.023 1.00 55.91 679 ALA A C 1
ATOM 5054 O O . ALA A 1 679 ? 15.684 16.470 -47.792 1.00 55.91 679 ALA A O 1
ATOM 5055 N N . THR A 1 680 ? 17.419 16.487 -49.198 1.00 48.47 680 THR A N 1
ATOM 5056 C CA . THR A 1 680 ? 16.729 15.764 -50.290 1.00 48.47 680 THR A CA 1
ATOM 5057 C C . THR A 1 680 ? 17.007 14.243 -50.221 1.00 48.47 680 THR A C 1
ATOM 5059 O O . THR A 1 680 ? 18.172 13.870 -50.064 1.00 48.47 680 THR A O 1
ATOM 5062 N N . PRO A 1 681 ? 16.009 13.339 -50.358 1.00 51.53 681 PRO A N 1
ATOM 5063 C CA . PRO A 1 681 ? 16.186 11.888 -50.145 1.00 51.53 681 PRO A CA 1
ATOM 5064 C C . PRO A 1 681 ? 17.011 11.178 -51.237 1.00 51.53 681 PRO A C 1
ATOM 5066 O O . PRO A 1 681 ? 16.864 11.501 -52.414 1.00 51.53 681 PRO A O 1
ATOM 5069 N N . THR A 1 682 ? 17.820 10.160 -50.886 1.00 51.47 682 THR A N 1
ATOM 5070 C CA . THR A 1 682 ? 18.681 9.434 -51.860 1.00 51.47 682 THR A CA 1
ATOM 5071 C C . THR A 1 682 ? 18.775 7.899 -51.731 1.00 51.47 682 THR A C 1
ATOM 5073 O O . THR A 1 682 ? 19.469 7.283 -52.538 1.00 51.47 682 THR A O 1
ATOM 5076 N N . ASN A 1 683 ? 18.089 7.235 -50.791 1.00 52.31 683 ASN A N 1
ATOM 5077 C CA . ASN A 1 683 ? 18.124 5.759 -50.640 1.00 52.31 683 ASN A CA 1
ATOM 5078 C C . ASN A 1 683 ? 16.708 5.139 -50.781 1.00 52.31 683 ASN A C 1
ATOM 5080 O O . ASN A 1 683 ? 15.775 5.867 -51.087 1.00 52.31 683 ASN A O 1
ATOM 5084 N N . THR A 1 684 ? 16.507 3.824 -50.624 1.00 52.38 684 THR A N 1
ATOM 5085 C CA . THR A 1 684 ? 15.186 3.157 -50.738 1.00 52.38 684 THR A CA 1
ATOM 5086 C C . THR A 1 684 ? 14.907 2.064 -49.689 1.00 52.38 684 THR A C 1
ATOM 5088 O O . THR A 1 684 ? 13.800 1.536 -49.669 1.00 52.38 684 THR A O 1
ATOM 5091 N N . SER A 1 685 ? 15.842 1.726 -48.783 1.00 61.59 685 SER A N 1
ATOM 5092 C CA . SER A 1 685 ? 15.614 0.719 -47.720 1.00 61.59 685 SER A CA 1
ATOM 5093 C C . SER A 1 685 ? 15.729 1.316 -46.313 1.00 61.59 685 SER A C 1
ATOM 5095 O O . SER A 1 685 ? 16.781 1.874 -45.995 1.00 61.59 685 SER A O 1
ATOM 5097 N N . ARG A 1 686 ? 14.693 1.153 -45.476 1.00 73.44 686 ARG A N 1
ATOM 5098 C CA . ARG A 1 686 ? 14.674 1.550 -44.055 1.00 73.44 686 ARG A CA 1
ATOM 5099 C C . ARG A 1 686 ? 15.149 0.417 -43.149 1.00 73.44 686 ARG A C 1
ATOM 5101 O O . ARG A 1 686 ? 14.778 -0.733 -43.382 1.00 73.44 686 ARG A O 1
ATOM 5108 N N . ARG A 1 687 ? 15.998 0.736 -42.175 1.00 78.19 687 ARG A N 1
ATOM 5109 C CA . ARG A 1 687 ? 16.643 -0.200 -41.257 1.00 78.19 687 ARG A CA 1
ATOM 5110 C C . ARG A 1 687 ? 16.909 0.465 -39.915 1.00 78.19 687 ARG A C 1
ATOM 5112 O O . ARG A 1 687 ? 17.555 1.514 -39.866 1.00 78.19 687 ARG A O 1
ATOM 5119 N N . THR A 1 688 ? 16.494 -0.217 -38.857 1.00 88.44 688 THR A N 1
ATOM 5120 C CA . THR A 1 688 ? 16.928 0.064 -37.493 1.00 88.44 688 THR A CA 1
ATOM 5121 C C . THR A 1 688 ? 18.017 -0.923 -37.091 1.00 88.44 688 THR A C 1
ATOM 5123 O O . THR A 1 688 ? 17.845 -2.141 -37.244 1.00 88.44 688 THR A O 1
ATOM 5126 N N . SER A 1 689 ? 19.146 -0.418 -36.601 1.00 92.50 689 SER A N 1
ATOM 5127 C CA . SER A 1 689 ? 20.297 -1.254 -36.265 1.00 92.50 689 SER A CA 1
ATOM 5128 C C . SER A 1 689 ? 21.280 -0.616 -35.288 1.00 92.50 689 SER A C 1
ATOM 5130 O O . SER A 1 689 ? 21.460 0.600 -35.263 1.00 92.50 689 SER A O 1
ATOM 5132 N N . ILE A 1 690 ? 21.982 -1.475 -34.546 1.00 94.12 690 ILE A N 1
ATOM 5133 C CA . ILE A 1 690 ? 23.195 -1.136 -33.792 1.00 94.12 690 ILE A CA 1
ATOM 5134 C C . ILE A 1 690 ? 24.418 -1.539 -34.603 1.00 94.12 690 ILE A C 1
ATOM 5136 O O . ILE A 1 690 ? 24.438 -2.607 -35.208 1.00 94.12 690 ILE A O 1
ATOM 5140 N N . SER A 1 691 ? 25.456 -0.709 -34.569 1.00 92.69 691 SER A N 1
ATOM 5141 C CA . SER A 1 691 ? 26.724 -0.845 -35.289 1.00 92.69 691 SER A CA 1
ATOM 5142 C C . SER A 1 691 ? 26.694 -0.446 -36.772 1.00 92.69 691 SER A C 1
ATOM 5144 O O . SER A 1 691 ? 27.751 -0.204 -37.330 1.00 92.69 691 SER A O 1
ATOM 5146 N N . ALA A 1 692 ? 25.553 -0.276 -37.456 1.00 87.75 692 ALA A N 1
ATOM 5147 C CA . ALA A 1 692 ? 25.568 0.178 -38.861 1.00 87.75 692 ALA A CA 1
ATOM 5148 C C . ALA A 1 692 ? 24.310 0.949 -39.289 1.00 87.75 692 ALA A C 1
ATOM 5150 O O . ALA A 1 692 ? 23.208 0.602 -38.886 1.00 87.75 692 ALA A O 1
ATOM 5151 N N . ALA A 1 693 ? 24.466 1.933 -40.182 1.00 80.06 693 ALA A N 1
ATOM 5152 C CA . ALA A 1 693 ? 23.368 2.579 -40.925 1.00 80.06 693 ALA A CA 1
ATOM 5153 C C . ALA A 1 693 ? 23.442 2.288 -42.441 1.00 80.06 693 ALA A C 1
ATOM 5155 O O . ALA A 1 693 ? 22.438 2.159 -43.141 1.00 80.06 693 ALA A O 1
ATOM 5156 N N . PHE A 1 694 ? 24.658 2.148 -42.975 1.00 77.00 694 PHE A N 1
ATOM 5157 C CA . PHE A 1 694 ? 24.945 1.881 -44.391 1.00 77.00 694 PHE A CA 1
ATOM 5158 C C . PHE A 1 694 ? 26.219 1.025 -44.555 1.00 77.00 694 PHE A C 1
ATOM 5160 O O . PHE A 1 694 ? 26.954 0.826 -43.581 1.00 77.00 694 PHE A O 1
ATOM 5167 N N . PRO A 1 695 ? 26.511 0.478 -45.756 1.00 75.62 695 PRO A N 1
ATOM 5168 C CA . PRO A 1 695 ? 27.704 -0.344 -45.968 1.00 75.62 695 PRO A CA 1
ATOM 5169 C C . PRO A 1 695 ? 28.992 0.356 -45.507 1.00 75.62 695 PRO A C 1
ATOM 5171 O O . PRO A 1 695 ? 29.194 1.532 -45.802 1.00 75.62 695 PRO A O 1
ATOM 5174 N N . ASN A 1 696 ? 29.865 -0.376 -44.807 1.00 80.56 696 ASN A N 1
ATOM 5175 C CA . ASN A 1 696 ? 31.142 0.083 -44.230 1.00 80.56 696 ASN A CA 1
ATOM 5176 C C . ASN A 1 696 ? 31.052 1.048 -43.029 1.00 80.56 696 ASN A C 1
ATOM 5178 O O . ASN A 1 696 ? 32.095 1.430 -42.497 1.00 80.56 696 ASN A O 1
ATOM 5182 N N . SER A 1 697 ? 29.849 1.386 -42.548 1.00 87.69 697 SER A N 1
ATOM 5183 C CA . SER A 1 697 ? 29.660 2.225 -41.348 1.00 87.69 697 SER A CA 1
ATOM 5184 C C . SER A 1 697 ? 29.797 1.478 -40.015 1.00 87.69 697 SER A C 1
ATOM 5186 O O . SER A 1 697 ? 29.502 2.071 -38.982 1.00 87.69 697 SER A O 1
ATOM 5188 N N . MET A 1 698 ? 30.254 0.216 -40.037 1.00 91.69 698 MET A N 1
ATOM 5189 C CA . MET A 1 698 ? 30.395 -0.637 -38.851 1.00 91.69 698 MET A CA 1
ATOM 5190 C C . MET A 1 698 ? 31.167 0.054 -37.726 1.00 91.69 698 MET A C 1
ATOM 5192 O O . MET A 1 698 ? 32.233 0.628 -37.985 1.00 91.69 698 MET A O 1
ATOM 5196 N N . TRP A 1 699 ? 30.649 -0.008 -36.507 1.00 94.31 699 TRP A N 1
ATOM 5197 C CA . TRP A 1 699 ? 31.276 0.577 -35.328 1.00 94.31 699 TRP A CA 1
ATOM 5198 C C . TRP A 1 699 ? 32.041 -0.471 -34.523 1.00 94.31 699 TRP A C 1
ATOM 5200 O O . TRP A 1 699 ? 31.619 -1.617 -34.401 1.00 94.31 699 TRP A O 1
ATOM 5210 N N . GLU A 1 700 ? 33.207 -0.065 -34.026 1.00 94.19 700 GLU A N 1
ATOM 5211 C CA . GLU A 1 700 ? 34.048 -0.862 -33.135 1.00 94.19 700 GLU A CA 1
ATOM 5212 C C . GLU A 1 700 ? 33.944 -0.273 -31.730 1.00 94.19 700 GLU A C 1
ATOM 5214 O O . GLU A 1 700 ? 34.135 0.942 -31.558 1.00 94.19 700 GLU A O 1
ATOM 5219 N N . GLY A 1 701 ? 33.660 -1.110 -30.738 1.00 94.19 701 GLY A N 1
ATOM 5220 C CA . GLY A 1 701 ? 33.498 -0.672 -29.359 1.00 94.19 701 GLY A CA 1
ATOM 5221 C C . GLY A 1 701 ? 32.569 -1.556 -28.537 1.00 94.19 701 GLY A C 1
ATOM 5222 O O . GLY A 1 701 ? 32.043 -2.552 -29.018 1.00 94.19 701 GLY A O 1
ATOM 5223 N N . LYS A 1 702 ? 32.357 -1.158 -27.284 1.00 95.50 702 LYS A N 1
ATOM 5224 C CA . LYS A 1 702 ? 31.518 -1.875 -26.321 1.00 95.50 702 LYS A CA 1
ATOM 5225 C C . LYS A 1 702 ? 30.285 -1.062 -25.983 1.00 95.50 702 LYS A C 1
ATOM 5227 O O . LYS A 1 702 ? 30.405 0.147 -25.760 1.00 95.50 702 LYS A O 1
ATOM 5232 N N . LEU A 1 703 ? 29.133 -1.718 -25.944 1.00 95.56 703 LEU A N 1
ATOM 5233 C CA . LEU A 1 703 ? 27.838 -1.100 -25.675 1.00 95.56 703 LEU A CA 1
ATOM 5234 C C . LEU A 1 703 ? 27.100 -1.892 -24.600 1.00 95.56 703 LEU A C 1
ATOM 5236 O O . LEU A 1 703 ? 27.071 -3.121 -24.650 1.00 95.56 703 LEU A O 1
ATOM 5240 N N . ASP A 1 704 ? 26.509 -1.168 -23.663 1.00 95.25 704 ASP A N 1
ATOM 5241 C CA . ASP A 1 704 ? 25.742 -1.708 -22.549 1.00 95.25 704 ASP A CA 1
ATOM 5242 C C . ASP A 1 704 ? 24.499 -0.836 -22.321 1.00 95.25 704 ASP A C 1
ATOM 5244 O O . ASP A 1 704 ? 24.533 0.395 -22.472 1.00 95.25 704 ASP A O 1
ATOM 5248 N N . ASP A 1 705 ? 23.396 -1.507 -22.007 1.00 93.81 705 ASP A N 1
ATOM 5249 C CA . ASP A 1 705 ? 22.169 -0.912 -21.488 1.00 93.81 705 ASP A CA 1
ATOM 5250 C C . ASP A 1 705 ? 21.610 0.261 -22.303 1.00 93.81 705 ASP A C 1
ATOM 5252 O O . ASP A 1 705 ? 21.329 1.351 -21.790 1.00 93.81 705 ASP A O 1
ATOM 5256 N N . ILE A 1 706 ? 21.478 0.045 -23.615 1.00 95.19 706 ILE A N 1
ATOM 5257 C CA . ILE A 1 706 ? 20.943 1.049 -24.531 1.00 95.19 706 ILE A CA 1
ATOM 5258 C C . ILE A 1 706 ? 19.419 1.138 -24.397 1.00 95.19 706 ILE A C 1
ATOM 5260 O O . ILE A 1 706 ? 18.690 0.170 -24.626 1.00 95.19 706 ILE A O 1
ATOM 5264 N N . ARG A 1 707 ? 18.939 2.337 -24.059 1.00 96.31 707 ARG A N 1
ATOM 5265 C CA . ARG A 1 707 ? 17.519 2.687 -23.968 1.00 96.31 707 ARG A CA 1
ATOM 5266 C C . ARG A 1 707 ? 17.172 3.779 -24.964 1.00 96.31 707 ARG A C 1
ATOM 5268 O O . ARG A 1 707 ? 17.949 4.713 -25.175 1.00 96.31 707 ARG A O 1
ATOM 5275 N N . ILE A 1 708 ? 15.984 3.669 -25.540 1.00 95.62 708 ILE A N 1
ATOM 5276 C CA . ILE A 1 708 ? 15.403 4.638 -26.464 1.00 95.62 708 ILE A CA 1
ATOM 5277 C C . ILE A 1 708 ? 14.024 5.008 -25.945 1.00 95.62 708 ILE A C 1
ATOM 5279 O O . ILE A 1 708 ? 13.185 4.133 -25.750 1.00 95.62 708 ILE A O 1
ATOM 5283 N N . TYR A 1 709 ? 13.781 6.301 -25.775 1.00 96.25 709 TYR A N 1
ATOM 5284 C CA . TYR A 1 709 ? 12.510 6.850 -25.325 1.00 96.25 709 TYR A CA 1
ATOM 5285 C C . TYR A 1 709 ? 11.867 7.681 -26.427 1.00 96.25 709 TYR A C 1
ATOM 5287 O O . TYR A 1 709 ? 12.551 8.452 -27.097 1.00 96.25 709 TYR A O 1
ATOM 5295 N N . ASN A 1 710 ? 10.546 7.598 -26.560 1.00 93.69 710 ASN A N 1
ATOM 5296 C CA . ASN A 1 710 ? 9.730 8.458 -27.424 1.00 93.69 710 ASN A CA 1
ATOM 5297 C C . ASN A 1 710 ? 9.345 9.794 -26.754 1.00 93.69 710 ASN A C 1
ATOM 5299 O O . ASN A 1 710 ? 8.362 10.438 -27.129 1.00 93.69 710 ASN A O 1
ATOM 5303 N N . ARG A 1 711 ? 10.123 10.200 -25.747 1.00 94.19 711 ARG A N 1
ATOM 5304 C CA . ARG A 1 711 ? 10.011 11.470 -25.037 1.00 94.19 711 ARG A CA 1
ATOM 5305 C C . ARG A 1 711 ? 11.391 11.998 -24.668 1.00 94.19 711 ARG A C 1
ATOM 5307 O O . ARG A 1 711 ? 12.365 11.245 -24.618 1.00 94.19 711 ARG A O 1
ATOM 5314 N N . ALA A 1 712 ? 11.448 13.290 -24.379 1.00 92.69 712 ALA A N 1
ATOM 5315 C CA . ALA A 1 712 ? 12.608 13.919 -23.779 1.00 92.69 712 ALA A CA 1
ATOM 5316 C C . ALA A 1 712 ? 12.655 13.546 -22.292 1.00 92.69 712 ALA A C 1
ATOM 5318 O O . ALA A 1 712 ? 11.699 13.804 -21.558 1.00 92.69 712 ALA A O 1
ATOM 5319 N N . LEU A 1 713 ? 13.736 12.904 -21.857 1.00 95.06 713 LEU A N 1
ATOM 5320 C CA . LEU A 1 713 ? 13.974 12.647 -20.443 1.00 95.06 713 LEU A CA 1
ATOM 5321 C C . LEU A 1 713 ? 14.397 13.966 -19.776 1.00 95.06 713 LEU A C 1
ATOM 5323 O O . LEU A 1 713 ? 15.289 14.646 -20.304 1.00 95.06 713 LEU A O 1
ATOM 5327 N N . PRO A 1 714 ? 13.801 14.339 -18.631 1.00 93.88 714 PRO A N 1
ATOM 5328 C CA . PRO A 1 714 ? 14.318 15.409 -17.798 1.00 93.88 714 PRO A CA 1
ATOM 5329 C C . PRO A 1 714 ? 15.666 15.010 -17.185 1.00 93.88 714 PRO A C 1
ATOM 5331 O O . PRO A 1 714 ? 15.987 13.832 -17.027 1.00 93.88 714 PRO A O 1
ATOM 5334 N N . ALA A 1 715 ? 16.445 16.010 -16.768 1.00 92.62 715 ALA A N 1
ATOM 5335 C CA . ALA A 1 715 ? 17.754 15.788 -16.151 1.00 92.62 715 ALA A CA 1
ATOM 5336 C C . ALA A 1 715 ? 17.697 14.905 -14.888 1.00 92.62 715 ALA A C 1
ATOM 5338 O O . ALA A 1 715 ? 18.669 14.216 -14.600 1.00 92.62 715 ALA A O 1
ATOM 5339 N N . SER A 1 716 ? 16.578 14.904 -14.151 1.00 90.38 716 SER A N 1
ATOM 5340 C CA . SER A 1 716 ? 16.394 14.040 -12.978 1.00 90.38 716 SER A CA 1
ATOM 5341 C C . SER A 1 716 ? 16.399 12.558 -13.350 1.00 90.38 716 SER A C 1
ATOM 5343 O O . SER A 1 716 ? 17.181 11.810 -12.785 1.00 90.38 716 SER A O 1
ATOM 5345 N N . GLU A 1 717 ? 15.635 12.152 -14.365 1.00 93.31 717 GLU A N 1
ATOM 5346 C CA . GLU A 1 717 ? 15.584 10.749 -14.803 1.00 93.31 717 GLU A CA 1
ATOM 5347 C C . GLU A 1 717 ? 16.893 10.300 -15.474 1.00 93.31 717 GLU A C 1
ATOM 5349 O O . GLU A 1 717 ? 17.281 9.138 -15.396 1.00 93.31 717 GLU A O 1
ATOM 5354 N N . ILE A 1 718 ? 17.624 11.220 -16.115 1.00 94.06 718 ILE A N 1
ATOM 5355 C CA . ILE A 1 718 ? 18.978 10.929 -16.616 1.00 94.06 718 ILE A CA 1
ATOM 5356 C C . ILE A 1 718 ? 19.932 10.663 -15.445 1.00 94.06 718 ILE A C 1
ATOM 5358 O O . ILE A 1 718 ? 20.737 9.734 -15.512 1.00 94.06 718 ILE A O 1
ATOM 5362 N N . ALA A 1 719 ? 19.831 11.449 -14.371 1.00 91.44 719 ALA A N 1
ATOM 5363 C CA . ALA A 1 719 ? 20.627 11.252 -13.167 1.00 91.44 719 ALA A CA 1
ATOM 5364 C C . ALA A 1 719 ? 20.294 9.926 -12.470 1.00 91.44 719 ALA A C 1
ATOM 5366 O O . ALA A 1 719 ? 21.204 9.215 -12.053 1.00 91.44 719 ALA A O 1
ATOM 5367 N N . GLU A 1 720 ? 19.015 9.571 -12.410 1.00 89.69 720 GLU A N 1
ATOM 5368 C CA . GLU A 1 720 ? 18.522 8.288 -11.906 1.00 89.69 720 GLU A CA 1
ATOM 5369 C C . GLU A 1 720 ? 19.117 7.110 -12.700 1.00 89.69 720 GLU A C 1
ATOM 5371 O O . GLU A 1 720 ? 19.787 6.246 -12.138 1.00 89.69 720 GLU A O 1
ATOM 5376 N N . LEU A 1 721 ? 19.013 7.127 -14.036 1.00 92.12 721 LEU A N 1
ATOM 5377 C CA . LEU A 1 721 ? 19.632 6.107 -14.898 1.00 92.12 721 LEU A CA 1
ATOM 5378 C C . LEU A 1 721 ? 21.167 6.089 -14.812 1.00 92.12 721 LEU A C 1
ATOM 5380 O O . LEU A 1 721 ? 21.800 5.083 -15.139 1.00 92.12 721 LEU A O 1
ATOM 5384 N N . TYR A 1 722 ? 21.799 7.206 -14.448 1.00 91.38 722 TYR A N 1
ATOM 5385 C CA . TYR A 1 722 ? 23.241 7.274 -14.208 1.00 91.38 722 TYR A CA 1
ATOM 5386 C C . TYR A 1 722 ? 23.656 6.564 -12.921 1.00 91.38 722 TYR A C 1
ATOM 5388 O O . TYR A 1 722 ? 24.685 5.878 -12.939 1.00 91.38 722 TYR A O 1
ATOM 5396 N N . ARG A 1 723 ? 22.877 6.736 -11.845 1.00 88.19 723 ARG A N 1
ATOM 5397 C CA . ARG A 1 723 ? 23.133 6.162 -10.515 1.00 88.19 723 ARG A CA 1
ATOM 5398 C C . ARG A 1 723 ? 22.669 4.717 -10.369 1.00 88.19 723 ARG A C 1
ATOM 5400 O O . ARG A 1 723 ? 23.207 4.032 -9.508 1.00 88.19 723 ARG A O 1
ATOM 5407 N N . MET A 1 724 ? 21.746 4.281 -11.226 1.00 88.44 724 MET A N 1
ATOM 5408 C CA . MET A 1 724 ? 21.160 2.941 -11.230 1.00 88.44 724 MET A CA 1
ATOM 5409 C C . MET A 1 724 ? 22.169 1.834 -10.900 1.00 88.44 724 MET A C 1
ATOM 5411 O O . MET A 1 724 ? 23.220 1.727 -11.545 1.00 88.44 724 MET A O 1
ATOM 5415 N N . ASN A 1 725 ? 21.808 0.960 -9.959 1.00 84.75 725 ASN A N 1
ATOM 5416 C CA . ASN A 1 725 ? 22.682 -0.094 -9.466 1.00 84.75 725 ASN A CA 1
ATOM 5417 C C . ASN A 1 725 ? 22.096 -1.496 -9.683 1.00 84.75 725 ASN A C 1
ATOM 5419 O O . ASN A 1 725 ? 21.347 -2.054 -8.886 1.00 84.75 725 ASN A O 1
ATOM 5423 N N . THR A 1 726 ? 22.556 -2.149 -10.744 1.00 88.50 726 THR A N 1
ATOM 5424 C CA . THR A 1 726 ? 22.094 -3.490 -11.137 1.00 88.50 726 THR A CA 1
ATOM 5425 C C . THR A 1 726 ? 22.738 -4.640 -10.349 1.00 88.50 726 THR A C 1
ATOM 5427 O O . THR A 1 726 ? 22.530 -5.805 -10.684 1.00 88.50 726 THR A O 1
ATOM 5430 N N . SER A 1 727 ? 23.520 -4.351 -9.299 1.00 91.31 727 SER A N 1
ATOM 5431 C CA . SER A 1 727 ? 24.197 -5.375 -8.483 1.00 91.31 727 SER A CA 1
ATOM 5432 C C . SER A 1 727 ? 23.364 -5.912 -7.312 1.00 91.31 727 SER A C 1
ATOM 5434 O O . SER A 1 727 ? 23.862 -6.715 -6.519 1.00 91.31 727 SER A O 1
ATOM 5436 N N . SER A 1 728 ? 22.106 -5.479 -7.182 1.00 92.75 728 SER A N 1
ATOM 5437 C CA . SER A 1 728 ? 21.184 -5.960 -6.150 1.00 92.75 728 SER A CA 1
ATOM 5438 C C . SER A 1 728 ? 20.990 -7.472 -6.198 1.00 92.75 728 SER A C 1
ATOM 5440 O O . SER A 1 728 ? 20.996 -8.092 -7.258 1.00 92.75 728 SER A O 1
ATOM 5442 N N . ILE A 1 729 ? 20.787 -8.077 -5.028 1.00 93.06 729 ILE A N 1
ATOM 5443 C CA . ILE A 1 729 ? 20.577 -9.521 -4.892 1.00 93.06 729 ILE A CA 1
ATOM 5444 C C . ILE A 1 729 ? 19.135 -9.767 -4.468 1.00 93.06 729 ILE A C 1
ATOM 5446 O O . ILE A 1 729 ? 18.693 -9.238 -3.452 1.00 93.06 729 ILE A O 1
ATOM 5450 N N . VAL A 1 730 ? 18.421 -10.623 -5.195 1.00 93.75 730 VAL A N 1
ATOM 5451 C CA . VAL A 1 730 ? 17.093 -11.091 -4.787 1.00 93.75 730 VAL A CA 1
ATOM 5452 C C . VAL A 1 730 ? 17.225 -12.438 -4.084 1.00 93.75 730 VAL A C 1
ATOM 5454 O O . VAL A 1 730 ? 17.552 -13.457 -4.694 1.00 93.75 730 VAL A O 1
ATOM 5457 N N . ASP A 1 731 ? 16.981 -12.449 -2.777 1.00 93.56 731 ASP A N 1
ATOM 5458 C CA . ASP A 1 731 ? 17.056 -13.651 -1.952 1.00 93.56 731 ASP A CA 1
ATOM 5459 C C . ASP A 1 731 ? 15.704 -14.353 -1.911 1.00 93.56 731 ASP A C 1
ATOM 5461 O O . ASP A 1 731 ? 14.849 -14.101 -1.056 1.00 93.56 731 ASP A O 1
ATOM 5465 N N . VAL A 1 732 ? 15.529 -15.261 -2.868 1.00 88.38 732 VAL A N 1
ATOM 5466 C CA . VAL A 1 732 ? 14.337 -16.102 -2.951 1.00 88.38 732 VAL A CA 1
ATOM 5467 C C . VAL A 1 732 ? 14.282 -17.170 -1.866 1.00 88.38 732 VAL A C 1
ATOM 5469 O O . VAL A 1 732 ? 13.185 -17.622 -1.603 1.00 88.38 732 VAL A O 1
ATOM 5472 N N . GLY A 1 733 ? 15.402 -17.553 -1.230 1.00 78.44 733 GLY A N 1
ATOM 5473 C CA . GLY A 1 733 ? 15.558 -18.502 -0.106 1.00 78.44 733 GLY A CA 1
ATOM 5474 C C . GLY A 1 733 ? 14.646 -19.745 -0.023 1.00 78.44 733 GLY A C 1
ATOM 5475 O O . GLY A 1 733 ? 15.125 -20.876 -0.075 1.00 78.44 733 GLY A O 1
ATOM 5476 N N . SER A 1 734 ? 13.346 -19.536 0.173 1.00 85.62 734 SER A N 1
ATOM 5477 C CA . SER A 1 734 ? 12.242 -20.499 0.153 1.00 85.62 734 SER A CA 1
ATOM 5478 C C . SER A 1 734 ? 11.073 -19.922 -0.661 1.00 85.62 734 SER A C 1
ATOM 5480 O O . SER A 1 734 ? 10.834 -18.724 -0.620 1.00 85.62 734 SER A O 1
ATOM 5482 N N . PHE A 1 735 ? 10.292 -20.745 -1.361 1.00 89.25 735 PHE A N 1
ATOM 5483 C CA . PHE A 1 735 ? 9.105 -20.302 -2.114 1.00 89.25 735 PHE A CA 1
ATOM 5484 C C . PHE A 1 735 ? 7.895 -21.179 -1.787 1.00 89.25 735 PHE A C 1
ATOM 5486 O O . PHE A 1 735 ? 8.035 -22.313 -1.314 1.00 89.25 735 PHE A O 1
ATOM 5493 N N . LEU A 1 736 ? 6.697 -20.657 -2.038 1.00 89.56 736 LEU A N 1
ATOM 5494 C CA . LEU A 1 736 ? 5.467 -21.430 -1.908 1.00 89.56 736 LEU A CA 1
ATOM 5495 C C . LEU A 1 736 ? 5.307 -22.392 -3.085 1.00 89.56 736 LEU A C 1
ATOM 5497 O O . LEU A 1 736 ? 5.689 -22.106 -4.216 1.00 89.56 736 LEU A O 1
ATOM 5501 N N . THR A 1 737 ? 4.716 -23.553 -2.812 1.00 89.00 737 THR A N 1
ATOM 5502 C CA . THR A 1 737 ? 4.461 -24.588 -3.833 1.00 89.00 737 THR A CA 1
ATOM 5503 C C . THR A 1 737 ? 3.047 -24.527 -4.406 1.00 89.00 737 THR A C 1
ATOM 5505 O O . THR A 1 737 ? 2.755 -25.183 -5.403 1.00 89.00 737 THR A O 1
ATOM 5508 N N . VAL A 1 738 ? 2.183 -23.726 -3.786 1.00 88.31 738 VAL A N 1
ATOM 5509 C CA . VAL A 1 738 ? 0.815 -23.415 -4.201 1.00 88.31 738 VAL A CA 1
ATOM 5510 C C . VAL A 1 738 ? 0.549 -21.948 -3.887 1.00 88.31 738 VAL A C 1
ATOM 5512 O O . VAL A 1 738 ? 1.137 -21.419 -2.941 1.00 88.31 738 VAL A O 1
ATOM 5515 N N . ALA A 1 739 ? -0.326 -21.312 -4.663 1.00 87.19 739 ALA A N 1
ATOM 5516 C CA . ALA A 1 739 ? -0.834 -19.991 -4.318 1.00 87.19 739 ALA A CA 1
ATOM 5517 C C . ALA A 1 739 ? -1.484 -20.032 -2.911 1.00 87.19 739 ALA A C 1
ATOM 5519 O O . ALA A 1 739 ? -2.178 -21.016 -2.622 1.00 87.19 739 ALA A O 1
ATOM 5520 N N . PRO A 1 740 ? -1.209 -19.039 -2.045 1.00 84.25 740 PRO A N 1
ATOM 5521 C CA . PRO A 1 740 ? -1.732 -18.952 -0.682 1.00 84.25 740 PRO A CA 1
ATOM 5522 C C . PRO A 1 740 ? -3.244 -18.706 -0.596 1.00 84.25 740 PRO A C 1
ATOM 5524 O O . PRO A 1 740 ? -3.843 -18.213 -1.581 1.00 84.25 740 PRO A O 1
#

pLDDT: mean 86.96, std 12.52, range [42.09, 98.88]